Protein AF-0000000086939899 (afdb_homodimer)

Solvent-accessible surface area (backbone atoms only — not comparable to full-atom values): 25337 Å² total; per-residue (Å²): 141,70,95,74,85,73,80,77,78,73,77,72,78,73,78,75,72,77,67,81,58,72,77,75,61,54,72,81,68,32,66,91,32,55,42,49,91,37,81,80,58,43,62,67,55,46,21,51,50,50,32,73,34,30,88,29,43,76,40,79,43,73,59,62,79,57,34,74,27,41,41,54,69,36,58,28,48,84,33,37,32,36,39,37,40,29,58,29,33,37,36,40,72,88,52,51,38,70,77,36,53,36,34,27,73,77,74,29,28,31,34,44,12,34,33,31,56,39,37,38,40,38,18,76,41,26,38,40,33,38,55,41,89,63,46,66,50,53,76,40,58,27,34,37,36,38,39,41,42,38,34,36,40,23,36,33,27,72,33,56,82,56,47,43,76,91,65,37,46,51,49,58,45,75,71,50,59,71,56,51,69,48,70,38,86,46,66,69,54,88,53,51,73,67,51,46,48,28,51,48,42,36,66,76,37,34,51,53,42,48,37,33,39,29,54,47,51,37,36,55,51,50,51,46,44,38,36,34,42,29,34,31,70,78,71,82,64,66,88,139,86,86,84,84,82,73,77,74,75,76,71,79,71,76,73,71,77,68,82,58,71,77,74,61,55,72,82,69,32,67,90,30,54,42,48,92,35,78,82,57,42,64,67,54,47,23,51,49,49,32,72,35,31,86,30,42,76,41,80,43,74,57,61,78,56,35,74,27,40,40,53,69,36,57,28,49,82,34,37,33,36,38,35,40,28,58,27,34,37,35,40,72,89,52,50,38,70,76,36,53,38,36,28,72,77,74,30,28,30,34,43,13,35,34,27,56,38,37,38,40,38,18,74,41,26,39,41,34,38,55,40,90,64,45,67,48,53,75,38,58,27,35,37,37,38,40,40,42,38,34,36,39,24,37,35,28,72,34,57,83,58,46,43,76,91,65,38,47,52,50,59,45,74,72,51,59,71,55,50,68,48,71,40,85,46,68,69,54,87,54,52,73,66,50,44,48,26,52,48,43,37,65,75,37,35,50,53,41,48,38,33,40,28,54,48,51,37,34,55,52,51,51,46,42,38,37,34,42,27,33,30,68,78,72,83,63,66,87

Nearest PDB structures (foldseek):
  2rck-assembly1_A  TM=6.144E-01  e=1.054E-07  Galleria mellonella
  2rck-assembly2_B  TM=6.184E-01  e=5.786E-07  Galleria mellonella
  3a1z-assembly4_D  TM=5.774E-01  e=2.511E-06  Bombyx mori
  3aos-assembly1_A  TM=5.225E-01  e=3.571E-06  Bombyx mori
  3a1z-assembly1_A  TM=5.150E-01  e=1.765E-06  Bombyx mori

Radius of gyration: 24.77 Å; Cα contacts (8 Å, |Δi|>4): 1021; chains: 2; bounding box: 63×66×58 Å

Secondary structure (DSSP, 8-state):
--------------------------TTT-GGGEE-SSTT--HHHHHHHHHHTBSPEE---PPPSSEEEEEEEEEEGGGTEEEEEEEEEEE-GGG-EEEEEEEETTTTEEEEEEEES-EEEEEEEEEEEEEETTEEEEEEEEEEEEEE--EEEEEEES-SSSB-GGG-EEEEEE--S--EEEE-TTTTTT--HHHHHHHHHHHHTHHHHHHHHHHHHHHHHHHHHIIIIIEE-------/--------------------------TTT-GGGEE-SSTT--HHHHHHHHHHTBSPEE---PPPSSEEEEEEEEEEGGGTEEEEEEEEEEE-GGG-EEEEEEEETTTTEEEEEEEES-EEEEEEEEEEEEEETTEEEEEEEEEEEEEE--EEEEEEES-SSSB-GGG-EEEEEE--S--EEEE-TTTTTT--HHHHHHHHHHHHTHHHHHHHHHHHHHHHHHHHHIIIIIEE-------

Organism: Bombyx mandarina (NCBI:txid7092)

Sequence (478 aa):
MWFEQCLCLSVLGLIASAVAFGENLDPADDPKNIKRPCPNFDLNCIREYFSRNSQCQLVRGPVPDPLPLSYYRVDIPNSNLTVEYHDVKTRGFDTIKIIEFYINSKTEKLVLAAEVQSLKLASPKTIFKYNRKAKEPIVRSDALEVDYGTLTFTAVFPSISDLQLSNAEVFSYVHEINPKFILGPLLSFSLDSETQSQLGKLLNNIAVSLQEVFEAQGTILMTSYIQYDICDFGLELASMWFEQCLCLSVLGLIASAVAFGENLDPADDPKNIKRPCPNFDLNCIREYFSRNSQCQLVRGPVPDPLPLSYYRVDIPNSNLTVEYHDVKTRGFDTIKIIEFYINSKTEKLVLAAEVQSLKLASPKTIFKYNRKAKEPIVRSDALEVDYGTLTFTAVFPSISDLQLSNAEVFSYVHEINPKFILGPLLSFSLDSETQSQLGKLLNNIAVSLQEVFEAQGTILMTSYIQYDICDFGLELAS

Foldseek 3Di:
DDDDDDDPPPPPPPPPPPPVPVPPDDLVPPPVFKFAQPVVQPQVSLLVLCVVQEVWARAADDQDAFNWFAKDKFAQVQLQKIKIAGGKTKHQSVQKDWDDWIAGNVQQKIKTKIKTAKMKMWGQWMWMWRDDDPDGTDIWIWIKIKMAGMKMKMWMARHRNYGDLVRIQIAMDGDDQDIDMDIGPTQPPPDDPSSVVSVVSCVVPSNSRVRRRCNPVVSLVVSSRCCGHRTNNPDDRND/DDDDDPPPPPPPPPPPPPPVPVPPDDLVPPPVFKFAQPVVQPQVSLLVLCVVQEVWARAADDQDAFNWFAKDKFAQVQLQKIKIAGGKTKHFSVQKDWDDWIAGNVQQKIKTKIKTAKMKMKGQWMWMWRDDDPDGTDIWIWIKIKMAGMKMKMWMARHRNYGDLVRIQIAMDGDDQDIDMDIGPTCPPPDDPSSVVSVVSCVVPSNSRVRRRCNPVVSLVVSSRCCGHRTNNPDDRND

pLDDT: mean 85.89, std 19.56, range [19.91, 98.81]

Structure (mmCIF, N/CA/C/O backbone):
data_AF-0000000086939899-model_v1
#
loop_
_entity.id
_entity.type
_entity.pdbx_description
1 polymer Fibrohexamerin-like
#
loop_
_atom_site.group_PDB
_atom_site.id
_atom_site.type_symbol
_atom_site.label_atom_id
_atom_site.label_alt_id
_atom_site.label_comp_id
_atom_site.label_asym_id
_atom_site.label_entity_id
_atom_site.label_seq_id
_atom_site.pdbx_PDB_ins_code
_atom_site.Cartn_x
_atom_site.Cartn_y
_atom_site.Cartn_z
_atom_site.occupancy
_atom_site.B_iso_or_equiv
_atom_site.auth_seq_id
_atom_site.auth_comp_id
_atom_site.auth_asym_id
_atom_site.auth_atom_id
_atom_site.pdbx_PDB_model_num
ATOM 1 N N . MET A 1 1 ? -36.406 -7.73 -30.969 1 22.16 1 MET A N 1
ATOM 2 C CA . MET A 1 1 ? -35.094 -8.258 -30.609 1 22.16 1 MET A CA 1
ATOM 3 C C . MET A 1 1 ? -34.375 -7.344 -29.609 1 22.16 1 MET A C 1
ATOM 5 O O . MET A 1 1 ? -34.062 -7.762 -28.5 1 22.16 1 MET A O 1
ATOM 9 N N . TRP A 1 2 ? -33.375 -6.457 -29.906 1 22.8 2 TRP A N 1
ATOM 10 C CA . TRP A 1 2 ? -32.156 -6.012 -29.25 1 22.8 2 TRP A CA 1
ATOM 11 C C . TRP A 1 2 ? -32.438 -4.832 -28.328 1 22.8 2 TRP A C 1
ATOM 13 O O . TRP A 1 2 ? -31.578 -4.43 -27.531 1 22.8 2 TRP A O 1
ATOM 23 N N . PHE A 1 3 ? -33.344 -3.859 -28.266 1 27.44 3 PHE A N 1
ATOM 24 C CA . PHE A 1 3 ? -32.844 -2.604 -27.719 1 27.44 3 PHE A CA 1
ATOM 25 C C . PHE A 1 3 ? -32.469 -2.768 -26.25 1 27.44 3 PHE A C 1
ATOM 27 O O . PHE A 1 3 ? -33.281 -3.227 -25.438 1 27.44 3 PHE A O 1
ATOM 34 N N . GLU A 1 4 ? -31.078 -2.799 -25.875 1 23.52 4 GLU A N 1
ATOM 35 C CA . GLU A 1 4 ? -30.094 -2.615 -24.812 1 23.52 4 GLU A CA 1
ATOM 36 C C . GLU A 1 4 ? -30.312 -1.298 -24.078 1 23.52 4 GLU A C 1
ATOM 38 O O . GLU A 1 4 ? -30.109 -0.222 -24.641 1 23.52 4 GLU A O 1
ATOM 43 N N . GLN A 1 5 ? -31.219 -0.88 -23.375 1 19.91 5 GLN A N 1
ATOM 44 C CA . GLN A 1 5 ? -31.156 0.335 -22.562 1 19.91 5 GLN A CA 1
ATOM 45 C C . GLN A 1 5 ? -29.891 0.377 -21.719 1 19.91 5 GLN A C 1
ATOM 47 O O . GLN A 1 5 ? -29.672 -0.509 -20.891 1 19.91 5 GLN A O 1
ATOM 52 N N . CYS A 1 6 ? -28.828 1.153 -22.094 1 25.23 6 CYS A N 1
ATOM 53 C CA . CYS A 1 6 ? -27.672 1.909 -21.625 1 25.23 6 CYS A CA 1
ATOM 54 C C . CYS A 1 6 ? -27.953 2.547 -20.266 1 25.23 6 CYS A C 1
ATOM 56 O O . CYS A 1 6 ? -29.109 2.717 -19.891 1 25.23 6 CYS A O 1
ATOM 58 N N . LEU A 1 7 ? -26.984 3.127 -19.719 1 26.48 7 LEU A N 1
ATOM 59 C CA . LEU A 1 7 ? -26.766 3.77 -18.438 1 26.48 7 LEU A CA 1
ATOM 60 C C . LEU A 1 7 ? -27.484 5.113 -18.359 1 26.48 7 LEU A C 1
ATOM 62 O O . LEU A 1 7 ? -26.953 6.133 -18.797 1 26.48 7 LEU A O 1
ATOM 66 N N . CYS A 1 8 ? -28.688 5.504 -18.688 1 26.22 8 CYS A N 1
ATOM 67 C CA . CYS A 1 8 ? -29 6.926 -18.734 1 26.22 8 CYS A CA 1
ATOM 68 C C . CYS A 1 8 ? -28.75 7.578 -17.375 1 26.22 8 CYS A C 1
ATOM 70 O O . CYS A 1 8 ? -29.328 7.184 -16.37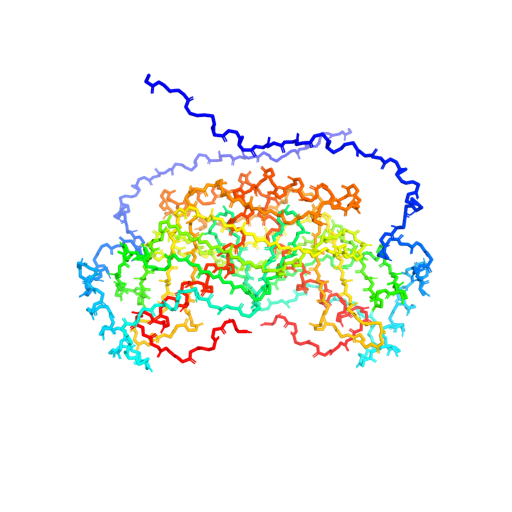5 1 26.22 8 CYS A O 1
ATOM 72 N N . LEU A 1 9 ? -27.688 8.273 -17.266 1 27.62 9 LEU A N 1
ATOM 73 C CA . LEU A 1 9 ? -27.375 9.359 -16.344 1 27.62 9 LEU A CA 1
ATOM 74 C C . LEU A 1 9 ? -28.547 10.328 -16.219 1 27.62 9 LEU A C 1
ATOM 76 O O . LEU A 1 9 ? -28.75 11.172 -17.078 1 27.62 9 LEU A O 1
ATOM 80 N N . SER A 1 10 ? -29.672 9.961 -15.852 1 26.92 10 SER A N 1
ATOM 81 C CA . SER A 1 10 ? -30.578 11.07 -15.602 1 26.92 10 SER A CA 1
ATOM 82 C C . SER A 1 10 ? -30 12.039 -14.57 1 26.92 10 SER A C 1
ATOM 84 O O . SER A 1 10 ? -29.875 11.688 -13.391 1 26.92 10 SER A O 1
ATOM 86 N N . VAL A 1 11 ? -29.234 13.023 -15.039 1 28.84 11 VAL A N 1
ATOM 87 C CA . VAL A 1 11 ? -28.969 14.289 -14.367 1 28.84 11 VAL A CA 1
ATOM 88 C C . VAL A 1 11 ? -30.281 14.914 -13.883 1 28.84 11 VAL A C 1
ATOM 90 O O . VAL A 1 11 ? -31 15.531 -14.664 1 28.84 11 VAL A O 1
ATOM 93 N N . LEU A 1 12 ? -31.156 14.312 -13.172 1 30.5 12 LEU A N 1
ATOM 94 C CA . LEU A 1 12 ? -32.156 15.164 -12.547 1 30.5 12 LEU A CA 1
ATOM 95 C C . LEU A 1 12 ? -31.531 16.438 -12 1 30.5 12 LEU A C 1
ATOM 97 O O . LEU A 1 12 ? -30.469 16.391 -11.359 1 30.5 12 LEU A O 1
ATOM 101 N N . GLY A 1 13 ? -31.891 17.656 -12.531 1 30 13 GLY A N 1
ATOM 102 C CA . GLY A 1 13 ? -31.734 19.031 -12.109 1 30 13 GLY A CA 1
ATOM 103 C C . GLY A 1 13 ? -31.953 19.234 -10.617 1 30 13 GLY A C 1
ATOM 104 O O . GLY A 1 13 ? -33.094 19.203 -10.141 1 30 13 GLY A O 1
ATOM 105 N N . LEU A 1 14 ? -31.359 18.578 -9.797 1 30.56 14 LEU A N 1
ATOM 106 C CA . LEU A 1 14 ? -31.469 19.078 -8.43 1 30.56 14 LEU A CA 1
ATOM 107 C C . LEU A 1 14 ? -31.359 20.594 -8.391 1 30.56 14 LEU A C 1
ATOM 109 O O . LEU A 1 14 ? -30.312 21.156 -8.758 1 30.56 14 LEU A O 1
ATOM 113 N N . ILE A 1 15 ? -32.438 21.359 -8.477 1 29.92 15 ILE A N 1
ATOM 114 C CA . ILE A 1 15 ? -32.562 22.719 -8.008 1 29.92 15 ILE A CA 1
ATOM 115 C C . ILE A 1 15 ? -31.859 22.875 -6.652 1 29.92 15 ILE A C 1
ATOM 117 O O . ILE A 1 15 ? -32.25 22.25 -5.672 1 29.92 15 ILE A O 1
ATOM 121 N N . ALA A 1 16 ? -30.625 23.312 -6.645 1 31.64 16 ALA A N 1
ATOM 122 C CA . ALA A 1 16 ? -29.922 23.922 -5.512 1 31.64 16 ALA A CA 1
ATOM 123 C C . ALA A 1 16 ? -30.797 24.969 -4.828 1 31.64 16 ALA A C 1
ATOM 125 O O . ALA A 1 16 ? -30.938 26.094 -5.336 1 31.64 16 ALA A O 1
ATOM 126 N N . SER A 1 17 ? -31.875 24.719 -4.312 1 33.12 17 SER A N 1
ATOM 127 C CA . SER A 1 17 ? -32.25 25.781 -3.383 1 33.12 17 SER A CA 1
ATOM 128 C C . SER A 1 17 ? -31.047 26.203 -2.531 1 33.12 17 SER A C 1
ATOM 130 O O . SER A 1 17 ? -30.375 25.359 -1.933 1 33.12 17 SER A O 1
ATOM 132 N N . ALA A 1 18 ? -30.547 27.438 -2.697 1 34.75 18 ALA A N 1
ATOM 133 C CA . ALA A 1 18 ? -29.609 28.25 -1.9 1 34.75 18 ALA A CA 1
ATOM 134 C C . ALA A 1 18 ? -29.953 28.172 -0.416 1 34.75 18 ALA A C 1
ATOM 136 O O . ALA A 1 18 ? -30.75 28.969 0.086 1 34.75 18 ALA A O 1
ATOM 137 N N . VAL A 1 19 ? -30.609 27.203 0.212 1 38.28 19 VAL A N 1
ATOM 138 C CA . VAL A 1 19 ? -30.672 27.406 1.655 1 38.28 19 VAL A CA 1
ATOM 139 C C . VAL A 1 19 ? -29.375 28.078 2.139 1 38.28 19 VAL A C 1
ATOM 141 O O . VAL A 1 19 ? -28.281 27.719 1.702 1 38.28 19 VAL A O 1
ATOM 144 N N . ALA A 1 20 ? -29.4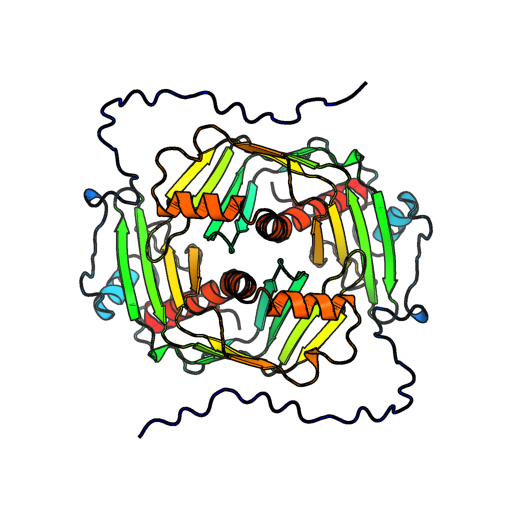06 29.297 2.523 1 37.66 20 ALA A N 1
ATOM 145 C CA . ALA A 1 20 ? -28.438 30.094 3.277 1 37.66 20 ALA A CA 1
ATOM 146 C C . ALA A 1 20 ? -27.625 29.219 4.223 1 37.66 20 ALA A C 1
ATOM 148 O O . ALA A 1 20 ? -28.047 28.938 5.348 1 37.66 20 ALA A O 1
ATOM 149 N N . PHE A 1 21 ? -27.359 27.922 3.93 1 41.53 21 PHE A N 1
ATOM 150 C CA . PHE A 1 21 ? -26.5 27.141 4.809 1 41.53 21 PHE A CA 1
ATOM 151 C C . PHE A 1 21 ? -25.375 28 5.371 1 41.53 21 PHE A C 1
ATOM 153 O O . PHE A 1 21 ? -24.562 28.547 4.617 1 41.53 21 PHE A O 1
ATOM 160 N N . GLY A 1 22 ? -25.625 28.891 6.074 1 42.75 22 GLY A N 1
ATOM 161 C CA . GLY A 1 22 ? -24.453 29.375 6.789 1 42.75 22 GLY A CA 1
ATOM 162 C C . GLY A 1 22 ? -23.281 28.422 6.707 1 42.75 22 GLY A C 1
ATOM 163 O O . GLY A 1 22 ? -23.406 27.234 6.961 1 42.75 22 GLY A O 1
ATOM 164 N N . GLU A 1 23 ? -22.5 28.375 5.598 1 54.03 23 GLU A N 1
ATOM 165 C CA . GLU A 1 23 ? -21.453 27.531 5.031 1 54.03 23 GLU A CA 1
ATOM 166 C C . GLU A 1 23 ? -20.656 26.828 6.125 1 54.03 23 GLU A C 1
ATOM 168 O O . GLU A 1 23 ? -19.781 27.422 6.738 1 54.03 23 GLU A O 1
ATOM 173 N N . ASN A 1 24 ? -21.312 26.094 7.059 1 69.56 24 ASN A N 1
ATOM 174 C CA . ASN A 1 24 ? -20.625 25.375 8.117 1 69.56 24 ASN A CA 1
ATOM 175 C C . ASN A 1 24 ? -19.359 24.688 7.59 1 69.56 24 ASN A C 1
ATOM 177 O O . ASN A 1 24 ? -19.453 23.781 6.762 1 69.56 24 ASN A O 1
ATOM 181 N N . LEU A 1 25 ? -18.312 25.359 7.621 1 81.19 25 LEU A N 1
ATOM 182 C CA . LEU A 1 25 ? -17 24.812 7.242 1 81.19 25 LEU A CA 1
ATOM 183 C C . LEU A 1 25 ? -16.75 23.469 7.91 1 81.19 25 LEU A C 1
ATOM 185 O O . LEU A 1 25 ? -17.266 23.219 9 1 81.19 25 LEU A O 1
ATOM 189 N N . ASP A 1 26 ? -16.125 22.625 7.211 1 88.19 26 ASP A N 1
ATOM 190 C CA . ASP A 1 26 ? -15.656 21.391 7.832 1 88.19 26 ASP A CA 1
ATOM 191 C C . ASP A 1 26 ? -14.812 21.688 9.07 1 88.19 26 ASP A C 1
ATOM 193 O O . ASP A 1 26 ? -13.984 22.609 9.055 1 88.19 26 ASP A O 1
ATOM 197 N N . PRO A 1 27 ? -15.062 21 10.062 1 90.81 27 PRO A N 1
ATOM 198 C CA . PRO A 1 27 ? -14.266 21.219 11.266 1 90.81 27 PRO A CA 1
ATOM 199 C C . PRO A 1 27 ? -12.766 21.203 11 1 90.81 27 PRO A C 1
ATOM 201 O O . PRO A 1 27 ? -12 21.891 11.688 1 90.81 27 PRO A O 1
ATOM 204 N N . ALA A 1 28 ? -12.328 20.5 10.055 1 92.06 28 ALA A N 1
ATOM 205 C CA . ALA A 1 28 ? -10.914 20.391 9.703 1 92.06 28 ALA A CA 1
ATOM 206 C C . ALA A 1 28 ? -10.383 21.703 9.125 1 92.06 28 ALA A C 1
ATOM 208 O O . ALA A 1 28 ? -9.18 21.953 9.156 1 92.06 28 ALA A O 1
ATOM 209 N N . ASP A 1 29 ? -11.32 22.547 8.656 1 91.5 29 ASP A N 1
ATOM 210 C CA . ASP A 1 29 ? -10.875 23.75 7.961 1 91.5 29 ASP A CA 1
ATOM 211 C C . ASP A 1 29 ? -11.32 25.016 8.695 1 91.5 29 ASP A C 1
ATOM 213 O O . ASP A 1 29 ? -10.969 26.125 8.297 1 91.5 29 ASP A O 1
ATOM 217 N N . ASP A 1 30 ? -12.125 24.859 9.695 1 92.12 30 ASP A N 1
ATOM 218 C CA . ASP A 1 30 ? -12.594 26.016 10.445 1 92.12 30 ASP A CA 1
ATOM 219 C C . ASP A 1 30 ? -11.445 26.688 11.195 1 92.12 30 ASP A C 1
ATOM 221 O O . ASP A 1 30 ? -10.859 26.094 12.102 1 92.12 30 ASP A O 1
ATOM 225 N N . PRO A 1 31 ? -11.188 27.859 10.781 1 94.38 31 PRO A N 1
ATOM 226 C CA . PRO A 1 31 ? -10.055 28.547 11.406 1 94.38 31 PRO A CA 1
ATOM 227 C C . PRO A 1 31 ? -10.211 28.688 12.914 1 94.38 31 PRO A C 1
ATOM 229 O O . PRO A 1 31 ? -9.211 28.797 13.633 1 94.38 31 PRO A O 1
ATOM 232 N N . LYS A 1 32 ? -11.438 28.703 13.414 1 95.75 32 LYS A N 1
ATOM 233 C CA . LYS A 1 32 ? -11.688 28.844 14.844 1 95.75 32 LYS A CA 1
ATOM 234 C C . LYS A 1 32 ? -11.156 27.641 15.617 1 95.75 32 LYS A C 1
ATOM 236 O O . LYS A 1 32 ? -10.883 27.734 16.812 1 95.75 32 LYS A O 1
ATOM 241 N N . ASN A 1 33 ? -10.945 26.531 14.914 1 97 33 ASN A N 1
ATOM 242 C CA . ASN A 1 33 ? -10.5 25.312 15.57 1 97 33 ASN A CA 1
ATOM 243 C C . ASN A 1 33 ? -8.984 25.141 15.5 1 97 33 ASN A C 1
ATOM 245 O O . ASN A 1 33 ? -8.414 24.297 16.172 1 97 33 ASN A O 1
ATOM 249 N N . ILE A 1 34 ? -8.32 25.938 14.727 1 97.31 34 ILE A N 1
ATOM 250 C CA . ILE A 1 34 ? -6.906 25.75 14.43 1 97.31 34 ILE A CA 1
ATOM 251 C C . ILE A 1 34 ? -6.062 26.609 15.359 1 97.31 34 ILE A C 1
ATOM 253 O O . ILE A 1 34 ? -6.254 27.828 15.422 1 97.31 34 ILE A O 1
ATOM 257 N N . LYS A 1 35 ? -5.227 25.984 16.094 1 97.56 35 LYS A N 1
ATOM 258 C CA . LYS A 1 35 ? -4.254 26.672 16.938 1 97.56 35 LYS A CA 1
ATOM 259 C C . LYS A 1 35 ? -2.826 26.297 16.547 1 97.56 35 LYS A C 1
ATOM 261 O O . LYS A 1 35 ? -2.531 25.141 16.281 1 97.56 35 LYS A O 1
ATOM 266 N N . ARG A 1 36 ? -1.979 27.266 16.547 1 97.5 36 ARG A N 1
ATOM 267 C CA . ARG A 1 36 ? -0.571 27.062 16.219 1 97.5 36 ARG A CA 1
ATOM 268 C C . ARG A 1 36 ? 0.321 27.375 17.406 1 97.5 36 ARG A C 1
ATOM 270 O O . ARG A 1 36 ? 0.772 28.5 17.578 1 97.5 36 ARG A O 1
ATOM 277 N N . PRO A 1 37 ? 0.621 26.344 18.109 1 96.38 37 PRO A N 1
ATOM 278 C CA . PRO A 1 37 ? 1.394 26.562 19.344 1 96.38 37 PRO A CA 1
ATOM 279 C C . PRO A 1 37 ? 2.781 27.141 19.062 1 96.38 37 PRO A C 1
ATOM 281 O O . PRO A 1 37 ? 3.359 27.797 19.938 1 96.38 37 PRO A O 1
ATOM 284 N N . CYS A 1 38 ? 3.311 26.812 17.938 1 97.25 38 CYS A N 1
ATOM 285 C CA . CYS A 1 38 ? 4.609 27.328 17.516 1 97.25 38 CYS A CA 1
ATOM 286 C C . CYS A 1 38 ? 4.496 28.078 16.188 1 97.25 38 CYS A C 1
ATOM 288 O O . CYS A 1 38 ? 4.934 27.578 15.148 1 97.25 38 CYS A O 1
ATOM 290 N N . PRO A 1 39 ? 3.938 29.312 16.172 1 90.12 39 PRO A N 1
ATOM 291 C CA . PRO A 1 39 ? 3.535 30 14.945 1 90.12 39 PRO A CA 1
ATOM 292 C C . PRO A 1 39 ? 4.707 30.25 14 1 90.12 39 PRO A C 1
ATOM 294 O O . PRO A 1 39 ? 4.512 30.375 12.789 1 90.12 39 PRO A O 1
ATOM 297 N N . ASN A 1 40 ? 5.992 30.328 14.344 1 92.38 40 ASN A N 1
ATOM 298 C CA . ASN A 1 40 ? 7.121 30.562 13.445 1 92.38 40 ASN A CA 1
ATOM 299 C C . ASN A 1 40 ? 7.828 29.25 13.102 1 92.38 40 ASN A C 1
ATOM 301 O O . ASN A 1 40 ? 8.922 29.266 12.523 1 92.38 40 ASN A O 1
ATOM 305 N N . PHE A 1 41 ? 7.23 28.234 13.375 1 95.38 41 PHE A N 1
ATOM 306 C CA . PHE A 1 41 ? 7.754 26.891 13.117 1 95.38 41 PHE A CA 1
ATOM 307 C C . PHE A 1 41 ? 9.141 26.734 13.727 1 95.38 41 PHE A C 1
ATOM 309 O O . PHE A 1 41 ? 10.016 26.094 13.133 1 95.38 41 PHE A O 1
ATOM 316 N N . ASP A 1 42 ? 9.273 27.438 14.883 1 95.62 42 ASP A N 1
ATOM 317 C CA . ASP A 1 42 ? 10.516 27.25 15.617 1 95.62 42 ASP A CA 1
ATOM 318 C C . ASP A 1 42 ? 10.688 25.797 16.047 1 95.62 42 ASP A C 1
ATOM 320 O O . ASP A 1 42 ? 9.836 25.25 16.75 1 95.62 42 ASP A O 1
ATOM 324 N N . LEU A 1 43 ? 11.734 25.234 15.656 1 95.81 43 LEU A N 1
ATOM 325 C CA . LEU A 1 43 ? 11.953 23.812 15.859 1 95.81 43 LEU A CA 1
ATOM 326 C C . LEU A 1 43 ? 12.055 23.484 17.344 1 95.81 43 LEU A C 1
ATOM 328 O O . LEU A 1 43 ? 11.562 22.438 17.781 1 95.81 43 LEU A O 1
ATOM 332 N N . ASN A 1 44 ? 12.711 24.328 18.109 1 96.38 44 ASN A N 1
ATOM 333 C CA . ASN A 1 44 ? 12.812 24.078 19.547 1 96.38 44 ASN A CA 1
ATOM 334 C C . ASN A 1 44 ? 11.453 24.141 20.219 1 96.38 44 ASN A C 1
ATOM 336 O O . ASN A 1 44 ? 11.164 23.344 21.125 1 96.38 44 ASN A O 1
ATOM 340 N N . CYS A 1 45 ? 10.688 25.062 19.828 1 97.88 45 CYS A N 1
ATOM 341 C CA . CYS A 1 45 ? 9.32 25.156 20.344 1 97.88 45 CYS A CA 1
ATOM 342 C C . CYS A 1 45 ? 8.539 23.875 20.031 1 97.88 45 CYS A C 1
ATOM 344 O O . CYS A 1 45 ? 7.855 23.344 20.906 1 97.88 45 CYS A O 1
ATOM 346 N N . ILE A 1 46 ? 8.68 23.359 18.875 1 98.06 46 ILE A N 1
ATOM 347 C CA . ILE A 1 46 ? 7.98 22.156 18.438 1 98.06 46 ILE A CA 1
ATOM 348 C C . ILE A 1 46 ? 8.477 20.953 19.234 1 98.06 46 ILE A C 1
ATOM 350 O O . ILE A 1 46 ? 7.676 20.141 19.719 1 98.06 46 ILE A O 1
ATOM 354 N N . ARG A 1 47 ? 9.711 20.844 19.391 1 97.62 47 ARG A N 1
ATOM 355 C CA . ARG A 1 47 ? 10.297 19.781 20.203 1 97.62 47 ARG A CA 1
ATOM 356 C C . ARG A 1 47 ? 9.703 19.766 21.609 1 97.62 47 ARG A C 1
ATOM 358 O O . ARG A 1 47 ? 9.305 18.719 22.125 1 97.62 47 ARG A O 1
ATOM 365 N N . GLU A 1 48 ? 9.68 20.906 22.203 1 97.12 48 GLU A N 1
ATOM 366 C CA . GLU A 1 48 ? 9.164 21.031 23.547 1 97.12 48 GLU A CA 1
ATOM 367 C C . GLU A 1 48 ? 7.684 20.656 23.609 1 97.12 48 GLU A C 1
ATOM 369 O O . GLU A 1 48 ? 7.234 20.031 24.578 1 97.12 48 GLU A O 1
ATOM 374 N N . TYR A 1 49 ? 7.027 21.078 22.578 1 97.38 49 TYR A N 1
ATOM 375 C CA . TYR A 1 49 ? 5.613 20.734 22.531 1 97.38 49 TYR A CA 1
ATOM 376 C C . TYR A 1 49 ? 5.418 19.219 22.547 1 97.38 49 TYR A C 1
ATOM 378 O O . TYR A 1 49 ? 4.625 18.688 23.328 1 97.38 49 TYR A O 1
ATOM 386 N N . PHE A 1 50 ? 6.125 18.516 21.641 1 97.62 50 PHE A N 1
ATOM 387 C CA . PHE A 1 50 ? 6.023 17.062 21.578 1 97.62 50 PHE A CA 1
ATOM 388 C C . PHE A 1 50 ? 6.418 16.422 22.906 1 97.62 50 PHE A C 1
ATOM 390 O O . PHE A 1 50 ? 5.73 15.531 23.406 1 97.62 50 PHE A O 1
ATOM 397 N N . SER A 1 51 ? 7.438 16.891 23.453 1 96.12 51 SER A N 1
ATOM 398 C CA . SER A 1 51 ? 7.93 16.344 24.703 1 96.12 51 SER A CA 1
ATOM 399 C C . SER A 1 51 ? 6.91 16.516 25.828 1 96.12 51 SER A C 1
ATOM 401 O O . SER A 1 51 ? 6.75 15.625 26.672 1 96.12 51 SER A O 1
ATOM 403 N N . ARG A 1 52 ? 6.203 17.547 25.859 1 96 52 ARG A N 1
ATOM 404 C CA . ARG A 1 52 ? 5.25 17.859 26.922 1 96 52 ARG A CA 1
ATOM 405 C C . ARG A 1 52 ? 3.955 17.078 26.75 1 96 52 ARG A C 1
ATOM 407 O O . ARG A 1 52 ? 3.264 16.766 27.719 1 96 52 ARG A O 1
ATOM 414 N N . ASN A 1 53 ? 3.648 16.75 25.531 1 96.31 53 ASN A N 1
ATOM 415 C CA . ASN A 1 53 ? 2.336 16.172 25.266 1 96.31 53 ASN A CA 1
ATOM 416 C C . ASN A 1 53 ? 2.441 14.703 24.844 1 96.31 53 ASN A C 1
ATOM 418 O O . ASN A 1 53 ? 1.514 14.156 24.25 1 96.31 53 ASN A O 1
ATOM 422 N N . SER A 1 54 ? 3.57 14.133 25.016 1 95.38 54 SER A N 1
ATOM 423 C CA . SER A 1 54 ? 3.805 12.727 24.75 1 95.38 54 SER A CA 1
ATOM 424 C C . SER A 1 54 ? 4.773 12.117 25.75 1 95.38 54 SER A C 1
ATOM 426 O O . SER A 1 54 ? 5.09 12.742 26.766 1 95.38 54 SER A O 1
ATOM 428 N N . GLN A 1 55 ? 5.102 10.844 25.5 1 92.25 55 GLN A N 1
ATOM 429 C CA . GLN A 1 55 ? 6.086 10.172 26.344 1 92.25 55 GLN A CA 1
ATOM 430 C C . GLN A 1 55 ? 7.426 10.047 25.625 1 92.25 55 GLN A C 1
ATOM 432 O O . GLN A 1 55 ? 8.211 9.148 25.922 1 92.25 55 GLN A O 1
ATOM 437 N N . CYS A 1 56 ? 7.637 10.969 24.75 1 95.94 56 CYS A N 1
ATOM 438 C CA . CYS A 1 56 ? 8.875 10.883 23.969 1 95.94 56 CYS A CA 1
ATOM 439 C C . CYS A 1 56 ? 10 11.641 24.672 1 95.94 56 CYS A C 1
ATOM 441 O O . CYS A 1 56 ? 9.75 12.422 25.594 1 95.94 56 CYS A O 1
ATOM 443 N N . GLN A 1 57 ? 11.258 11.375 24.344 1 96.12 57 GLN A N 1
ATOM 444 C CA . GLN A 1 57 ? 12.438 12.07 24.844 1 96.12 57 GLN A CA 1
ATOM 445 C C . GLN A 1 57 ? 12.891 13.156 23.891 1 96.12 57 GLN A C 1
ATOM 447 O O . GLN A 1 57 ? 13.023 12.922 22.688 1 96.12 57 GLN A O 1
ATOM 452 N N . LEU A 1 58 ? 13.156 14.242 24.453 1 94.81 58 LEU A N 1
ATOM 453 C CA . LEU A 1 58 ? 13.617 15.375 23.656 1 94.81 58 LEU A CA 1
ATOM 454 C C . LEU A 1 58 ? 14.945 15.047 22.984 1 94.81 58 LEU A C 1
ATOM 456 O O . LEU A 1 58 ? 15.875 14.547 23.625 1 94.81 58 LEU A O 1
ATOM 460 N N . VAL A 1 59 ? 14.969 15.305 21.672 1 93.31 59 VAL A N 1
ATOM 461 C CA . VAL A 1 59 ? 16.203 15.164 20.906 1 93.31 59 VAL A CA 1
ATOM 462 C C . VAL A 1 59 ? 16.422 16.422 20.062 1 93.31 59 VAL A C 1
ATOM 464 O O . VAL A 1 59 ? 15.484 17.172 19.797 1 93.31 59 VAL A O 1
ATOM 467 N N . ARG A 1 60 ? 17.719 16.641 19.703 1 89.06 60 ARG A N 1
ATOM 468 C CA . ARG A 1 60 ? 18.016 17.859 18.922 1 89.06 60 ARG A CA 1
ATOM 469 C C . ARG A 1 60 ? 18.703 17.516 17.609 1 89.06 60 ARG A C 1
ATOM 471 O O . ARG A 1 60 ? 19.172 18.406 16.906 1 89.06 60 ARG A O 1
ATOM 478 N N . GLY A 1 61 ? 18.547 16.266 17.219 1 84.75 61 GLY A N 1
ATOM 479 C CA . GLY A 1 61 ? 19.094 15.875 15.938 1 84.75 61 GLY A CA 1
ATOM 480 C C . GLY A 1 61 ? 20.609 15.883 15.914 1 84.75 61 GLY A C 1
ATOM 481 O O . GLY A 1 61 ? 21.25 15.758 16.969 1 84.75 61 GLY A O 1
ATOM 482 N N . PRO A 1 62 ? 21.094 16.094 14.781 1 91.62 62 PRO A N 1
ATOM 483 C CA . PRO A 1 62 ? 20.391 15.984 13.508 1 91.62 62 PRO A CA 1
ATOM 484 C C . PRO A 1 62 ? 20.062 14.539 13.141 1 91.62 62 PRO A C 1
ATOM 486 O O . PRO A 1 62 ? 20.531 13.609 13.805 1 91.62 62 PRO A O 1
ATOM 489 N N . VAL A 1 63 ? 19.203 14.266 12.156 1 94.62 63 VAL A N 1
ATOM 490 C CA . VAL A 1 63 ? 19.062 12.953 11.531 1 94.62 63 VAL A CA 1
ATOM 491 C C . VAL A 1 63 ? 20.422 12.484 10.992 1 94.62 63 VAL A C 1
ATOM 493 O O . VAL A 1 63 ? 21.156 13.273 10.391 1 94.62 63 VAL A O 1
ATOM 496 N N . PRO A 1 64 ? 20.719 11.266 11.289 1 93.56 64 PRO A N 1
ATOM 497 C CA . PRO A 1 64 ? 21.953 10.766 10.68 1 93.56 64 PRO A CA 1
ATOM 498 C C . PRO A 1 64 ? 21.984 10.992 9.164 1 93.56 64 PRO A C 1
ATOM 500 O O . PRO A 1 64 ? 20.969 10.844 8.492 1 93.56 64 PRO A O 1
ATOM 503 N N . ASP A 1 65 ? 23.172 11.328 8.695 1 92.5 65 ASP A N 1
ATOM 504 C CA . ASP A 1 65 ? 23.359 11.547 7.266 1 92.5 65 ASP A CA 1
ATOM 505 C C . ASP A 1 65 ? 24.578 10.805 6.75 1 92.5 65 ASP A C 1
ATOM 507 O O . ASP A 1 65 ? 25.719 11.25 6.953 1 92.5 65 ASP A O 1
ATOM 511 N N . PRO A 1 66 ? 24.531 9.75 6.008 1 95.5 66 PRO A N 1
ATOM 512 C CA . PRO A 1 66 ? 23.25 9.203 5.551 1 95.5 66 PRO A CA 1
ATOM 513 C C . PRO A 1 66 ? 22.469 8.5 6.664 1 95.5 66 PRO A C 1
ATOM 515 O O . PRO A 1 66 ? 23.078 8.023 7.629 1 95.5 66 PRO A O 1
ATOM 518 N N . LEU A 1 67 ? 21.141 8.477 6.539 1 95.75 67 LEU A N 1
ATOM 519 C CA . LEU A 1 67 ? 20.281 7.617 7.348 1 95.75 67 LEU A CA 1
ATOM 520 C C . LEU A 1 67 ? 20.344 6.172 6.867 1 95.75 67 LEU A C 1
ATOM 522 O O . LEU A 1 67 ? 19.938 5.863 5.746 1 95.75 67 LEU A O 1
ATOM 526 N N . PRO A 1 68 ? 20.859 5.344 7.645 1 94.81 68 PRO A N 1
ATOM 527 C CA . PRO A 1 68 ? 20.906 3.936 7.25 1 94.81 68 PRO A CA 1
ATOM 528 C C . PRO A 1 68 ? 19.609 3.189 7.555 1 94.81 68 PRO A C 1
ATOM 530 O O . PRO A 1 68 ? 19.094 3.268 8.672 1 94.81 68 PRO A O 1
ATOM 533 N N . LEU A 1 69 ? 19.094 2.564 6.609 1 94.12 69 LEU A N 1
ATOM 534 C CA . LEU A 1 69 ? 17.984 1.642 6.758 1 94.12 69 LEU A CA 1
ATOM 535 C C . LEU A 1 69 ? 18.344 0.258 6.23 1 94.12 69 LEU A C 1
ATOM 537 O O . LEU A 1 69 ? 18.781 0.122 5.086 1 94.12 69 LEU A O 1
ATOM 541 N N . SER A 1 70 ? 18.078 -0.721 6.992 1 94.75 70 SER A N 1
ATOM 542 C CA . SER A 1 70 ? 18.516 -2.064 6.617 1 94.75 70 SER A CA 1
ATOM 543 C C . SER A 1 70 ? 17.625 -2.639 5.516 1 94.75 70 SER A C 1
ATOM 545 O O . SER A 1 70 ? 18.125 -3.262 4.574 1 94.75 70 SER A O 1
ATOM 547 N N . TYR A 1 71 ? 16.344 -2.479 5.703 1 95.19 71 TYR A N 1
ATOM 548 C CA . TYR A 1 71 ? 15.43 -3.113 4.766 1 95.19 71 TYR A CA 1
ATOM 549 C C . TYR A 1 71 ? 14.07 -2.42 4.781 1 95.19 71 TYR A C 1
ATOM 551 O O . TYR A 1 71 ? 13.578 -2.037 5.844 1 95.19 71 TYR A O 1
ATOM 559 N N . TYR A 1 72 ? 13.547 -2.205 3.623 1 94.75 72 TYR A N 1
ATOM 560 C CA . TYR A 1 72 ? 12.102 -1.992 3.545 1 94.75 72 TYR A CA 1
ATOM 561 C C . TYR A 1 72 ? 11.57 -2.377 2.172 1 94.75 72 TYR A C 1
ATOM 563 O O . TYR A 1 72 ? 12.336 -2.514 1.216 1 94.75 72 TYR A O 1
ATOM 571 N N . ARG A 1 73 ? 10.266 -2.557 2.141 1 95.5 73 ARG A N 1
ATOM 572 C CA . ARG A 1 73 ? 9.547 -3.039 0.963 1 95.5 73 ARG A CA 1
ATOM 573 C C . ARG A 1 73 ? 8.523 -2.016 0.483 1 95.5 73 ARG A C 1
ATOM 575 O O . ARG A 1 73 ? 7.887 -1.344 1.294 1 95.5 73 ARG A O 1
ATOM 582 N N . VAL A 1 74 ? 8.422 -1.956 -0.841 1 96 74 VAL A N 1
ATOM 583 C CA . VAL A 1 74 ? 7.418 -1.099 -1.461 1 96 74 VAL A CA 1
ATOM 584 C C . VAL A 1 74 ? 6.68 -1.872 -2.551 1 96 74 VAL A C 1
ATOM 586 O O . VAL A 1 74 ? 7.297 -2.598 -3.334 1 96 74 VAL A O 1
ATOM 589 N N . ASP A 1 75 ? 5.422 -1.702 -2.549 1 95 75 ASP A N 1
ATOM 590 C CA . ASP A 1 75 ? 4.605 -2.252 -3.625 1 95 75 ASP A CA 1
ATOM 591 C C . ASP A 1 75 ? 4.164 -1.157 -4.594 1 95 75 ASP A C 1
ATOM 593 O O . ASP A 1 75 ? 3.766 -0.07 -4.168 1 95 75 ASP A O 1
ATOM 597 N N . ILE A 1 76 ? 4.332 -1.457 -5.859 1 95.25 76 ILE A N 1
ATOM 598 C CA . ILE A 1 76 ? 3.949 -0.541 -6.93 1 95.25 76 ILE A CA 1
ATOM 599 C C . ILE A 1 76 ? 2.865 -1.18 -7.793 1 95.25 76 ILE A C 1
ATOM 601 O O . ILE A 1 76 ? 3.152 -1.708 -8.867 1 95.25 76 ILE A O 1
ATOM 605 N N . PRO A 1 77 ? 1.674 -1.01 -7.355 1 93.75 77 PRO A N 1
ATOM 606 C CA . PRO A 1 77 ? 0.577 -1.759 -7.973 1 93.75 77 PRO A CA 1
ATOM 607 C C . PRO A 1 77 ? 0.361 -1.387 -9.438 1 93.75 77 PRO A C 1
ATOM 609 O O . PRO A 1 77 ? 0.019 -2.248 -10.258 1 93.75 77 PRO A O 1
ATOM 612 N N . ASN A 1 78 ? 0.555 -0.209 -9.828 1 90.62 78 ASN A N 1
ATOM 613 C CA . ASN A 1 78 ? 0.247 0.199 -11.195 1 90.62 78 ASN A CA 1
ATOM 614 C C . ASN A 1 78 ? 1.095 -0.562 -12.211 1 90.62 78 ASN A C 1
ATOM 616 O O . ASN A 1 78 ? 0.698 -0.713 -13.367 1 90.62 78 ASN A O 1
ATOM 620 N N . SER A 1 79 ? 2.221 -1.038 -11.828 1 91.25 79 SER A N 1
ATOM 621 C CA . SER A 1 79 ? 3.109 -1.776 -12.719 1 91.25 79 SER A CA 1
ATOM 622 C C . SER A 1 79 ? 3.264 -3.225 -12.266 1 91.25 79 SER A C 1
ATOM 624 O O . SER A 1 79 ? 4.086 -3.965 -12.812 1 91.25 79 SER A O 1
ATOM 626 N N . ASN A 1 80 ? 2.562 -3.633 -11.273 1 92.06 80 ASN A N 1
ATOM 627 C CA . ASN A 1 80 ? 2.658 -4.961 -10.672 1 92.06 80 ASN A CA 1
ATOM 628 C C . ASN A 1 80 ? 4.094 -5.301 -10.289 1 92.06 80 ASN A C 1
ATOM 630 O O . ASN A 1 80 ? 4.59 -6.383 -10.609 1 92.06 80 ASN A O 1
ATOM 634 N N . LEU A 1 81 ? 4.664 -4.332 -9.602 1 94.12 81 LEU A N 1
ATOM 635 C CA . LEU A 1 81 ? 6.047 -4.465 -9.156 1 94.12 81 LEU A CA 1
ATOM 636 C C . LEU A 1 81 ? 6.141 -4.367 -7.637 1 94.12 81 LEU A C 1
ATOM 638 O O . LEU A 1 81 ? 5.445 -3.555 -7.02 1 94.12 81 LEU A O 1
ATOM 642 N N . THR A 1 82 ? 6.906 -5.246 -7.094 1 95.88 82 THR A N 1
ATOM 643 C CA . THR A 1 82 ? 7.348 -5.102 -5.711 1 95.88 82 THR A CA 1
ATOM 644 C C . THR A 1 82 ? 8.844 -4.828 -5.645 1 95.88 82 THR A C 1
ATOM 646 O O . THR A 1 82 ? 9.633 -5.496 -6.32 1 95.88 82 THR A O 1
ATOM 649 N N . VAL A 1 83 ? 9.203 -3.854 -4.859 1 95.12 83 VAL A N 1
ATOM 650 C CA . VAL A 1 83 ? 10.609 -3.496 -4.734 1 95.12 83 VAL A CA 1
ATOM 651 C C . VAL A 1 83 ? 11.047 -3.629 -3.275 1 95.12 83 VAL A C 1
ATOM 653 O O . VAL A 1 83 ? 10.359 -3.154 -2.369 1 95.12 83 VAL A O 1
ATOM 656 N N . GLU A 1 84 ? 12.117 -4.289 -3.09 1 96.88 84 GLU A N 1
ATOM 657 C CA . GLU A 1 84 ? 12.742 -4.414 -1.777 1 96.88 84 GLU A CA 1
ATOM 658 C C . GLU A 1 84 ? 14.109 -3.736 -1.751 1 96.88 84 GLU A C 1
ATOM 660 O O . GLU A 1 84 ? 14.984 -4.062 -2.557 1 96.88 84 GLU A O 1
ATOM 665 N N . TYR A 1 85 ? 14.242 -2.883 -0.863 1 95.94 85 TYR A N 1
ATOM 666 C CA . TYR A 1 85 ? 15.492 -2.156 -0.697 1 95.94 85 TYR A CA 1
ATOM 667 C C . TYR A 1 85 ? 16.312 -2.729 0.458 1 95.94 85 TYR A C 1
ATOM 669 O O . TYR A 1 85 ? 15.773 -2.967 1.544 1 95.94 85 TYR A O 1
ATOM 677 N N . HIS A 1 86 ? 17.562 -2.957 0.144 1 96.38 86 HIS A N 1
ATOM 678 C CA . HIS A 1 86 ? 18.453 -3.441 1.188 1 96.38 86 HIS A CA 1
ATOM 679 C C . HIS A 1 86 ? 19.625 -2.475 1.411 1 96.38 86 HIS A C 1
ATOM 681 O O . HIS A 1 86 ? 20.156 -1.91 0.455 1 96.38 86 HIS A O 1
ATOM 687 N N . ASP A 1 87 ? 19.953 -2.283 2.666 1 96.19 87 ASP A N 1
ATOM 688 C CA . ASP A 1 87 ? 21.094 -1.462 3.061 1 96.19 87 ASP A CA 1
ATOM 689 C C . ASP A 1 87 ? 21 -0.067 2.445 1 96.19 87 ASP A C 1
ATOM 691 O O . ASP A 1 87 ? 21.953 0.391 1.795 1 96.19 87 ASP A O 1
ATOM 695 N N . VAL A 1 88 ? 19.922 0.526 2.717 1 96.25 88 VAL A N 1
ATOM 696 C CA . VAL A 1 88 ? 19.609 1.807 2.094 1 96.25 88 VAL A CA 1
ATOM 697 C C . VAL A 1 88 ? 20.297 2.936 2.85 1 96.25 88 VAL A C 1
ATOM 699 O O . VAL A 1 88 ? 20.359 2.92 4.082 1 96.25 88 VAL A O 1
ATOM 702 N N . LYS A 1 89 ? 20.797 3.85 2.121 1 97.12 89 LYS A N 1
ATOM 703 C CA . LYS A 1 89 ? 21.328 5.109 2.639 1 97.12 89 LYS A CA 1
ATOM 704 C C . LYS A 1 89 ? 20.594 6.301 2.031 1 97.12 89 LYS A C 1
ATOM 706 O O . LYS A 1 89 ? 20.578 6.477 0.811 1 97.12 89 LYS A O 1
ATOM 711 N N . THR A 1 90 ? 20 7.039 2.869 1 96.19 90 THR A N 1
ATOM 712 C CA . THR A 1 90 ? 19.266 8.211 2.396 1 96.19 90 THR A CA 1
ATOM 713 C C . THR A 1 90 ? 19.906 9.492 2.918 1 96.19 90 THR A C 1
ATOM 715 O O . THR A 1 90 ? 20.219 9.594 4.105 1 96.19 90 THR A O 1
ATOM 718 N N . ARG A 1 91 ? 20.094 10.43 2.049 1 96.81 91 ARG A N 1
ATOM 719 C CA . ARG A 1 91 ? 20.672 11.734 2.373 1 96.81 91 ARG A CA 1
ATOM 720 C C . ARG A 1 91 ? 19.688 12.859 2.053 1 96.81 91 ARG A C 1
ATOM 722 O O . ARG A 1 91 ? 18.781 12.688 1.227 1 96.81 91 ARG A O 1
ATOM 729 N N . GLY A 1 92 ? 19.875 13.992 2.736 1 95.69 92 GLY A N 1
ATOM 730 C CA . GLY A 1 92 ? 19.109 15.172 2.359 1 95.69 92 GLY A CA 1
ATOM 731 C C . GLY A 1 92 ? 18.219 15.695 3.477 1 95.69 92 GLY A C 1
ATOM 732 O O . GLY A 1 92 ? 17.531 16.703 3.309 1 95.69 92 GLY A O 1
ATOM 733 N N . PHE A 1 93 ? 18.312 15.102 4.637 1 95.06 93 PHE A N 1
ATOM 734 C CA . PHE A 1 93 ? 17.453 15.484 5.746 1 95.06 93 PHE A CA 1
ATOM 735 C C . PHE A 1 93 ? 17.812 16.875 6.258 1 95.06 93 PHE A C 1
ATOM 737 O O . PHE A 1 93 ? 17.016 17.5 6.961 1 95.06 93 PHE A O 1
ATOM 744 N N . ASP A 1 94 ? 19 17.312 5.953 1 93.56 94 ASP A N 1
ATOM 745 C CA . ASP A 1 94 ? 19.438 18.641 6.383 1 93.56 94 ASP A CA 1
ATOM 746 C C . ASP A 1 94 ? 18.688 19.734 5.645 1 93.56 94 ASP A C 1
ATOM 748 O O . ASP A 1 94 ? 18.719 20.906 6.047 1 93.56 94 ASP A O 1
ATOM 752 N N . THR A 1 95 ? 18 19.359 4.633 1 94.25 95 THR A N 1
ATOM 753 C CA . THR A 1 95 ? 17.266 20.359 3.838 1 94.25 95 THR A CA 1
ATOM 754 C C . THR A 1 95 ? 15.812 20.422 4.27 1 94.25 95 THR A C 1
ATOM 756 O O . THR A 1 95 ? 15.031 21.203 3.715 1 94.25 95 THR A O 1
ATOM 759 N N . ILE A 1 96 ? 15.398 19.672 5.207 1 95.06 96 ILE A N 1
ATOM 760 C CA . ILE A 1 96 ? 14 19.594 5.613 1 95.06 96 ILE A CA 1
ATOM 761 C C . ILE A 1 96 ? 13.586 20.875 6.324 1 95.06 96 ILE A C 1
ATOM 763 O O . ILE A 1 96 ? 14.336 21.406 7.148 1 95.06 96 ILE A O 1
ATOM 767 N N . LYS A 1 97 ? 12.445 21.344 5.965 1 96.06 97 LYS A N 1
ATOM 768 C CA . LYS A 1 97 ? 11.836 22.516 6.598 1 96.06 97 LYS A CA 1
ATOM 769 C C . LYS A 1 97 ? 10.398 22.219 7.02 1 96.06 97 LYS A C 1
ATOM 771 O O . LYS A 1 97 ? 9.625 21.656 6.246 1 96.06 97 LYS A O 1
ATOM 776 N N . ILE A 1 98 ? 10.156 22.594 8.234 1 97.88 98 ILE A N 1
ATOM 777 C CA . ILE A 1 98 ? 8.773 22.484 8.672 1 97.88 98 ILE A CA 1
ATOM 778 C C . ILE A 1 98 ? 7.934 23.578 8 1 97.88 98 ILE A C 1
ATOM 780 O O . ILE A 1 98 ? 8.297 24.75 8.023 1 97.88 98 ILE A O 1
ATOM 784 N N . ILE A 1 99 ? 6.816 23.141 7.422 1 97.94 99 ILE A N 1
ATOM 785 C CA . ILE A 1 99 ? 6.039 24.125 6.664 1 97.94 99 ILE A CA 1
ATOM 786 C C . ILE A 1 99 ? 4.668 24.312 7.316 1 97.94 99 ILE A C 1
ATOM 788 O O . ILE A 1 99 ? 3.926 25.234 6.965 1 97.94 99 ILE A O 1
ATOM 792 N N . GLU A 1 100 ? 4.312 23.375 8.258 1 98.38 100 GLU A N 1
ATOM 793 C CA . GLU A 1 100 ? 3.07 23.531 9.008 1 98.38 100 GLU A CA 1
ATOM 794 C C . GLU A 1 100 ? 3.145 22.812 10.352 1 98.38 100 GLU A C 1
ATOM 796 O O . GLU A 1 100 ? 3.768 21.75 10.461 1 98.38 100 GLU A O 1
ATOM 801 N N . PHE A 1 101 ? 2.602 23.422 11.336 1 98.75 101 PHE A N 1
ATOM 802 C CA . PHE A 1 101 ? 2.453 22.828 12.664 1 98.75 101 PHE A CA 1
ATOM 803 C C . PHE A 1 101 ? 1.25 23.422 13.383 1 98.75 101 PHE A C 1
ATOM 805 O O . PHE A 1 101 ? 1.271 24.594 13.781 1 98.75 101 PHE A O 1
ATOM 812 N N . TYR A 1 102 ? 0.181 22.594 13.531 1 98.5 102 TYR A N 1
ATOM 813 C CA . TYR A 1 102 ? -0.989 23.125 14.219 1 98.5 102 TYR A CA 1
ATOM 814 C C . TYR A 1 102 ? -1.754 22.016 14.93 1 98.5 102 TYR A C 1
ATOM 816 O O . TYR A 1 102 ? -1.514 20.828 14.688 1 98.5 102 TYR A O 1
ATOM 824 N N . ILE A 1 103 ? -2.551 22.391 15.812 1 98.25 103 ILE A N 1
ATOM 825 C CA . ILE A 1 103 ? -3.52 21.5 16.453 1 98.25 103 ILE A CA 1
ATOM 826 C C . ILE A 1 103 ? -4.938 21.969 16.125 1 98.25 103 ILE A C 1
ATOM 828 O O . ILE A 1 103 ? -5.176 23.156 15.922 1 98.25 103 ILE A O 1
ATOM 832 N N . ASN A 1 104 ? -5.777 21.062 15.984 1 98.38 104 ASN A N 1
ATOM 833 C CA . ASN A 1 104 ? -7.203 21.328 15.805 1 98.38 104 ASN A CA 1
ATOM 834 C C . ASN A 1 104 ? -8 20.938 17.047 1 98.38 104 ASN A C 1
ATOM 836 O O . ASN A 1 104 ? -8.102 19.75 17.375 1 98.38 104 ASN A O 1
ATOM 840 N N . SER A 1 105 ? -8.625 21.922 17.719 1 97.19 105 SER A N 1
ATOM 841 C CA . SER A 1 105 ? -9.266 21.688 19 1 97.19 105 SER A CA 1
ATOM 842 C C . SER A 1 105 ? -10.562 20.906 18.844 1 97.19 105 SER A C 1
ATOM 844 O O . SER A 1 105 ? -11.031 20.281 19.797 1 97.19 105 SER A O 1
ATOM 846 N N . LYS A 1 106 ? -11.102 20.953 17.734 1 96.81 106 LYS A N 1
ATOM 847 C CA . LYS A 1 106 ? -12.359 20.25 17.5 1 96.81 106 LYS A CA 1
ATOM 848 C C . LYS A 1 106 ? -12.109 18.797 17.141 1 96.81 106 LYS A C 1
ATOM 850 O O . LYS A 1 106 ? -12.734 17.891 17.688 1 96.81 106 LYS A O 1
ATOM 855 N N . THR A 1 107 ? -11.18 18.594 16.203 1 96.75 107 THR A N 1
ATOM 856 C CA . THR A 1 107 ? -10.906 17.219 15.773 1 96.75 107 THR A CA 1
ATOM 857 C C . THR A 1 107 ? -9.875 16.578 16.688 1 96.75 107 THR A C 1
ATOM 859 O O . THR A 1 107 ? -9.688 15.352 16.656 1 96.75 107 THR A O 1
ATOM 862 N N . GLU A 1 108 ? -9.18 17.344 17.438 1 97.62 108 GLU A N 1
ATOM 863 C CA . GLU A 1 108 ? -8.172 16.922 18.406 1 97.62 108 GLU A CA 1
ATOM 864 C C . GLU A 1 108 ? -6.973 16.281 17.703 1 97.62 108 GLU A C 1
ATOM 866 O O . GLU A 1 108 ? -6.375 15.336 18.219 1 97.62 108 GLU A O 1
ATOM 871 N N . LYS A 1 109 ? -6.715 16.781 16.547 1 98.25 109 LYS A N 1
ATOM 872 C CA . LYS A 1 109 ? -5.582 16.266 15.781 1 98.25 109 LYS A CA 1
ATOM 873 C C . LYS A 1 109 ? -4.426 17.266 15.773 1 98.25 109 LYS A C 1
ATOM 875 O O . LYS A 1 109 ? -4.645 18.484 15.891 1 98.25 109 LYS A O 1
ATOM 880 N N . LEU A 1 110 ? -3.277 16.766 15.688 1 98.62 110 LEU A N 1
ATOM 881 C CA . LEU A 1 110 ? -2.08 17.562 15.43 1 98.62 110 LEU A CA 1
ATOM 882 C C . LEU A 1 110 ? -1.535 17.297 14.031 1 98.62 110 LEU A C 1
ATOM 884 O O . LEU A 1 110 ? -1.456 16.141 13.609 1 98.62 110 LEU A O 1
ATOM 888 N N . VAL A 1 111 ? -1.218 18.328 13.336 1 98.75 111 VAL A N 1
ATOM 889 C CA . VAL A 1 111 ? -0.635 18.219 12.008 1 98.75 111 VAL A CA 1
ATOM 890 C C . VAL A 1 111 ? 0.795 18.75 12.023 1 98.75 111 VAL A C 1
ATOM 892 O O . VAL A 1 111 ? 1.049 19.844 12.523 1 98.75 111 VAL A O 1
ATOM 895 N N . LEU A 1 112 ? 1.678 18 11.57 1 98.81 112 LEU A N 1
ATOM 896 C CA . LEU A 1 112 ? 3.057 18.391 11.305 1 98.81 112 LEU A CA 1
ATOM 897 C C . LEU A 1 112 ? 3.42 18.125 9.844 1 98.81 112 LEU A C 1
ATOM 899 O O . LEU A 1 112 ? 3.338 16.984 9.375 1 98.81 112 LEU A O 1
ATOM 903 N N . ALA A 1 113 ? 3.775 19.141 9.117 1 98.69 113 ALA A N 1
ATOM 904 C CA . ALA A 1 113 ? 4.176 18.984 7.719 1 98.69 113 ALA A CA 1
ATOM 905 C C . ALA A 1 113 ? 5.598 19.484 7.492 1 98.69 113 ALA A C 1
ATOM 907 O O . ALA A 1 113 ? 5.992 20.516 8.031 1 98.69 113 ALA A O 1
ATOM 908 N N . ALA A 1 114 ? 6.305 18.766 6.742 1 98.25 114 ALA A N 1
ATOM 909 C CA . ALA A 1 114 ? 7.688 19.094 6.414 1 98.25 114 ALA A CA 1
ATOM 910 C C . ALA A 1 114 ? 7.953 18.938 4.918 1 98.25 114 ALA A C 1
ATOM 912 O O . ALA A 1 114 ? 7.352 18.094 4.262 1 98.25 114 ALA A O 1
ATOM 913 N N . GLU A 1 115 ? 8.828 19.781 4.445 1 97.12 115 GLU A N 1
ATOM 914 C CA . GLU A 1 115 ? 9.242 19.75 3.045 1 97.12 115 GLU A CA 1
ATOM 915 C C . GLU A 1 115 ? 10.75 19.5 2.922 1 97.12 115 GLU A C 1
ATOM 917 O O . GLU A 1 115 ? 11.539 20.062 3.676 1 97.12 115 GLU A O 1
ATOM 922 N N . VAL A 1 116 ? 11.062 18.656 2.088 1 95 116 VAL A N 1
ATOM 923 C CA . VAL A 1 116 ? 12.461 18.375 1.785 1 95 116 VAL A CA 1
ATOM 924 C C . VAL A 1 116 ? 12.773 18.797 0.348 1 95 116 VAL A C 1
ATOM 926 O O . VAL A 1 116 ? 11.961 18.562 -0.557 1 95 116 VAL A O 1
ATOM 929 N N . GLN A 1 117 ? 13.836 19.391 0.169 1 93 117 GLN A N 1
ATOM 930 C CA . GLN A 1 117 ? 14.164 19.938 -1.146 1 93 117 GLN A CA 1
ATOM 931 C C . GLN A 1 117 ? 14.75 18.859 -2.053 1 93 117 GLN A C 1
ATOM 933 O O . GLN A 1 117 ? 14.531 18.859 -3.266 1 93 117 GLN A O 1
ATOM 938 N N . SER A 1 118 ? 15.578 18.078 -1.425 1 91.25 118 SER A N 1
ATOM 939 C CA . SER A 1 118 ? 16.172 16.984 -2.188 1 91.25 118 SER A CA 1
ATOM 940 C C . SER A 1 118 ? 16.5 15.797 -1.287 1 91.25 118 SER A C 1
ATOM 942 O O . SER A 1 118 ? 16.969 15.977 -0.159 1 91.25 118 SER A O 1
ATOM 944 N N . LEU A 1 119 ? 16.156 14.633 -1.807 1 93.31 119 LEU A N 1
ATOM 945 C CA . LEU A 1 119 ? 16.484 13.391 -1.12 1 93.31 119 LEU A CA 1
ATOM 946 C C . LEU A 1 119 ? 17.203 12.43 -2.057 1 93.31 119 LEU A C 1
ATOM 948 O O . LEU A 1 119 ? 16.766 12.195 -3.182 1 93.31 119 LEU A O 1
ATOM 952 N N . LYS A 1 120 ? 18.328 11.984 -1.589 1 95.19 120 LYS A N 1
ATOM 953 C CA . LYS A 1 120 ? 19.094 11.016 -2.365 1 95.19 120 LYS A CA 1
ATOM 954 C C . LYS A 1 120 ? 19.094 9.648 -1.692 1 95.19 120 LYS A C 1
ATOM 956 O O . LYS A 1 120 ? 19.516 9.508 -0.543 1 95.19 120 LYS A O 1
ATOM 961 N N . LEU A 1 121 ? 18.594 8.719 -2.408 1 95.75 121 LEU A N 1
ATOM 962 C CA . LEU A 1 121 ? 18.547 7.344 -1.917 1 95.75 121 LEU A CA 1
ATOM 963 C C . LEU A 1 121 ? 19.5 6.449 -2.691 1 95.75 121 LEU A C 1
ATOM 965 O O . LEU A 1 121 ? 19.578 6.527 -3.92 1 95.75 121 LEU A O 1
ATOM 969 N N . ALA A 1 122 ? 20.281 5.676 -1.947 1 96.56 122 ALA A N 1
ATOM 970 C CA . ALA A 1 122 ? 21.141 4.676 -2.555 1 96.56 122 ALA A CA 1
ATOM 971 C C . ALA A 1 122 ? 20.969 3.312 -1.896 1 96.56 122 ALA A C 1
ATOM 973 O O . ALA A 1 122 ? 21 3.201 -0.667 1 96.56 122 ALA A O 1
ATOM 974 N N . SER A 1 123 ? 20.688 2.367 -2.678 1 96.12 123 SER A N 1
ATOM 975 C CA . SER A 1 123 ? 20.625 0.973 -2.25 1 96.12 123 SER A CA 1
ATOM 976 C C . SER A 1 123 ? 21.562 0.095 -3.07 1 96.12 123 SER A C 1
ATOM 978 O O . SER A 1 123 ? 21.359 -0.087 -4.273 1 96.12 123 SER A O 1
ATOM 980 N N . PRO A 1 124 ? 22.578 -0.417 -2.459 1 94.75 124 PRO A N 1
ATOM 981 C CA . PRO A 1 124 ? 23.5 -1.268 -3.217 1 94.75 124 PRO A CA 1
ATOM 982 C C . PRO A 1 124 ? 22.844 -2.553 -3.715 1 94.75 124 PRO A C 1
ATOM 984 O O . PRO A 1 124 ? 23.344 -3.186 -4.648 1 94.75 124 PRO A O 1
ATOM 987 N N . LYS A 1 125 ? 21.75 -2.883 -3.035 1 94.94 125 LYS A N 1
ATOM 988 C CA . LYS A 1 125 ? 21 -4.07 -3.436 1 94.94 125 LYS A CA 1
ATOM 989 C C . LYS A 1 125 ? 19.5 -3.811 -3.402 1 94.94 125 LYS A C 1
ATOM 991 O O . LYS A 1 125 ? 18.891 -3.73 -2.326 1 94.94 125 LYS A O 1
ATOM 996 N N . THR A 1 126 ? 18.969 -3.736 -4.566 1 94.25 126 THR A N 1
ATOM 997 C CA . THR A 1 126 ? 17.531 -3.592 -4.75 1 94.25 126 THR A CA 1
ATOM 998 C C . THR A 1 126 ? 16.953 -4.789 -5.504 1 94.25 126 THR A C 1
ATOM 1000 O O . THR A 1 126 ? 17.453 -5.152 -6.574 1 94.25 126 THR A O 1
ATOM 1003 N N . ILE A 1 127 ? 15.977 -5.371 -4.91 1 94.88 127 ILE A N 1
ATOM 1004 C CA . ILE A 1 127 ? 15.336 -6.527 -5.531 1 94.88 127 ILE A CA 1
ATOM 1005 C C . ILE A 1 127 ? 14.023 -6.098 -6.18 1 94.88 127 ILE A C 1
ATOM 1007 O O . ILE A 1 127 ? 13.141 -5.551 -5.512 1 94.88 127 ILE A O 1
ATOM 1011 N N . PHE A 1 128 ? 13.969 -6.344 -7.426 1 93 128 PHE A N 1
ATOM 1012 C CA . PHE A 1 128 ? 12.742 -6.113 -8.18 1 93 128 PHE A CA 1
ATOM 1013 C C . PHE A 1 128 ? 12 -7.422 -8.422 1 93 128 PHE A C 1
ATOM 1015 O O . PHE A 1 128 ? 12.555 -8.359 -9 1 93 128 PHE A O 1
ATOM 1022 N N . LYS A 1 129 ? 10.812 -7.434 -7.953 1 94.75 129 LYS A N 1
ATOM 1023 C CA . LYS A 1 129 ? 9.93 -8.57 -8.227 1 94.75 129 LYS A CA 1
ATOM 1024 C C . LYS A 1 129 ? 8.836 -8.195 -9.219 1 94.75 129 LYS A C 1
ATOM 1026 O O . LYS A 1 129 ? 7.922 -7.441 -8.883 1 94.75 129 LYS A O 1
ATOM 1031 N N . TYR A 1 130 ? 8.969 -8.727 -10.398 1 94.06 130 TYR A N 1
ATOM 1032 C CA . TYR A 1 130 ? 7.965 -8.531 -11.438 1 94.06 130 TYR A CA 1
ATOM 1033 C C . TYR A 1 130 ? 6.844 -9.555 -11.312 1 94.06 130 TYR A C 1
ATOM 1035 O O . TYR A 1 130 ? 6.992 -10.703 -11.742 1 94.06 130 TYR A O 1
ATOM 1043 N N . ASN A 1 131 ? 5.773 -9.086 -10.758 1 95.06 131 ASN A N 1
ATOM 1044 C CA . ASN A 1 131 ? 4.648 -9.984 -10.516 1 95.06 131 ASN A CA 1
ATOM 1045 C C . ASN A 1 131 ? 3.857 -10.25 -11.789 1 95.06 131 ASN A C 1
ATOM 1047 O O . ASN A 1 131 ? 3.594 -9.328 -12.57 1 95.06 131 ASN A O 1
ATOM 1051 N N . ARG A 1 132 ? 3.506 -11.445 -11.922 1 94 132 ARG A N 1
ATOM 1052 C CA . ARG A 1 132 ? 2.889 -11.859 -13.18 1 94 132 ARG A CA 1
ATOM 1053 C C . ARG A 1 132 ? 1.599 -12.633 -12.922 1 94 132 ARG A C 1
ATOM 1055 O O . ARG A 1 132 ? 1.491 -13.367 -11.938 1 94 132 ARG A O 1
ATOM 1062 N N . LYS A 1 133 ? 0.724 -12.453 -13.852 1 94.38 133 LYS A N 1
ATOM 1063 C CA . LYS A 1 133 ? -0.55 -13.164 -13.75 1 94.38 133 LYS A CA 1
ATOM 1064 C C . LYS A 1 133 ? -0.352 -14.672 -13.875 1 94.38 133 LYS A C 1
ATOM 1066 O O . LYS A 1 133 ? 0.225 -15.148 -14.852 1 94.38 133 LYS A O 1
ATOM 1071 N N . ALA A 1 134 ? -0.76 -15.406 -12.883 1 96.56 134 ALA A N 1
ATOM 1072 C CA . ALA A 1 134 ? -0.793 -16.859 -12.852 1 96.56 134 ALA A CA 1
ATOM 1073 C C . ALA A 1 134 ? 0.612 -17.453 -12.977 1 96.56 134 ALA A C 1
ATOM 1075 O O . ALA A 1 134 ? 0.785 -18.578 -13.438 1 96.56 134 ALA A O 1
ATOM 1076 N N . LYS A 1 135 ? 1.581 -16.672 -12.602 1 96.25 135 LYS A N 1
ATOM 1077 C CA . LYS A 1 135 ? 2.98 -17.094 -12.594 1 96.25 135 LYS A CA 1
ATOM 1078 C C . LYS A 1 135 ? 3.707 -16.547 -11.367 1 96.25 135 LYS A C 1
ATOM 1080 O O . LYS A 1 135 ? 3.262 -15.57 -10.758 1 96.25 135 LYS A O 1
ATOM 1085 N N . GLU A 1 136 ? 4.727 -17.25 -11.008 1 97 136 GLU A N 1
ATOM 1086 C CA . GLU A 1 136 ? 5.605 -16.641 -10.016 1 97 136 GLU A CA 1
ATOM 1087 C C . GLU A 1 136 ? 6.34 -15.43 -10.586 1 97 136 GLU A C 1
ATOM 1089 O O . GLU A 1 136 ? 6.5 -15.32 -11.805 1 97 136 GLU A O 1
ATOM 1094 N N . PRO A 1 137 ? 6.723 -14.547 -9.734 1 95.56 137 PRO A N 1
ATOM 1095 C CA . PRO A 1 137 ? 7.414 -13.359 -10.234 1 95.56 137 PRO A CA 1
ATOM 1096 C C . PRO A 1 137 ? 8.805 -13.672 -10.781 1 95.56 137 PRO A C 1
ATOM 1098 O O . PRO A 1 137 ? 9.43 -14.656 -10.367 1 95.56 137 PRO A O 1
ATOM 1101 N N . ILE A 1 138 ? 9.242 -12.852 -11.711 1 93 138 ILE A N 1
ATOM 1102 C CA . ILE A 1 138 ? 10.656 -12.797 -12.078 1 93 138 ILE A CA 1
ATOM 1103 C C . ILE A 1 138 ? 11.391 -11.844 -11.141 1 93 138 ILE A C 1
ATOM 1105 O O . ILE A 1 138 ? 10.93 -10.734 -10.883 1 93 138 ILE A O 1
ATOM 1109 N N . VAL A 1 139 ? 12.461 -12.344 -10.633 1 92.62 139 VAL A N 1
ATOM 1110 C CA . VAL A 1 139 ? 13.188 -11.562 -9.641 1 92.62 139 VAL A CA 1
ATOM 1111 C C . VAL A 1 139 ? 14.539 -11.133 -10.211 1 92.62 139 VAL A C 1
ATOM 1113 O O . VAL A 1 139 ? 15.266 -11.945 -10.781 1 92.62 139 VAL A O 1
ATOM 1116 N N . ARG A 1 140 ? 14.789 -9.859 -10.086 1 90.25 140 ARG A N 1
ATOM 1117 C CA . ARG A 1 140 ? 16.078 -9.281 -10.461 1 90.25 140 ARG A CA 1
ATOM 1118 C C . ARG A 1 140 ? 16.625 -8.383 -9.359 1 90.25 140 ARG A C 1
ATOM 1120 O O . ARG A 1 140 ? 15.852 -7.789 -8.594 1 90.25 140 ARG A O 1
ATOM 1127 N N . SER A 1 141 ? 17.891 -8.359 -9.289 1 90.38 141 SER A N 1
ATOM 1128 C CA . SER A 1 141 ? 18.531 -7.504 -8.297 1 90.38 141 SER A CA 1
ATOM 1129 C C . SER A 1 141 ? 19.547 -6.574 -8.945 1 90.38 141 SER A C 1
ATOM 1131 O O . SER A 1 141 ? 20.234 -6.965 -9.891 1 90.38 141 SER A O 1
ATOM 1133 N N . ASP A 1 142 ? 19.531 -5.387 -8.43 1 89.75 142 ASP A N 1
ATOM 1134 C CA . ASP A 1 142 ? 20.5 -4.406 -8.914 1 89.75 142 ASP A CA 1
ATOM 1135 C C . ASP A 1 142 ? 20.688 -3.283 -7.898 1 89.75 142 ASP A C 1
ATOM 1137 O O . ASP A 1 142 ? 19.969 -3.203 -6.906 1 89.75 142 ASP A O 1
ATOM 1141 N N . ALA A 1 143 ? 21.812 -2.553 -8.164 1 91.69 143 ALA A N 1
ATOM 1142 C CA . ALA A 1 143 ? 21.953 -1.321 -7.395 1 91.69 143 ALA A CA 1
ATOM 1143 C C . ALA A 1 143 ? 21.016 -0.233 -7.918 1 91.69 143 ALA A C 1
ATOM 1145 O O . ALA A 1 143 ? 20.656 -0.231 -9.094 1 91.69 143 ALA A O 1
ATOM 1146 N N . LEU A 1 144 ? 20.578 0.592 -6.988 1 92.25 144 LEU A N 1
ATOM 1147 C CA . LEU A 1 144 ? 19.688 1.687 -7.359 1 92.25 144 LEU A CA 1
ATOM 1148 C C . LEU A 1 144 ? 20.062 2.969 -6.629 1 92.25 144 LEU A C 1
ATOM 1150 O O . LEU A 1 144 ? 20.328 2.945 -5.422 1 92.25 144 LEU A O 1
ATOM 1154 N N . GLU A 1 145 ? 20.203 4.004 -7.414 1 93.25 145 GLU A N 1
ATOM 1155 C CA . GLU A 1 145 ? 20.312 5.355 -6.871 1 93.25 145 GLU A CA 1
ATOM 1156 C C . GLU A 1 145 ? 19.219 6.258 -7.422 1 93.25 145 GLU A C 1
ATOM 1158 O O . GLU A 1 145 ? 18.922 6.227 -8.617 1 93.25 145 GLU A O 1
ATOM 1163 N N . VAL A 1 146 ? 18.578 6.918 -6.484 1 92.5 146 VAL A N 1
ATOM 1164 C CA . VAL A 1 146 ? 17.516 7.82 -6.902 1 92.5 146 VAL A CA 1
ATOM 1165 C C . VAL A 1 146 ? 17.719 9.188 -6.254 1 92.5 146 VAL A C 1
ATOM 1167 O O . VAL A 1 146 ? 18 9.281 -5.059 1 92.5 146 VAL A O 1
ATOM 1170 N N . ASP A 1 147 ? 17.562 10.219 -7.027 1 92.69 147 ASP A N 1
ATOM 1171 C CA . ASP A 1 147 ? 17.531 11.602 -6.566 1 92.69 147 ASP A CA 1
ATOM 1172 C C . ASP A 1 147 ? 16.125 12.195 -6.711 1 92.69 147 ASP A C 1
ATOM 1174 O O . ASP A 1 147 ? 15.695 12.523 -7.816 1 92.69 147 ASP A O 1
ATOM 1178 N N . TYR A 1 148 ? 15.555 12.273 -5.555 1 91.62 148 TYR A N 1
ATOM 1179 C CA . TYR A 1 148 ? 14.203 12.836 -5.562 1 91.62 148 TYR A CA 1
ATOM 1180 C C . TYR A 1 148 ? 14.25 14.359 -5.484 1 91.62 148 TYR A C 1
ATOM 1182 O O . TYR A 1 148 ? 15.156 14.93 -4.871 1 91.62 148 TYR A O 1
ATOM 1190 N N . GLY A 1 149 ? 13.328 14.961 -6.176 1 89.25 149 GLY A N 1
ATOM 1191 C CA . GLY A 1 149 ? 13.148 16.391 -5.988 1 89.25 149 GLY A CA 1
ATOM 1192 C C . GLY A 1 149 ? 12.406 16.734 -4.711 1 89.25 149 GLY A C 1
ATOM 1193 O O . GLY A 1 149 ? 12.547 16.047 -3.697 1 89.25 149 GLY A O 1
ATOM 1194 N N . THR A 1 150 ? 11.703 17.797 -4.754 1 92.62 150 THR A N 1
ATOM 1195 C CA . THR A 1 150 ? 11 18.312 -3.586 1 92.62 150 THR A CA 1
ATOM 1196 C C . THR A 1 150 ? 9.836 17.406 -3.203 1 92.62 150 THR A C 1
ATOM 1198 O O . THR A 1 150 ? 9.07 16.969 -4.066 1 92.62 150 THR A O 1
ATOM 1201 N N . LEU A 1 151 ? 9.789 17.094 -1.921 1 93.81 151 LEU A N 1
ATOM 1202 C CA . LEU A 1 151 ? 8.727 16.281 -1.332 1 93.81 151 LEU A CA 1
ATOM 1203 C C . LEU A 1 151 ? 8.141 16.969 -0.106 1 93.81 151 LEU A C 1
ATOM 1205 O O . LEU A 1 151 ? 8.852 17.688 0.614 1 93.81 151 LEU A O 1
ATOM 1209 N N . THR A 1 152 ? 6.891 16.766 0.039 1 96.69 152 THR A N 1
ATOM 1210 C CA . THR A 1 152 ? 6.246 17.203 1.272 1 96.69 152 THR A CA 1
ATOM 1211 C C . THR A 1 152 ? 5.656 16.016 2.025 1 96.69 152 THR A C 1
ATOM 1213 O O . THR A 1 152 ? 4.98 15.172 1.434 1 96.69 152 THR A O 1
ATOM 1216 N N . PHE A 1 153 ? 5.98 15.945 3.277 1 97.44 153 PHE A N 1
ATOM 1217 C CA . PHE A 1 153 ? 5.395 14.961 4.176 1 97.44 153 PHE A CA 1
ATOM 1218 C C . PHE A 1 153 ? 4.438 15.625 5.16 1 97.44 153 PHE A C 1
ATOM 1220 O O . PHE A 1 153 ? 4.75 16.672 5.723 1 97.44 153 PHE A O 1
ATOM 1227 N N . THR A 1 154 ? 3.285 15.055 5.32 1 98.31 154 THR A N 1
ATOM 1228 C CA . THR A 1 154 ? 2.328 15.492 6.332 1 98.31 154 THR A CA 1
ATOM 1229 C C . THR A 1 154 ? 2.035 14.367 7.32 1 98.31 154 THR A C 1
ATOM 1231 O O . THR A 1 154 ? 1.562 13.297 6.93 1 98.31 154 THR A O 1
ATOM 1234 N N . ALA A 1 155 ? 2.342 14.57 8.523 1 98.69 155 ALA A N 1
ATOM 1235 C CA . ALA A 1 155 ? 1.994 13.648 9.602 1 98.69 155 ALA A CA 1
ATOM 1236 C C . ALA A 1 155 ? 0.788 14.148 10.391 1 98.69 155 ALA A C 1
ATOM 1238 O O . ALA A 1 155 ? 0.743 15.32 10.789 1 98.69 155 ALA A O 1
ATOM 1239 N N . VAL A 1 156 ? -0.164 13.289 10.594 1 98.62 156 VAL A N 1
ATOM 1240 C CA . VAL A 1 156 ? -1.356 13.602 11.375 1 98.62 156 VAL A CA 1
ATOM 1241 C C . VAL A 1 156 ? -1.436 12.688 12.594 1 98.62 156 VAL A C 1
ATOM 1243 O O . VAL A 1 156 ? -1.531 11.469 12.453 1 98.62 156 VAL A O 1
ATOM 1246 N N . PHE A 1 157 ? -1.327 13.305 13.734 1 98.38 157 PHE A N 1
ATOM 1247 C CA . PHE A 1 157 ? -1.53 12.586 14.992 1 98.38 157 PHE A CA 1
ATOM 1248 C C . PHE A 1 157 ? -2.998 12.609 15.398 1 98.38 157 PHE A C 1
ATOM 1250 O O . PHE A 1 157 ? -3.613 13.68 15.461 1 98.38 157 PHE A O 1
ATOM 1257 N N . PRO A 1 158 ? -3.545 11.484 15.711 1 97.31 158 PRO A N 1
ATOM 1258 C CA . PRO A 1 158 ? -4.996 11.414 15.898 1 97.31 158 PRO A CA 1
ATOM 1259 C C . PRO A 1 158 ? -5.438 11.969 17.25 1 97.31 158 PRO A C 1
ATOM 1261 O O . PRO A 1 158 ? -6.637 12.156 17.484 1 97.31 158 PRO A O 1
ATOM 1264 N N . SER A 1 159 ? -4.527 12.219 18.125 1 96.31 159 SER A N 1
ATOM 1265 C CA . SER A 1 159 ? -4.875 12.734 19.453 1 96.31 159 SER A CA 1
ATOM 1266 C C . SER A 1 159 ? -3.832 13.727 19.953 1 96.31 159 SER A C 1
ATOM 1268 O O . SER A 1 159 ? -2.646 13.406 20.031 1 96.31 159 SER A O 1
ATOM 1270 N N . ILE A 1 160 ? -4.316 14.836 20.391 1 94.88 160 ILE A N 1
ATOM 1271 C CA . ILE A 1 160 ? -3.412 15.883 20.859 1 94.88 160 ILE A CA 1
ATOM 1272 C C . ILE A 1 160 ? -3.012 15.602 22.297 1 94.88 160 ILE A C 1
ATOM 1274 O O . ILE A 1 160 ? -2.018 16.141 22.797 1 94.88 160 ILE A O 1
ATOM 1278 N N . SER A 1 161 ? -3.811 14.828 23 1 91.44 161 SER A N 1
ATOM 1279 C CA . SER A 1 161 ? -3.572 14.586 24.422 1 91.44 161 SER A CA 1
ATOM 1280 C C . SER A 1 161 ? -2.6 13.438 24.625 1 91.44 161 SER A C 1
ATOM 1282 O O . SER A 1 161 ? -2.076 13.25 25.734 1 91.44 161 SER A O 1
ATOM 1284 N N . ASP A 1 162 ? -2.404 12.711 23.641 1 93.25 162 ASP A N 1
ATOM 1285 C CA . ASP A 1 162 ? -1.483 11.578 23.703 1 93.25 162 ASP A CA 1
ATOM 1286 C C . ASP A 1 162 ? -0.837 11.32 22.344 1 93.25 162 ASP A C 1
ATOM 1288 O O . ASP A 1 162 ? -1.216 10.375 21.641 1 93.25 162 ASP A O 1
ATOM 1292 N N . LEU A 1 163 ? 0.187 12.094 22.172 1 96.44 163 LEU A N 1
ATOM 1293 C CA . LEU A 1 163 ? 0.872 11.977 20.891 1 96.44 163 LEU A CA 1
ATOM 1294 C C . LEU A 1 163 ? 1.684 10.68 20.828 1 96.44 163 LEU A C 1
ATOM 1296 O O . LEU A 1 163 ? 2.57 10.461 21.656 1 96.44 163 LEU A O 1
ATOM 1300 N N . GLN A 1 164 ? 1.292 9.867 19.906 1 95.88 164 GLN A N 1
ATOM 1301 C CA . GLN A 1 164 ? 2.016 8.633 19.641 1 95.88 164 GLN A CA 1
ATOM 1302 C C . GLN A 1 164 ? 2.426 8.547 18.172 1 95.88 164 GLN A C 1
ATOM 1304 O O . GLN A 1 164 ? 1.572 8.508 17.281 1 95.88 164 GLN A O 1
ATOM 1309 N N . LEU A 1 165 ? 3.711 8.516 18.031 1 96.38 165 LEU A N 1
ATOM 1310 C CA . LEU A 1 165 ? 4.223 8.492 16.672 1 96.38 165 LEU A CA 1
ATOM 1311 C C . LEU A 1 165 ? 3.754 7.242 15.938 1 96.38 165 LEU A C 1
ATOM 1313 O O . LEU A 1 165 ? 3.502 7.281 14.727 1 96.38 165 LEU A O 1
ATOM 1317 N N . SER A 1 166 ? 3.586 6.113 16.609 1 94 166 SER A N 1
ATOM 1318 C CA . SER A 1 166 ? 3.154 4.855 16.016 1 94 166 SER A CA 1
ATOM 1319 C C . SER A 1 166 ? 1.736 4.961 15.469 1 94 166 SER A C 1
ATOM 1321 O O . SER A 1 166 ? 1.333 4.16 14.617 1 94 166 SER A O 1
ATOM 1323 N N . ASN A 1 167 ? 0.998 5.934 15.945 1 94.44 167 ASN A N 1
ATOM 1324 C CA . ASN A 1 167 ? -0.386 6.098 15.516 1 94.44 167 ASN A CA 1
ATOM 1325 C C . ASN A 1 167 ? -0.518 7.195 14.461 1 94.44 167 ASN A C 1
ATOM 1327 O O . ASN A 1 167 ? -1.603 7.414 13.922 1 94.44 167 ASN A O 1
ATOM 1331 N N . ALA A 1 168 ? 0.553 7.852 14.195 1 96.62 168 ALA A N 1
ATOM 1332 C CA . ALA A 1 168 ? 0.5 8.945 13.234 1 96.62 168 ALA A CA 1
ATOM 1333 C C . ALA A 1 168 ? 0.309 8.422 11.812 1 96.62 168 ALA A C 1
ATOM 1335 O O . ALA A 1 168 ? 0.893 7.398 11.438 1 96.62 168 ALA A O 1
ATOM 1336 N N . GLU A 1 169 ? -0.51 9.055 11.094 1 96.44 169 GLU A N 1
ATOM 1337 C CA . GLU A 1 169 ? -0.653 8.781 9.664 1 96.44 169 GLU A CA 1
ATOM 1338 C C . GLU A 1 169 ? 0.154 9.766 8.828 1 96.44 169 GLU A C 1
ATOM 1340 O O . GLU A 1 169 ? 0.076 10.977 9.039 1 96.44 169 GLU A O 1
ATOM 1345 N N . VAL A 1 170 ? 0.882 9.195 7.914 1 97.19 170 VAL A N 1
ATOM 1346 C CA . VAL A 1 170 ? 1.749 10.047 7.105 1 97.19 170 VAL A CA 1
ATOM 1347 C C . VAL A 1 170 ? 1.354 9.938 5.633 1 97.19 170 VAL A C 1
ATOM 1349 O O . VAL A 1 170 ? 1.114 8.836 5.129 1 97.19 170 VAL A O 1
ATOM 1352 N N . PHE A 1 171 ? 1.284 11.055 5.008 1 95.12 171 PHE A N 1
ATOM 1353 C CA . PHE A 1 171 ? 1.063 11.086 3.564 1 95.12 171 PHE A CA 1
ATOM 1354 C C . PHE A 1 171 ? 2.062 12.023 2.887 1 95.12 171 PHE A C 1
ATOM 1356 O O . PHE A 1 171 ? 2.549 12.969 3.502 1 95.12 171 PHE A O 1
ATOM 1363 N N . SER A 1 172 ? 2.32 11.664 1.66 1 94.88 172 SER A N 1
ATOM 1364 C CA . SER A 1 172 ? 3.393 12.359 0.953 1 94.88 172 SER A CA 1
ATOM 1365 C C . SER A 1 172 ? 2.887 12.984 -0.342 1 94.88 172 SER A C 1
ATOM 1367 O O . SER A 1 172 ? 1.945 12.477 -0.957 1 94.88 172 SER A O 1
ATOM 1369 N N . TYR A 1 173 ? 3.465 14.047 -0.684 1 92.56 173 TYR A N 1
ATOM 1370 C CA . TYR A 1 173 ? 3.246 14.711 -1.962 1 92.56 173 TYR A CA 1
ATOM 1371 C C . TYR A 1 173 ? 4.562 14.891 -2.713 1 92.56 173 TYR A C 1
ATOM 1373 O O . TYR A 1 173 ? 5.488 15.531 -2.211 1 92.56 173 TYR A O 1
ATOM 1381 N N . VAL A 1 174 ? 4.508 14.32 -3.865 1 87.62 174 VAL A N 1
ATOM 1382 C CA . VAL A 1 174 ? 5.672 14.414 -4.738 1 87.62 174 VAL A CA 1
ATOM 1383 C C . VAL A 1 174 ? 5.488 15.562 -5.727 1 87.62 174 VAL A C 1
ATOM 1385 O O . VAL A 1 174 ? 4.559 15.555 -6.539 1 87.62 174 VAL A O 1
ATOM 1388 N N . HIS A 1 175 ? 6.332 16.516 -5.684 1 85.62 175 HIS A N 1
ATOM 1389 C CA . HIS A 1 175 ? 6.191 17.703 -6.516 1 85.62 175 HIS A CA 1
ATOM 1390 C C . HIS A 1 175 ? 6.789 17.484 -7.898 1 85.62 175 HIS A C 1
ATOM 1392 O O . HIS A 1 175 ? 6.191 17.875 -8.906 1 85.62 175 HIS A O 1
ATOM 1398 N N . GLU A 1 176 ? 8.047 17.031 -7.867 1 75.94 176 GLU A N 1
ATOM 1399 C CA . GLU A 1 176 ? 8.719 16.734 -9.125 1 75.94 176 GLU A CA 1
ATOM 1400 C C . GLU A 1 176 ? 8.516 15.281 -9.539 1 75.94 176 GLU A C 1
ATOM 1402 O O . GLU A 1 176 ? 8.891 14.367 -8.805 1 75.94 176 GLU A O 1
ATOM 1407 N N . ILE A 1 177 ? 7.992 15.156 -10.695 1 71.81 177 ILE A N 1
ATOM 1408 C CA . ILE A 1 177 ? 7.543 13.82 -11.086 1 71.81 177 ILE A CA 1
ATOM 1409 C C . ILE A 1 177 ? 8.586 13.172 -11.992 1 71.81 177 ILE A C 1
ATOM 1411 O O . ILE A 1 177 ? 8.352 12.086 -12.531 1 71.81 177 ILE A O 1
ATOM 1415 N N . ASN A 1 178 ? 9.703 13.797 -12.031 1 79.5 178 ASN A N 1
ATOM 1416 C CA . ASN A 1 178 ? 10.758 13.18 -12.836 1 79.5 178 ASN A CA 1
ATOM 1417 C C . ASN A 1 178 ? 12.07 13.094 -12.07 1 79.5 178 ASN A C 1
ATOM 1419 O O . ASN A 1 178 ? 13.008 13.844 -12.344 1 79.5 178 ASN A O 1
ATOM 1423 N N . PRO A 1 179 ? 12.07 12.148 -11.227 1 79.19 179 PRO A N 1
ATOM 1424 C CA . PRO A 1 179 ? 13.328 11.992 -10.492 1 79.19 179 PRO A CA 1
ATOM 1425 C C . PRO A 1 179 ? 14.461 11.469 -11.367 1 79.19 179 PRO A C 1
ATOM 1427 O O . PRO A 1 179 ? 14.211 10.836 -12.391 1 79.19 179 PRO A O 1
ATOM 1430 N N . LYS A 1 180 ? 15.664 11.859 -10.961 1 80.69 180 LYS A N 1
ATOM 1431 C CA . LYS A 1 180 ? 16.828 11.242 -11.594 1 80.69 180 LYS A CA 1
ATOM 1432 C C . LYS A 1 180 ? 17.156 9.906 -10.93 1 80.69 180 LYS A C 1
ATOM 1434 O O . LYS A 1 180 ? 17.125 9.789 -9.703 1 80.69 180 LYS A O 1
ATOM 1439 N N . PHE A 1 181 ? 17.234 8.938 -11.758 1 79.06 181 PHE A N 1
ATOM 1440 C CA . PHE A 1 181 ? 17.609 7.66 -11.156 1 79.06 181 PHE A CA 1
ATOM 1441 C C . PHE A 1 181 ? 18.609 6.918 -12.031 1 79.06 181 PHE A C 1
ATOM 1443 O O . PHE A 1 181 ? 18.703 7.172 -13.234 1 79.06 181 PHE A O 1
ATOM 1450 N N . ILE A 1 182 ? 19.453 6.199 -11.352 1 77.62 182 ILE A N 1
ATOM 1451 C CA . ILE A 1 182 ? 20.438 5.324 -11.977 1 77.62 182 ILE A CA 1
ATOM 1452 C C . ILE A 1 182 ? 20.172 3.877 -11.562 1 77.62 182 ILE A C 1
ATOM 1454 O O . ILE A 1 182 ? 20.016 3.582 -10.375 1 77.62 182 ILE A O 1
ATOM 1458 N N . LEU A 1 183 ? 19.906 3.082 -12.586 1 76 183 LEU A N 1
ATOM 1459 C CA . LEU A 1 183 ? 19.766 1.647 -12.367 1 76 183 LEU A CA 1
ATOM 1460 C C . LEU A 1 183 ? 21.031 0.907 -12.75 1 76 183 LEU A C 1
ATOM 1462 O O . LEU A 1 183 ? 21.703 1.281 -13.719 1 76 183 LEU A O 1
ATOM 1466 N N . GLY A 1 184 ? 21.281 -0.061 -11.93 1 70.81 184 GLY A N 1
ATOM 1467 C CA . GLY A 1 184 ? 22.391 -0.906 -12.328 1 70.81 184 GLY A CA 1
ATOM 1468 C C . GLY A 1 184 ? 22.156 -1.643 -13.625 1 70.81 184 GLY A C 1
ATOM 1469 O O . GLY A 1 184 ? 21.078 -1.544 -14.211 1 70.81 184 GLY A O 1
ATOM 1470 N N . PRO A 1 185 ? 23.125 -2.252 -14.234 1 67.94 185 PRO A N 1
ATOM 1471 C CA . PRO A 1 185 ? 23.062 -2.852 -15.57 1 67.94 185 PRO A CA 1
ATOM 1472 C C . PRO A 1 185 ? 22.234 -4.129 -15.609 1 67.94 185 PRO A C 1
ATOM 1474 O O . PRO A 1 185 ? 21.859 -4.602 -16.688 1 67.94 185 PRO A O 1
ATOM 1477 N N . LEU A 1 186 ? 21.766 -4.656 -14.453 1 68.38 186 LEU A N 1
ATOM 1478 C CA . LEU A 1 186 ? 21.219 -6.008 -14.43 1 68.38 186 LEU A CA 1
ATOM 1479 C C . LEU A 1 186 ? 19.688 -5.977 -14.469 1 68.38 186 LEU A C 1
ATOM 1481 O O . LEU A 1 186 ? 19.047 -7.012 -14.664 1 68.38 186 LEU A O 1
ATOM 1485 N N . LEU A 1 187 ? 19.062 -4.816 -14.344 1 67.62 187 LEU A N 1
ATOM 1486 C CA . LEU A 1 187 ? 17.609 -4.754 -14.18 1 67.62 187 LEU A CA 1
ATOM 1487 C C . LEU A 1 187 ? 16.891 -5.16 -15.469 1 67.62 187 LEU A C 1
ATOM 1489 O O . LEU A 1 187 ? 15.828 -5.773 -15.422 1 67.62 187 LEU A O 1
ATOM 1493 N N . SER A 1 188 ? 17.531 -4.824 -16.484 1 66.5 188 SER A N 1
ATOM 1494 C CA . SER A 1 188 ? 16.844 -5.051 -17.75 1 66.5 188 SER A CA 1
ATOM 1495 C C . SER A 1 188 ? 17.406 -6.277 -18.469 1 66.5 188 SER A C 1
ATOM 1497 O O . SER A 1 188 ? 16.922 -6.656 -19.531 1 66.5 188 SER A O 1
ATOM 1499 N N . PHE A 1 189 ? 18.203 -6.879 -17.781 1 63.81 189 PHE A N 1
ATOM 1500 C CA . PHE A 1 189 ? 18.828 -8 -18.469 1 63.81 189 PHE A CA 1
ATOM 1501 C C . PHE A 1 189 ? 17.891 -9.203 -18.5 1 63.81 189 PHE A C 1
ATOM 1503 O O . PHE A 1 189 ? 17.344 -9.602 -17.469 1 63.81 189 PHE A O 1
ATOM 1510 N N . SER A 1 190 ? 17.703 -9.734 -19.703 1 63.72 190 SER A N 1
ATOM 1511 C CA . SER A 1 190 ? 17.016 -10.992 -19.969 1 63.72 190 SER A CA 1
ATOM 1512 C C . SER A 1 190 ? 15.594 -10.977 -19.422 1 63.72 190 SER A C 1
ATOM 1514 O O . SER A 1 190 ? 15.133 -11.977 -18.859 1 63.72 190 SER A O 1
ATOM 1516 N N . LEU A 1 191 ? 15.07 -9.773 -19.5 1 69.81 191 LEU A N 1
ATOM 1517 C CA . LEU A 1 191 ? 13.664 -9.734 -19.109 1 69.81 191 LEU A CA 1
ATOM 1518 C C . LEU A 1 191 ? 12.773 -10.242 -20.25 1 69.81 191 LEU A C 1
ATOM 1520 O O . LEU A 1 191 ? 13.047 -9.969 -21.422 1 69.81 191 LEU A O 1
ATOM 1524 N N . ASP A 1 192 ? 11.906 -11.078 -19.812 1 76.75 192 ASP A N 1
ATOM 1525 C CA . ASP A 1 192 ? 10.883 -11.445 -20.797 1 76.75 192 ASP A CA 1
ATOM 1526 C C . ASP A 1 192 ? 9.992 -10.258 -21.125 1 76.75 192 ASP A C 1
ATOM 1528 O O . ASP A 1 192 ? 10.141 -9.18 -20.547 1 76.75 192 ASP A O 1
ATOM 1532 N N . SER A 1 193 ? 9.18 -10.477 -22.125 1 79.56 193 SER A N 1
ATOM 1533 C CA . SER A 1 193 ? 8.352 -9.398 -22.656 1 79.56 193 SER A CA 1
ATOM 1534 C C . SER A 1 193 ? 7.441 -8.82 -21.578 1 79.56 193 SER A C 1
ATOM 1536 O O . SER A 1 193 ? 7.238 -7.609 -21.516 1 79.56 193 SER A O 1
ATOM 1538 N N . GLU A 1 194 ? 6.891 -9.609 -20.719 1 78.75 194 GLU A N 1
ATOM 1539 C CA . GLU A 1 194 ? 5.988 -9.133 -19.688 1 78.75 194 GLU A CA 1
ATOM 1540 C C . GLU A 1 194 ? 6.727 -8.258 -18.672 1 78.75 194 GLU A C 1
ATOM 1542 O O . GLU A 1 194 ? 6.25 -7.184 -18.297 1 78.75 194 GLU A O 1
ATOM 1547 N N . THR A 1 195 ? 7.84 -8.758 -18.328 1 82.38 195 THR A N 1
ATOM 1548 C CA . THR A 1 195 ? 8.633 -8.016 -17.359 1 82.38 195 THR A CA 1
ATOM 1549 C C . THR A 1 195 ? 9.141 -6.707 -17.953 1 82.38 195 THR A C 1
ATOM 1551 O O . THR A 1 195 ? 9.18 -5.68 -17.281 1 82.38 195 THR A O 1
ATOM 1554 N N . GLN A 1 196 ? 9.461 -6.766 -19.156 1 83.56 196 GLN A N 1
ATOM 1555 C CA . GLN A 1 196 ? 9.844 -5.539 -19.844 1 83.56 196 GLN A CA 1
ATOM 1556 C C . GLN A 1 196 ? 8.688 -4.539 -19.875 1 83.56 196 GLN A C 1
ATOM 1558 O O . GLN A 1 196 ? 8.898 -3.34 -19.672 1 83.56 196 GLN A O 1
ATOM 1563 N N . SER A 1 197 ? 7.566 -5.105 -20.094 1 86.19 197 SER A N 1
ATOM 1564 C CA . SER A 1 197 ? 6.379 -4.254 -20.125 1 86.19 197 SER A CA 1
ATOM 1565 C C . SER A 1 197 ? 6.121 -3.617 -18.766 1 86.19 197 SER A C 1
ATOM 1567 O O . SER A 1 197 ? 5.727 -2.451 -18.688 1 86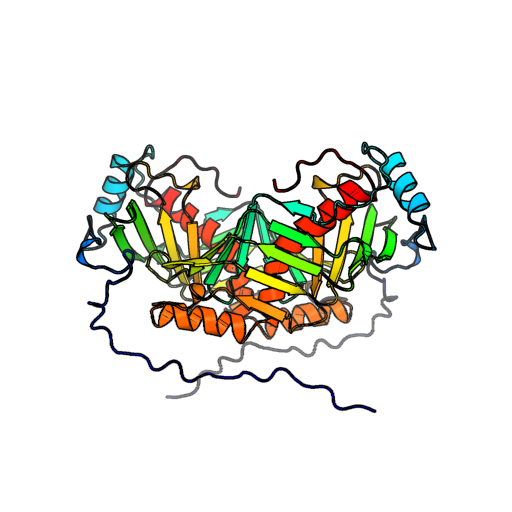.19 197 SER A O 1
ATOM 1569 N N . GLN A 1 198 ? 6.359 -4.32 -17.797 1 86.5 198 GLN A N 1
ATOM 1570 C CA . GLN A 1 198 ? 6.184 -3.801 -16.438 1 86.5 198 GLN A CA 1
ATOM 1571 C C . GLN A 1 198 ? 7.172 -2.676 -16.156 1 86.5 198 GLN A C 1
ATOM 1573 O O . GLN A 1 198 ? 6.797 -1.636 -15.609 1 86.5 198 GLN A O 1
ATOM 1578 N N . LEU A 1 199 ? 8.336 -2.938 -16.531 1 84.5 199 LEU A N 1
ATOM 1579 C CA . LEU A 1 199 ? 9.336 -1.89 -16.375 1 84.5 199 LEU A CA 1
ATOM 1580 C C . LEU A 1 199 ? 8.969 -0.659 -17.203 1 84.5 199 LEU A C 1
ATOM 1582 O O . LEU A 1 199 ? 9.086 0.471 -16.719 1 84.5 199 LEU A O 1
ATOM 1586 N N . GLY A 1 200 ? 8.562 -0.905 -18.391 1 85.25 200 GLY A N 1
ATOM 1587 C CA . GLY A 1 200 ? 8.07 0.184 -19.219 1 85.25 200 GLY A CA 1
ATOM 1588 C C . GLY A 1 200 ? 6.938 0.959 -18.578 1 85.25 200 GLY A C 1
ATOM 1589 O O . GLY A 1 200 ? 6.93 2.191 -18.609 1 85.25 200 GLY A O 1
ATOM 1590 N N . LYS A 1 201 ? 6 0.231 -17.984 1 86.19 201 LYS A N 1
ATOM 1591 C CA . LYS A 1 201 ? 4.879 0.872 -17.312 1 86.19 201 LYS A CA 1
ATOM 1592 C C . LYS A 1 201 ? 5.363 1.729 -16.141 1 86.19 201 LYS A C 1
ATOM 1594 O O . LYS A 1 201 ? 4.891 2.85 -15.945 1 86.19 201 LYS A O 1
ATOM 1599 N N . LEU A 1 202 ? 6.266 1.188 -15.438 1 86.44 202 LEU A N 1
ATOM 1600 C CA . LEU A 1 202 ? 6.867 1.926 -14.336 1 86.44 202 LEU A CA 1
ATOM 1601 C C . LEU A 1 202 ? 7.438 3.256 -14.812 1 86.44 202 LEU A C 1
ATOM 1603 O O . LEU A 1 202 ? 7.133 4.309 -14.25 1 86.44 202 LEU A O 1
ATOM 1607 N N . LEU A 1 203 ? 8.141 3.193 -15.867 1 84.5 203 LEU A N 1
ATOM 1608 C CA . LEU A 1 203 ? 8.859 4.363 -16.359 1 84.5 203 LEU A CA 1
ATOM 1609 C C . LEU A 1 203 ? 7.918 5.336 -17.062 1 84.5 203 LEU A C 1
ATOM 1611 O O . LEU A 1 203 ? 8.086 6.555 -16.953 1 84.5 203 LEU A O 1
ATOM 1615 N N . ASN A 1 204 ? 6.879 4.82 -17.703 1 87.44 204 ASN A N 1
ATOM 1616 C CA . ASN A 1 204 ? 5.934 5.66 -18.422 1 87.44 204 ASN A CA 1
ATOM 1617 C C . ASN A 1 204 ? 4.941 6.336 -17.484 1 87.44 204 ASN A C 1
ATOM 1619 O O . ASN A 1 204 ? 4.336 7.352 -17.828 1 87.44 204 ASN A O 1
ATOM 1623 N N . ASN A 1 205 ? 4.777 5.715 -16.344 1 87.88 205 ASN A N 1
ATOM 1624 C CA . ASN A 1 205 ? 3.896 6.266 -15.312 1 87.88 205 ASN A CA 1
ATOM 1625 C C . ASN A 1 205 ? 4.66 6.605 -14.039 1 87.88 205 ASN A C 1
ATOM 1627 O O . ASN A 1 205 ? 4.223 6.266 -12.938 1 87.88 205 ASN A O 1
ATOM 1631 N N . ILE A 1 206 ? 5.762 7.227 -14.25 1 88.19 206 ILE A N 1
ATOM 1632 C CA . ILE A 1 206 ? 6.695 7.422 -13.148 1 88.19 206 ILE A CA 1
ATOM 1633 C C . ILE A 1 206 ? 6.035 8.273 -12.062 1 88.19 206 ILE A C 1
ATOM 1635 O O . ILE A 1 206 ? 6.262 8.055 -10.867 1 88.19 206 ILE A O 1
ATOM 1639 N N . ALA A 1 207 ? 5.188 9.203 -12.461 1 87.31 207 ALA A N 1
ATOM 1640 C CA . ALA A 1 207 ? 4.523 10.062 -11.484 1 87.31 207 ALA A CA 1
ATOM 1641 C C . ALA A 1 207 ? 3.629 9.25 -10.555 1 87.31 207 ALA A C 1
ATOM 1643 O O . ALA A 1 207 ? 3.684 9.414 -9.328 1 87.31 207 ALA A O 1
ATOM 1644 N N . VAL A 1 208 ? 2.877 8.352 -11.125 1 90.12 208 VAL A N 1
ATOM 1645 C CA . VAL A 1 208 ? 1.999 7.48 -10.352 1 90.12 208 VAL A CA 1
ATOM 1646 C C . VAL A 1 208 ? 2.836 6.516 -9.516 1 90.12 208 VAL A C 1
ATOM 1648 O O . VAL A 1 208 ? 2.566 6.316 -8.328 1 90.12 208 VAL A O 1
ATOM 1651 N N . SER A 1 209 ? 3.838 5.996 -10.109 1 92.06 209 SER A N 1
ATOM 1652 C CA . SER A 1 209 ? 4.695 5.039 -9.422 1 92.06 209 SER A CA 1
ATOM 1653 C C . SER A 1 209 ? 5.367 5.668 -8.211 1 92.06 209 SER A C 1
ATOM 1655 O O . SER A 1 209 ? 5.492 5.031 -7.16 1 92.06 209 SER A O 1
ATOM 1657 N N . LEU A 1 210 ? 5.707 6.902 -8.359 1 92.31 210 LEU A N 1
ATOM 1658 C CA . LEU A 1 210 ? 6.363 7.59 -7.254 1 92.31 210 LEU A CA 1
ATOM 1659 C C . LEU A 1 210 ? 5.395 7.809 -6.098 1 92.31 210 LEU A C 1
ATOM 1661 O O . LEU A 1 210 ? 5.77 7.676 -4.934 1 92.31 210 LEU A O 1
ATOM 1665 N N . GLN A 1 211 ? 4.223 8.148 -6.441 1 91.88 211 GLN A N 1
ATOM 1666 C CA . GLN A 1 211 ? 3.219 8.297 -5.395 1 91.88 211 GLN A CA 1
ATOM 1667 C C . GLN A 1 211 ? 3.012 6.992 -4.633 1 91.88 211 GLN A C 1
ATOM 1669 O O . GLN A 1 211 ? 2.881 6.996 -3.408 1 91.88 211 GLN A O 1
ATOM 1674 N N . GLU A 1 212 ? 3.035 5.934 -5.336 1 94.25 212 GLU A N 1
ATOM 1675 C CA . GLU A 1 212 ? 2.885 4.617 -4.719 1 94.25 212 GLU A CA 1
ATOM 1676 C C . GLU A 1 212 ? 4.098 4.266 -3.865 1 94.25 212 GLU A C 1
ATOM 1678 O O . GLU A 1 212 ? 3.955 3.74 -2.76 1 94.25 212 GLU A O 1
ATOM 1683 N N . VAL A 1 213 ? 5.254 4.609 -4.332 1 94.38 213 VAL A N 1
ATOM 1684 C CA . VAL A 1 213 ? 6.492 4.352 -3.604 1 94.38 213 VAL A CA 1
ATOM 1685 C C . VAL A 1 213 ? 6.48 5.113 -2.279 1 94.38 213 VAL A C 1
ATOM 1687 O O . VAL A 1 213 ? 6.84 4.562 -1.236 1 94.38 213 VAL A O 1
ATOM 1690 N N . PHE A 1 214 ? 5.98 6.277 -2.277 1 94.38 214 PHE A N 1
ATOM 1691 C CA . PHE A 1 214 ? 6.109 7.137 -1.108 1 94.38 214 PHE A CA 1
ATOM 1692 C C . PHE A 1 214 ? 4.969 6.895 -0.127 1 94.38 214 PHE A C 1
ATOM 1694 O O . PHE A 1 214 ? 4.941 7.48 0.958 1 94.38 214 PHE A O 1
ATOM 1701 N N . GLU A 1 215 ? 4.07 6.012 -0.522 1 92.5 215 GLU A N 1
ATOM 1702 C CA . GLU A 1 215 ? 3.129 5.555 0.495 1 92.5 215 GLU A CA 1
ATOM 1703 C C . GLU A 1 215 ? 3.857 4.902 1.668 1 92.5 215 GLU A C 1
ATOM 1705 O O . GLU A 1 215 ? 3.58 5.215 2.828 1 92.5 215 GLU A O 1
ATOM 1710 N N . ALA A 1 216 ? 4.746 4.078 1.326 1 92.19 216 ALA A N 1
ATOM 1711 C CA . ALA A 1 216 ? 5.516 3.418 2.379 1 92.19 216 ALA A CA 1
ATOM 1712 C C . ALA A 1 216 ? 6.77 4.215 2.725 1 92.19 216 ALA A C 1
ATOM 1714 O O . ALA A 1 216 ? 7.035 4.484 3.898 1 92.19 216 ALA A O 1
ATOM 1715 N N . GLN A 1 217 ? 7.5 4.66 1.783 1 94.5 217 GLN A N 1
ATOM 1716 C CA . GLN A 1 217 ? 8.781 5.32 1.983 1 94.5 217 GLN A CA 1
ATOM 1717 C C . GLN A 1 217 ? 8.609 6.648 2.713 1 94.5 217 GLN A C 1
ATOM 1719 O O . GLN A 1 217 ? 9.438 7.012 3.557 1 94.5 217 GLN A O 1
ATOM 1724 N N . GLY A 1 218 ? 7.551 7.336 2.361 1 95.31 218 GLY A N 1
ATOM 1725 C CA . GLY A 1 218 ? 7.281 8.594 3.039 1 95.31 218 GLY A CA 1
ATOM 1726 C C . GLY A 1 218 ? 7.082 8.438 4.535 1 95.31 218 GLY A C 1
ATOM 1727 O O . GLY A 1 218 ? 7.59 9.242 5.32 1 95.31 218 GLY A O 1
ATOM 1728 N N . THR A 1 219 ? 6.344 7.41 4.844 1 95.81 219 THR A N 1
ATOM 1729 C CA . THR A 1 219 ? 6.109 7.133 6.258 1 95.81 219 THR A CA 1
ATOM 1730 C C . THR A 1 219 ? 7.422 6.836 6.977 1 95.81 219 THR A C 1
ATOM 1732 O O . THR A 1 219 ? 7.684 7.383 8.047 1 95.81 219 THR A O 1
ATOM 1735 N N . ILE A 1 220 ? 8.242 6.047 6.352 1 95.5 220 ILE A N 1
ATOM 1736 C CA . ILE A 1 220 ? 9.516 5.668 6.941 1 95.5 220 ILE A CA 1
ATOM 1737 C C . ILE A 1 220 ? 10.391 6.906 7.137 1 95.5 220 ILE A C 1
ATOM 1739 O O . ILE A 1 220 ? 10.953 7.117 8.211 1 95.5 220 ILE A O 1
ATOM 1743 N N . LEU A 1 221 ? 10.43 7.762 6.188 1 95.38 221 LEU A N 1
ATOM 1744 C CA . LEU A 1 221 ? 11.305 8.93 6.215 1 95.38 221 LEU A CA 1
ATOM 1745 C C . LEU A 1 221 ? 10.789 9.969 7.199 1 95.38 221 LEU A C 1
ATOM 1747 O O . LEU A 1 221 ? 11.555 10.508 8.008 1 95.38 221 LEU A O 1
ATOM 1751 N N . MET A 1 222 ? 9.523 10.234 7.191 1 97.06 222 MET A N 1
ATOM 1752 C CA . MET A 1 222 ? 8.953 11.227 8.102 1 97.06 222 MET A CA 1
ATOM 1753 C C . MET A 1 222 ? 9.047 10.758 9.547 1 97.06 222 MET A C 1
ATOM 1755 O O . MET A 1 222 ? 9.367 11.547 10.445 1 97.06 222 MET A O 1
ATOM 1759 N N . THR A 1 223 ? 8.758 9.516 9.742 1 96.69 223 THR A N 1
ATOM 1760 C CA . THR A 1 223 ? 8.875 8.969 11.086 1 96.69 223 THR A CA 1
ATOM 1761 C C . THR A 1 223 ? 10.32 9.047 11.578 1 96.69 223 THR A C 1
ATOM 1763 O O . THR A 1 223 ? 10.562 9.367 12.742 1 96.69 223 THR A O 1
ATOM 1766 N N . SER A 1 224 ? 11.234 8.789 10.703 1 95.69 224 SER A N 1
ATOM 1767 C CA . SER A 1 224 ? 12.641 8.914 11.062 1 95.69 224 SER A CA 1
ATOM 1768 C C . SER A 1 224 ? 12.992 10.352 11.422 1 95.69 224 SER A C 1
ATOM 1770 O O . SER A 1 224 ? 13.688 10.602 12.406 1 95.69 224 SER A O 1
ATOM 1772 N N . TYR A 1 225 ? 12.555 11.25 10.664 1 96.88 225 TYR A N 1
ATOM 1773 C CA . TYR A 1 225 ? 12.812 12.664 10.93 1 96.88 225 TYR A CA 1
ATOM 1774 C C . TYR A 1 225 ? 12.289 13.062 12.305 1 96.88 225 TYR A C 1
ATOM 1776 O O . TYR A 1 225 ? 13.016 13.672 13.094 1 96.88 225 TYR A O 1
ATOM 1784 N N . ILE A 1 226 ? 11.039 12.648 12.555 1 97.5 226 ILE A N 1
ATOM 1785 C CA . ILE A 1 226 ? 10.43 13 13.836 1 97.5 226 ILE A CA 1
ATOM 1786 C C . ILE A 1 226 ? 11.203 12.344 14.977 1 97.5 226 ILE A C 1
ATOM 1788 O O . ILE A 1 226 ? 11.547 13 15.961 1 97.5 226 ILE A O 1
ATOM 1792 N N . GLN A 1 227 ? 11.555 11.125 14.758 1 96.38 227 GLN A N 1
ATOM 1793 C CA . GLN A 1 227 ? 12.234 10.336 15.781 1 96.38 227 GLN A CA 1
ATOM 1794 C C . GLN A 1 227 ? 13.609 10.93 16.109 1 96.38 227 GLN A C 1
ATOM 1796 O O . GLN A 1 227 ? 14 10.992 17.281 1 96.38 227 GLN A O 1
ATOM 1801 N N . TYR A 1 228 ? 14.312 11.406 15.133 1 95.56 228 TYR A N 1
ATOM 1802 C CA . TYR A 1 228 ? 15.703 11.805 15.328 1 95.56 228 TYR A CA 1
ATOM 1803 C C . TYR A 1 228 ? 15.82 13.305 15.555 1 95.56 228 TYR A C 1
ATOM 1805 O O . TYR A 1 228 ? 16.734 13.773 16.234 1 95.56 228 TYR A O 1
ATOM 1813 N N . ASP A 1 229 ? 14.875 14.07 15.016 1 96.56 229 ASP A N 1
ATOM 1814 C CA . ASP A 1 229 ? 15.102 15.508 14.977 1 96.56 229 ASP A CA 1
ATOM 1815 C C . ASP A 1 229 ? 14.078 16.25 15.828 1 96.56 229 ASP A C 1
ATOM 1817 O O . ASP A 1 229 ? 14.25 17.438 16.109 1 96.56 229 ASP A O 1
ATOM 1821 N N . ILE A 1 230 ? 13.047 15.57 16.219 1 96.88 230 ILE A N 1
ATOM 1822 C CA . ILE A 1 230 ? 12.008 16.266 16.969 1 96.88 230 ILE A CA 1
ATOM 1823 C C . ILE A 1 230 ? 11.875 15.664 18.359 1 96.88 230 ILE A C 1
ATOM 1825 O O . ILE A 1 230 ? 12.117 16.344 19.359 1 96.88 230 ILE A O 1
ATOM 1829 N N . CYS A 1 231 ? 11.508 14.406 18.406 1 97.38 231 CYS A N 1
ATOM 1830 C CA . CYS A 1 231 ? 11.266 13.727 19.672 1 97.38 231 CYS A CA 1
ATOM 1831 C C . CYS A 1 231 ? 11.422 12.219 19.516 1 97.38 231 CYS A C 1
ATOM 1833 O O . CYS A 1 231 ? 10.82 11.617 18.625 1 97.38 231 CYS A O 1
ATOM 1835 N N . ASP A 1 232 ? 12.195 11.641 20.391 1 97.12 232 ASP A N 1
ATOM 1836 C CA . ASP A 1 232 ? 12.453 10.211 20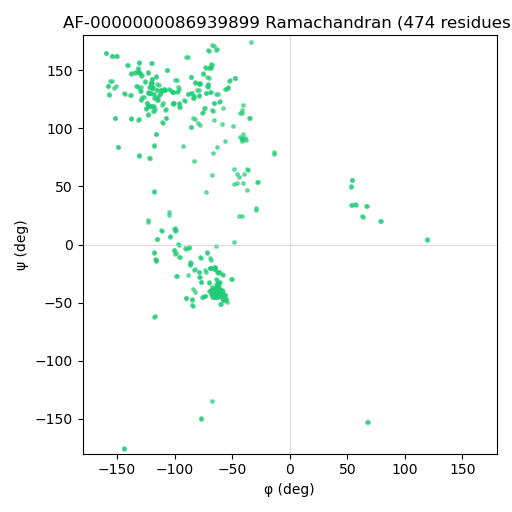.328 1 97.12 232 ASP A CA 1
ATOM 1837 C C . ASP A 1 232 ? 11.336 9.422 21.016 1 97.12 232 ASP A C 1
ATOM 1839 O O . ASP A 1 232 ? 11.234 9.43 22.25 1 97.12 232 ASP A O 1
ATOM 1843 N N . PHE A 1 233 ? 10.547 8.758 20.25 1 96.44 233 PHE A N 1
ATOM 1844 C CA . PHE A 1 233 ? 9.43 7.969 20.734 1 96.44 233 PHE A CA 1
ATOM 1845 C C . PHE A 1 233 ? 9.859 6.535 21.031 1 96.44 233 PHE A C 1
ATOM 1847 O O . PHE A 1 233 ? 9.055 5.727 21.5 1 96.44 233 PHE A O 1
ATOM 1854 N N . GLY A 1 234 ? 11.102 6.227 20.734 1 92.38 234 GLY A N 1
ATOM 1855 C CA . GLY A 1 234 ? 11.617 4.891 21 1 92.38 234 GLY A CA 1
ATOM 1856 C C . GLY A 1 234 ? 11.203 3.873 19.953 1 92.38 234 GLY A C 1
ATOM 1857 O O . GLY A 1 234 ? 11.172 2.672 20.234 1 92.38 234 GLY A O 1
ATOM 1858 N N . LEU A 1 235 ? 10.836 4.344 18.828 1 88.06 235 LEU A N 1
ATOM 1859 C CA . LEU A 1 235 ? 10.414 3.445 17.766 1 88.06 235 LEU A CA 1
ATOM 1860 C C . LEU A 1 235 ? 11.625 2.824 17.078 1 88.06 235 LEU A C 1
ATOM 1862 O O . LEU A 1 235 ? 12.648 3.484 16.891 1 88.06 235 LEU A O 1
ATOM 1866 N N . GLU A 1 236 ? 11.383 1.501 16.828 1 80.38 236 GLU A N 1
ATOM 1867 C CA . GLU A 1 236 ? 12.383 0.842 16 1 80.38 236 GLU A CA 1
ATOM 1868 C C . GLU A 1 236 ? 12.172 1.161 14.523 1 80.38 236 GLU A C 1
ATOM 1870 O O . GLU A 1 236 ? 11.133 0.812 13.953 1 80.38 236 GLU A O 1
ATOM 1875 N N . LEU A 1 237 ? 12.953 1.959 14.07 1 72.5 237 LEU A N 1
ATOM 1876 C CA . LEU A 1 237 ? 12.844 2.338 12.664 1 72.5 237 LEU A CA 1
ATOM 1877 C C . LEU A 1 237 ? 13.289 1.195 11.758 1 72.5 237 LEU A C 1
ATOM 1879 O O . LEU A 1 237 ? 14.008 0.295 12.195 1 72.5 237 LEU A O 1
ATOM 1883 N N . ALA A 1 238 ? 12.602 1.019 10.555 1 60.72 238 ALA A N 1
ATOM 1884 C CA . ALA A 1 238 ? 12.945 -0.04 9.602 1 60.72 238 ALA A CA 1
ATOM 1885 C C . ALA A 1 238 ? 14.453 -0.234 9.523 1 60.72 238 ALA A C 1
ATOM 1887 O O . ALA A 1 238 ? 15.203 0.723 9.289 1 60.72 238 ALA A O 1
ATOM 1888 N N . SER A 1 239 ? 15.164 -1.161 10.375 1 51.69 239 SER A N 1
ATOM 1889 C CA . SER A 1 239 ? 16.547 -1.61 10.375 1 51.69 239 SER A CA 1
ATOM 1890 C C . SER A 1 239 ? 16.703 -2.953 9.672 1 51.69 239 SER A C 1
ATOM 1892 O O . SER A 1 239 ? 15.781 -3.773 9.68 1 51.69 239 SER A O 1
ATOM 1894 N N . MET B 1 1 ? 26.219 32.75 -24.938 1 22.08 1 MET B N 1
ATOM 1895 C CA . MET B 1 1 ? 25.406 32.781 -23.734 1 22.08 1 MET B CA 1
ATOM 1896 C C . MET B 1 1 ? 24.688 31.438 -23.531 1 22.08 1 MET B C 1
ATOM 1898 O O . MET B 1 1 ? 24.484 31.016 -22.391 1 22.08 1 MET B O 1
ATOM 1902 N N . TRP B 1 2 ? 23.891 30.812 -24.562 1 23.06 2 TRP B N 1
ATOM 1903 C CA . TRP B 1 2 ? 22.844 29.797 -24.438 1 23.06 2 TRP B CA 1
ATOM 1904 C C . TRP B 1 2 ? 23.438 28.469 -23.984 1 23.06 2 TRP B C 1
ATOM 1906 O O . TRP B 1 2 ? 24.656 28.297 -23.938 1 23.06 2 TRP B O 1
ATOM 1916 N N . PHE B 1 3 ? 22.953 27.156 -24.75 1 27.53 3 PHE B N 1
ATOM 1917 C CA . PHE B 1 3 ? 22.125 26 -24.469 1 27.53 3 PHE B CA 1
ATOM 1918 C C . PHE B 1 3 ? 22.969 24.844 -23.953 1 27.53 3 PHE B C 1
ATOM 1920 O O . PHE B 1 3 ? 23.812 24.297 -24.688 1 27.53 3 PHE B O 1
ATOM 1927 N N . GLU B 1 4 ? 23.281 24.734 -22.734 1 26.8 4 GLU B N 1
ATOM 1928 C CA . GLU B 1 4 ? 23.875 23.578 -22.062 1 26.8 4 GLU B CA 1
ATOM 1929 C C . GLU B 1 4 ? 22.984 22.344 -22.219 1 26.8 4 GLU B C 1
ATOM 1931 O O . GLU B 1 4 ? 21.781 22.391 -21.953 1 26.8 4 GLU B O 1
ATOM 1936 N N . GLN B 1 5 ? 23.375 21.141 -22.906 1 23.22 5 GLN B N 1
ATOM 1937 C CA . GLN B 1 5 ? 22.938 19.828 -23.344 1 23.22 5 GLN B CA 1
ATOM 1938 C C . GLN B 1 5 ? 22.672 18.906 -22.141 1 23.22 5 GLN B C 1
ATOM 1940 O O . GLN B 1 5 ? 23.594 18.531 -21.422 1 23.22 5 GLN B O 1
ATOM 1945 N N . CYS B 1 6 ? 21.578 18.938 -21.375 1 28.08 6 CYS B N 1
ATOM 1946 C CA . CYS B 1 6 ? 20.938 18.078 -20.391 1 28.08 6 CYS B CA 1
ATOM 1947 C C . CYS B 1 6 ? 20.828 16.656 -20.891 1 28.08 6 CYS B C 1
ATOM 1949 O O . CYS B 1 6 ? 20.266 15.789 -20.203 1 28.08 6 CYS B O 1
ATOM 1951 N N . LEU B 1 7 ? 21.344 16.141 -22.188 1 26.38 7 LEU B N 1
ATOM 1952 C CA . LEU B 1 7 ? 20.922 14.781 -22.531 1 26.38 7 LEU B CA 1
ATOM 1953 C C . LEU B 1 7 ? 21.828 13.75 -21.859 1 26.38 7 LEU B C 1
ATOM 1955 O O . LEU B 1 7 ? 22.953 13.508 -22.297 1 26.38 7 LEU B O 1
ATOM 1959 N N . CYS B 1 8 ? 21.922 13.422 -20.766 1 29.58 8 CYS B N 1
ATOM 1960 C CA . CYS B 1 8 ? 22.875 12.406 -20.344 1 29.58 8 CYS B CA 1
ATOM 1961 C C . CYS B 1 8 ? 22.547 11.055 -20.969 1 29.58 8 CYS B C 1
ATOM 1963 O O . CYS B 1 8 ? 22.656 10.016 -20.297 1 29.58 8 CYS B O 1
ATOM 1965 N N . LEU B 1 9 ? 21.562 10.719 -21.766 1 30.84 9 LEU B N 1
ATOM 1966 C CA . LEU B 1 9 ? 21.328 9.352 -22.203 1 30.84 9 LEU B CA 1
ATOM 1967 C C . LEU B 1 9 ? 22.453 8.875 -23.125 1 30.84 9 LEU B C 1
ATOM 1969 O O . LEU B 1 9 ? 22.469 9.195 -24.312 1 30.84 9 LEU B O 1
ATOM 1973 N N . SER B 1 10 ? 23.641 8.805 -22.828 1 28.36 10 SER B N 1
ATOM 1974 C CA . SER B 1 10 ? 24.422 8.141 -23.875 1 28.36 10 SER B CA 1
ATOM 1975 C C . SER B 1 10 ? 23.969 6.699 -24.062 1 28.36 10 SER B C 1
ATOM 1977 O O . SER B 1 10 ? 24.188 5.848 -23.203 1 28.36 10 SER B O 1
ATOM 1979 N N . VAL B 1 11 ? 22.984 6.434 -24.797 1 29.27 11 VAL B N 1
ATOM 1980 C CA . VAL B 1 11 ? 22.75 5.145 -25.438 1 29.27 11 VAL B CA 1
ATOM 1981 C C . VAL B 1 11 ? 24.047 4.641 -26.078 1 29.27 11 VAL B C 1
ATOM 1983 O O . VAL B 1 11 ? 24.406 5.051 -27.172 1 29.27 11 VAL B O 1
ATOM 1986 N N . LEU B 1 12 ? 25.188 4.531 -25.438 1 30.83 12 LEU B N 1
ATOM 1987 C CA . LEU B 1 12 ? 26.188 3.74 -26.141 1 30.83 12 LEU B CA 1
ATOM 1988 C C . LEU B 1 12 ? 25.562 2.518 -26.797 1 30.83 12 LEU B C 1
ATOM 1990 O O . LEU B 1 12 ? 24.703 1.862 -26.203 1 30.83 12 LEU B O 1
ATOM 1994 N N . GLY B 1 13 ? 25.641 2.348 -28.141 1 29.56 13 GLY B N 1
ATOM 1995 C CA . GLY B 1 13 ? 25.469 1.221 -29.047 1 29.56 13 GLY B CA 1
ATOM 1996 C C . GLY B 1 13 ? 26 -0.084 -28.484 1 29.56 13 GLY B C 1
ATOM 1997 O O . GLY B 1 13 ? 27.219 -0.316 -28.484 1 29.56 13 GLY B O 1
ATOM 1998 N N . LEU B 1 14 ? 25.75 -0.467 -27.344 1 30.89 14 LEU B N 1
ATOM 1999 C CA . LEU B 1 14 ? 26.141 -1.846 -27.062 1 30.89 14 LEU B CA 1
ATOM 2000 C C . LEU B 1 14 ? 25.812 -2.756 -28.25 1 30.89 14 LEU B C 1
ATOM 2002 O O . LEU B 1 14 ? 24.641 -2.914 -28.594 1 30.89 14 LEU B O 1
ATOM 2006 N N . ILE B 1 15 ? 26.719 -2.951 -29.172 1 29.88 15 ILE B N 1
ATOM 2007 C CA . ILE B 1 15 ? 26.797 -4.109 -30.062 1 29.88 15 ILE B CA 1
ATOM 2008 C C . ILE B 1 15 ? 26.5 -5.383 -29.281 1 29.88 15 ILE B C 1
ATOM 2010 O O . ILE B 1 15 ? 27.25 -5.738 -28.359 1 29.88 15 ILE B O 1
ATOM 2014 N N . ALA B 1 16 ? 25.25 -5.816 -29.219 1 30.41 16 ALA B N 1
ATOM 2015 C CA . ALA B 1 16 ? 24.859 -7.191 -28.922 1 30.41 16 ALA B CA 1
ATOM 2016 C C . ALA B 1 16 ? 25.797 -8.188 -29.609 1 30.41 16 ALA B C 1
ATOM 2018 O O . ALA B 1 16 ? 25.719 -8.375 -30.828 1 30.41 16 ALA B O 1
ATOM 2019 N N . SER B 1 17 ? 27 -8.234 -29.391 1 32.78 17 SER B N 1
ATOM 2020 C CA . SER B 1 17 ? 27.484 -9.547 -29.812 1 32.78 17 SER B CA 1
ATOM 2021 C C . SER B 1 17 ? 26.5 -10.648 -29.391 1 32.78 17 SER B C 1
ATOM 2023 O O . SER B 1 17 ? 26.094 -10.719 -28.234 1 32.78 17 SER B O 1
ATOM 2025 N N . ALA B 1 18 ? 25.828 -11.32 -30.359 1 34.12 18 ALA B N 1
ATOM 2026 C CA . ALA B 1 18 ? 25.062 -12.562 -30.328 1 34.12 18 ALA B CA 1
ATOM 2027 C C . ALA B 1 18 ? 25.75 -13.625 -29.484 1 34.12 18 ALA B C 1
ATOM 2029 O O . ALA B 1 18 ? 26.562 -14.406 -29.984 1 34.12 18 ALA B O 1
ATOM 2030 N N . VAL B 1 19 ? 26.625 -13.414 -28.484 1 38.06 19 VAL B N 1
ATOM 2031 C CA . VAL B 1 19 ? 27 -14.664 -27.844 1 38.06 19 VAL B CA 1
ATOM 2032 C C . VAL B 1 19 ? 25.812 -15.617 -27.812 1 38.06 19 VAL B C 1
ATOM 2034 O O . VAL B 1 19 ? 24.672 -15.195 -27.547 1 38.06 19 VAL B O 1
ATOM 2037 N N . ALA B 1 20 ? 25.797 -16.641 -28.562 1 37.56 20 ALA B N 1
ATOM 2038 C CA . ALA B 1 20 ? 24.953 -17.844 -28.531 1 37.56 20 ALA B CA 1
ATOM 2039 C C . ALA B 1 20 ? 24.5 -18.156 -27.125 1 37.56 20 ALA B C 1
ATOM 2041 O O . ALA B 1 20 ? 25.219 -18.797 -26.344 1 37.56 20 ALA B O 1
ATOM 2042 N N . PHE B 1 21 ? 24.297 -17.141 -26.203 1 41.84 21 PHE B N 1
ATOM 2043 C CA . PHE B 1 21 ? 23.766 -17.484 -24.891 1 41.84 21 PHE B CA 1
ATOM 2044 C C . PHE B 1 21 ? 22.734 -18.609 -25 1 41.84 21 PHE B C 1
ATOM 2046 O O . PHE B 1 21 ? 21.703 -18.438 -25.672 1 41.84 21 PHE B O 1
ATOM 2053 N N . GLY B 1 22 ? 23.047 -19.641 -25.344 1 42.97 22 GLY B N 1
ATOM 2054 C CA . GLY B 1 22 ? 22.031 -20.641 -25.047 1 42.97 22 GLY B CA 1
ATOM 2055 C C . GLY B 1 22 ? 20.969 -20.156 -24.078 1 42.97 22 GLY B C 1
ATOM 2056 O O . GLY B 1 22 ? 21.281 -19.594 -23.031 1 42.97 22 GLY B O 1
ATOM 2057 N N . GLU B 1 23 ? 19.969 -19.344 -24.516 1 54.31 23 GLU B N 1
ATOM 2058 C CA . GLU B 1 23 ? 18.906 -18.516 -23.922 1 54.31 23 GLU B CA 1
ATOM 2059 C C . GLU B 1 23 ? 18.484 -19.078 -22.562 1 54.31 23 GLU B C 1
ATOM 2061 O O . GLU B 1 23 ? 17.688 -20.016 -22.5 1 54.31 23 GLU B O 1
ATOM 2066 N N . ASN B 1 24 ? 19.406 -19.297 -21.625 1 70.25 24 ASN B N 1
ATOM 2067 C CA . ASN B 1 24 ? 19.062 -19.812 -20.297 1 70.25 24 ASN B CA 1
ATOM 2068 C C . ASN B 1 24 ? 17.812 -19.125 -19.75 1 70.25 24 ASN B C 1
ATOM 2070 O O . ASN B 1 24 ? 17.812 -17.922 -19.531 1 70.25 24 ASN B O 1
ATOM 2074 N N . LEU B 1 25 ? 16.719 -19.688 -19.984 1 81.5 25 LEU B N 1
ATOM 2075 C CA . LEU B 1 25 ? 15.438 -19.234 -19.453 1 81.5 25 LEU B CA 1
ATOM 2076 C C . LEU B 1 25 ? 15.539 -18.953 -17.953 1 81.5 25 LEU B C 1
ATOM 2078 O O . LEU B 1 25 ? 16.328 -19.578 -17.25 1 81.5 25 LEU B O 1
ATOM 2082 N N . ASP B 1 26 ? 14.875 -17.969 -17.547 1 88.25 26 ASP B N 1
ATOM 2083 C CA . ASP B 1 26 ? 14.727 -17.75 -16.109 1 88.25 26 ASP B CA 1
ATOM 2084 C C . ASP B 1 26 ? 14.188 -19.016 -15.414 1 88.25 26 ASP B C 1
ATOM 2086 O O . ASP B 1 26 ? 13.273 -19.656 -15.93 1 88.25 26 ASP B O 1
ATOM 2090 N N . PRO B 1 27 ? 14.773 -19.312 -14.352 1 91 27 PRO B N 1
ATOM 2091 C CA . PRO B 1 27 ? 14.281 -20.484 -13.641 1 91 27 PRO B CA 1
ATOM 2092 C C . PRO B 1 27 ? 12.766 -20.453 -13.414 1 91 27 PRO B C 1
ATOM 2094 O O . PRO B 1 27 ? 12.125 -21.5 -13.359 1 91 27 PRO B O 1
ATOM 2097 N N . ALA B 1 28 ? 12.188 -19.344 -13.297 1 92.25 28 ALA B N 1
ATOM 2098 C CA . ALA B 1 28 ? 10.758 -19.188 -13.062 1 92.25 28 ALA B CA 1
ATOM 2099 C C . ALA B 1 28 ? 9.945 -19.625 -14.281 1 92.25 28 ALA B C 1
ATOM 2101 O O . ALA B 1 28 ? 8.766 -19.953 -14.164 1 92.25 28 ALA B O 1
ATOM 2102 N N . ASP B 1 29 ? 10.625 -19.656 -15.445 1 91.5 29 ASP B N 1
ATOM 2103 C CA . ASP B 1 29 ? 9.875 -19.922 -16.672 1 91.5 29 ASP B CA 1
ATOM 2104 C C . ASP B 1 29 ? 10.344 -21.219 -17.344 1 91.5 29 ASP B C 1
ATOM 2106 O O . ASP B 1 29 ? 9.789 -21.625 -18.359 1 91.5 29 ASP B O 1
ATOM 2110 N N . ASP B 1 30 ? 11.375 -21.781 -16.812 1 92.25 30 ASP B N 1
ATOM 2111 C CA . ASP B 1 30 ? 11.867 -23.031 -17.406 1 92.25 30 ASP B CA 1
ATOM 2112 C C . ASP B 1 30 ? 10.867 -24.156 -17.203 1 92.25 30 ASP B C 1
ATOM 2114 O O . ASP B 1 30 ? 10.586 -24.562 -16.078 1 92.25 30 ASP B O 1
ATOM 2118 N N . PRO B 1 31 ? 10.375 -24.594 -18.281 1 94.38 31 PRO B N 1
ATOM 2119 C CA . PRO B 1 31 ? 9.352 -25.641 -18.188 1 94.38 31 PRO B CA 1
ATOM 2120 C C . PRO B 1 31 ? 9.859 -26.875 -17.469 1 94.38 31 PRO B C 1
ATOM 2122 O O . PRO B 1 31 ? 9.062 -27.625 -16.891 1 94.38 31 PRO B O 1
ATOM 2125 N N . LYS B 1 32 ? 11.164 -27.125 -17.469 1 95.75 32 LYS B N 1
ATOM 2126 C CA . LYS B 1 32 ? 11.742 -28.297 -16.797 1 95.75 32 LYS B CA 1
ATOM 2127 C C . LYS B 1 32 ? 11.555 -28.219 -15.289 1 95.75 32 LYS B C 1
ATOM 2129 O O . LYS B 1 32 ? 11.586 -29.234 -14.594 1 95.75 32 LYS B O 1
ATOM 2134 N N . ASN B 1 33 ? 11.328 -27 -14.805 1 97 33 ASN B N 1
ATOM 2135 C CA . ASN B 1 33 ? 11.219 -26.812 -13.359 1 97 33 ASN B CA 1
ATOM 2136 C C . ASN B 1 33 ? 9.766 -26.844 -12.898 1 97 33 ASN B C 1
ATOM 2138 O O . ASN B 1 33 ? 9.492 -26.922 -11.703 1 97 33 ASN B O 1
ATOM 2142 N N . ILE B 1 34 ? 8.828 -26.812 -13.797 1 97.31 34 ILE B N 1
ATOM 2143 C CA . ILE B 1 34 ? 7.418 -26.641 -13.469 1 97.31 34 ILE B CA 1
ATOM 2144 C C . ILE B 1 34 ? 6.734 -28 -13.391 1 97.31 34 ILE B C 1
ATOM 2146 O O . ILE B 1 34 ? 6.777 -28.781 -14.352 1 97.31 34 ILE B O 1
ATOM 2150 N N . LYS B 1 35 ? 6.184 -28.266 -12.281 1 97.56 35 LYS B N 1
ATOM 2151 C CA . LYS B 1 35 ? 5.375 -29.469 -12.078 1 97.56 35 LYS B CA 1
ATOM 2152 C C . LYS B 1 35 ? 3.951 -29.109 -11.664 1 97.56 35 LYS B C 1
ATOM 2154 O O . LYS B 1 35 ? 3.744 -28.219 -10.836 1 97.56 35 LYS B O 1
ATOM 2159 N N . ARG B 1 36 ? 3.016 -29.812 -12.203 1 97.38 36 ARG B N 1
ATOM 2160 C CA . ARG B 1 36 ? 1.606 -29.609 -11.883 1 97.38 36 ARG B CA 1
ATOM 2161 C C . ARG B 1 36 ? 1.012 -30.844 -11.211 1 97.38 36 ARG B C 1
ATOM 2163 O O . ARG B 1 36 ? 0.486 -31.719 -11.891 1 97.38 36 ARG B O 1
ATOM 2170 N N . PRO B 1 37 ? 1.02 -30.781 -9.93 1 96.31 37 PRO B N 1
ATOM 2171 C CA . PRO B 1 37 ? 0.555 -31.969 -9.195 1 96.31 37 PRO B CA 1
ATOM 2172 C C . PRO B 1 37 ? -0.916 -32.281 -9.461 1 96.31 37 PRO B C 1
ATOM 2174 O O . PRO B 1 37 ? -1.336 -33.438 -9.328 1 96.31 37 PRO B O 1
ATOM 2177 N N . CYS B 1 38 ? -1.668 -31.266 -9.742 1 97.25 38 CYS B N 1
ATOM 2178 C CA . CYS B 1 38 ? -3.084 -31.406 -10.062 1 97.25 38 CYS B CA 1
ATOM 2179 C C . CYS B 1 38 ? -3.395 -30.828 -11.438 1 97.25 38 CYS B C 1
ATOM 2181 O O . CYS B 1 38 ? -4.016 -29.781 -11.539 1 97.25 38 CYS B O 1
ATOM 2183 N N . PRO B 1 39 ? -3.014 -31.531 -12.531 1 89.69 39 PRO B N 1
ATOM 2184 C CA . PRO B 1 39 ? -3.021 -30.953 -13.875 1 89.69 39 PRO B CA 1
ATOM 2185 C C . PRO B 1 39 ? -4.414 -30.516 -14.328 1 89.69 39 PRO B C 1
ATOM 2187 O O . PRO B 1 39 ? -4.543 -29.641 -15.18 1 89.69 39 PRO B O 1
ATOM 2190 N N . ASN B 1 40 ? -5.559 -30.984 -13.875 1 92.25 40 ASN B N 1
ATOM 2191 C CA . ASN B 1 40 ? -6.895 -30.562 -14.289 1 92.25 40 ASN B CA 1
ATOM 2192 C C . ASN B 1 40 ? -7.5 -29.562 -13.305 1 92.25 40 ASN B C 1
ATOM 2194 O O . ASN B 1 40 ? -8.688 -29.25 -13.391 1 92.25 40 ASN B O 1
ATOM 2198 N N . PHE B 1 41 ? -6.719 -29.094 -12.492 1 95.19 41 PHE B N 1
ATOM 2199 C CA . PHE B 1 41 ? -7.121 -28.125 -11.477 1 95.19 41 PHE B CA 1
ATOM 2200 C C . PHE B 1 41 ? -8.289 -28.656 -10.656 1 95.19 41 PHE B C 1
ATOM 2202 O O . PHE B 1 41 ? -9.203 -27.906 -10.312 1 95.19 41 PHE B O 1
ATOM 2209 N N . ASP B 1 42 ? -8.211 -30 -10.5 1 95.5 42 ASP B N 1
ATOM 2210 C CA . ASP B 1 42 ? -9.211 -30.609 -9.617 1 95.5 42 ASP B CA 1
ATOM 2211 C C . ASP B 1 42 ? -9.094 -30.047 -8.203 1 95.5 42 ASP B C 1
ATOM 2213 O O . ASP B 1 42 ? -8.039 -30.156 -7.57 1 95.5 42 ASP B O 1
ATOM 2217 N N . LEU B 1 43 ? -10.148 -29.531 -7.738 1 95.62 43 LEU B N 1
ATOM 2218 C CA . LEU B 1 43 ? -10.141 -28.828 -6.461 1 95.62 43 LEU B CA 1
ATOM 2219 C C . LEU B 1 43 ? -9.82 -29.797 -5.316 1 95.62 43 LEU B C 1
ATOM 2221 O O . LEU B 1 43 ? -9.102 -29.438 -4.379 1 95.62 43 LEU B O 1
ATOM 2225 N N . ASN B 1 44 ? -10.359 -30.984 -5.363 1 96.25 44 ASN B N 1
ATOM 2226 C CA . ASN B 1 44 ? -10.07 -31.969 -4.316 1 96.25 44 ASN B CA 1
ATOM 2227 C C . ASN B 1 44 ? -8.594 -32.344 -4.301 1 96.25 44 ASN B C 1
ATOM 2229 O O . ASN B 1 44 ? -8.008 -32.531 -3.23 1 96.25 44 ASN B O 1
ATOM 2233 N N . CYS B 1 45 ? -8.078 -32.531 -5.434 1 97.81 45 CYS B N 1
ATOM 2234 C CA . CYS B 1 45 ? -6.652 -32.812 -5.539 1 97.81 45 CYS B CA 1
ATOM 2235 C C . CYS B 1 45 ? -5.824 -31.688 -4.926 1 97.81 45 CYS B C 1
ATOM 2237 O O . CYS B 1 45 ? -4.883 -31.953 -4.172 1 97.81 45 CYS B O 1
ATOM 2239 N N . ILE B 1 46 ? -6.176 -30.484 -5.164 1 98 46 ILE B N 1
ATOM 2240 C CA . ILE B 1 46 ? -5.461 -29.312 -4.664 1 98 46 ILE B CA 1
ATOM 2241 C C . ILE B 1 46 ? -5.594 -29.234 -3.145 1 98 46 ILE B C 1
ATOM 2243 O O . ILE B 1 46 ? -4.605 -29.016 -2.439 1 98 46 ILE B O 1
ATOM 2247 N N . ARG B 1 47 ? -6.719 -29.453 -2.66 1 97.56 47 ARG B N 1
ATOM 2248 C CA . ARG B 1 47 ? -6.949 -29.484 -1.221 1 97.56 47 ARG B CA 1
ATOM 2249 C C . ARG B 1 47 ? -6.035 -30.516 -0.546 1 97.56 47 ARG B C 1
ATOM 2251 O O . ARG B 1 47 ? -5.395 -30.203 0.463 1 97.56 47 ARG B O 1
ATOM 2258 N N . GLU B 1 48 ? -5.996 -31.672 -1.088 1 97 48 GLU B N 1
ATOM 2259 C CA . GLU B 1 48 ? -5.176 -32.75 -0.524 1 97 48 GLU B CA 1
ATOM 2260 C C . GLU B 1 48 ? -3.691 -32.375 -0.57 1 97 48 GLU B C 1
ATOM 2262 O O . GLU B 1 48 ? -2.947 -32.656 0.368 1 97 48 GLU B O 1
ATOM 2267 N N . TYR B 1 49 ? -3.391 -31.75 -1.672 1 97.25 49 TYR B N 1
ATOM 2268 C CA . TYR B 1 49 ? -1.997 -31.328 -1.779 1 97.25 49 TYR B CA 1
ATOM 2269 C C . TYR B 1 49 ? -1.625 -30.375 -0.654 1 97.25 49 TYR B C 1
ATOM 2271 O O . TYR B 1 49 ? -0.604 -30.562 0.013 1 97.25 49 TYR B O 1
ATOM 2279 N N . PHE B 1 50 ? -2.43 -29.328 -0.45 1 97.62 50 PHE B N 1
ATOM 2280 C CA . PHE B 1 50 ? -2.174 -28.359 0.609 1 97.62 50 PHE B CA 1
ATOM 2281 C C . PHE B 1 50 ? -2.148 -29.047 1.973 1 97.62 50 PHE B C 1
ATOM 2283 O O . PHE B 1 50 ? -1.256 -28.781 2.783 1 97.62 50 PHE B O 1
ATOM 2290 N N . SER B 1 51 ? -3.039 -29.891 2.178 1 96.06 51 SER B N 1
ATOM 2291 C CA . SER B 1 51 ? -3.137 -30.578 3.461 1 96.06 51 SER B CA 1
ATOM 2292 C C . SER B 1 51 ? -1.898 -31.422 3.727 1 96.06 51 SER B C 1
ATOM 2294 O O . SER B 1 51 ? -1.424 -31.5 4.863 1 96.06 51 SER B O 1
ATOM 2296 N N . ARG B 1 52 ? -1.35 -32 2.775 1 95.88 52 ARG B N 1
ATOM 2297 C CA . ARG B 1 52 ? -0.205 -32.906 2.916 1 95.88 52 ARG B CA 1
ATOM 2298 C C . ARG B 1 52 ? 1.087 -32.125 3.102 1 95.88 52 ARG B C 1
ATOM 2300 O O . ARG B 1 52 ? 2.027 -32.594 3.738 1 95.88 52 ARG B O 1
ATOM 2307 N N . ASN B 1 53 ? 1.113 -30.953 2.568 1 96.25 53 ASN B N 1
ATOM 2308 C CA . ASN B 1 53 ? 2.373 -30.219 2.527 1 96.25 53 ASN B CA 1
ATOM 2309 C C . ASN B 1 53 ? 2.344 -29 3.451 1 96.25 53 ASN B C 1
ATOM 2311 O O . ASN B 1 53 ? 3.15 -28.094 3.299 1 96.25 53 ASN B O 1
ATOM 2315 N N . SER B 1 54 ? 1.385 -28.922 4.262 1 95.31 54 SER B N 1
ATOM 2316 C CA . SER B 1 54 ? 1.258 -27.859 5.262 1 95.31 54 SER B CA 1
ATOM 2317 C C . SER B 1 54 ? 0.646 -28.391 6.551 1 95.31 54 SER B C 1
ATOM 2319 O O . SER B 1 54 ? 0.526 -29.609 6.734 1 95.31 54 SER B O 1
ATOM 2321 N N . GLN B 1 55 ? 0.407 -27.453 7.473 1 92.19 55 GLN B N 1
ATOM 2322 C CA . GLN B 1 55 ? -0.25 -27.812 8.719 1 92.19 55 GLN B CA 1
ATOM 2323 C C . GLN B 1 55 ? -1.707 -27.359 8.734 1 92.19 55 GLN B C 1
ATOM 2325 O O . GLN B 1 55 ? -2.301 -27.188 9.797 1 92.19 55 GLN B O 1
ATOM 2330 N N . CYS B 1 56 ? -2.213 -27.25 7.547 1 95.81 56 CYS B N 1
ATOM 2331 C CA . CYS B 1 56 ? -3.582 -26.75 7.477 1 95.81 56 CYS B CA 1
ATOM 2332 C C . CYS B 1 56 ? -4.582 -27.891 7.57 1 95.81 56 CYS B C 1
ATOM 2334 O O . CYS B 1 56 ? -4.211 -29.062 7.43 1 95.81 56 CYS B O 1
ATOM 2336 N N . GLN B 1 57 ? -5.836 -27.625 7.895 1 96.06 57 GLN B N 1
ATOM 2337 C CA . GLN B 1 57 ? -6.93 -28.594 7.953 1 96.06 57 GLN B CA 1
ATOM 2338 C C . GLN B 1 57 ? -7.742 -28.578 6.664 1 96.06 57 GLN B C 1
ATOM 2340 O O . GLN B 1 57 ? -8.117 -27.516 6.168 1 96.06 57 GLN B O 1
ATOM 2345 N N . LEU B 1 58 ? -8.016 -29.734 6.238 1 94.56 58 LEU B N 1
ATOM 2346 C CA . LEU B 1 58 ? -8.797 -29.875 5.02 1 94.56 58 LEU B CA 1
ATOM 2347 C C . LEU B 1 58 ? -10.203 -29.297 5.207 1 94.56 58 LEU B C 1
ATOM 2349 O O . LEU B 1 58 ? -10.867 -29.594 6.203 1 94.56 58 LEU B O 1
ATOM 2353 N N . VAL B 1 59 ? -10.562 -28.469 4.266 1 92.75 59 VAL B N 1
ATOM 2354 C CA . VAL B 1 59 ? -11.914 -27.922 4.234 1 92.75 59 VAL B CA 1
ATOM 2355 C C . VAL B 1 59 ? -12.5 -28.078 2.832 1 92.75 59 VAL B C 1
ATOM 2357 O O . VAL B 1 59 ? -11.766 -28.25 1.86 1 92.75 59 VAL B O 1
ATOM 2360 N N . ARG B 1 60 ? -13.875 -28.094 2.77 1 88.31 60 ARG B N 1
ATOM 2361 C CA . ARG B 1 60 ? -14.492 -28.281 1.461 1 88.31 60 ARG B CA 1
ATOM 2362 C C . ARG B 1 60 ? -15.438 -27.125 1.135 1 88.31 60 ARG B C 1
ATOM 2364 O O . ARG B 1 60 ? -16.188 -27.203 0.158 1 88.31 60 ARG B O 1
ATOM 2371 N N . GLY B 1 61 ? -15.203 -26.031 1.806 1 83.94 61 GLY B N 1
ATOM 2372 C CA . GLY B 1 61 ? -16 -24.859 1.499 1 83.94 61 GLY B CA 1
ATOM 2373 C C . GLY B 1 61 ? -17.469 -25.016 1.874 1 83.94 61 GLY B C 1
ATOM 2374 O O . GLY B 1 61 ? -17.797 -25.828 2.746 1 83.94 61 GLY B O 1
ATOM 2375 N N . PRO B 1 62 ? -18.25 -24.312 1.173 1 91.25 62 PRO B N 1
ATOM 2376 C CA . PRO B 1 62 ? -17.875 -23.172 0.339 1 91.25 62 PRO B CA 1
ATOM 2377 C C . PRO B 1 62 ? -17.469 -21.953 1.161 1 91.25 62 PRO B C 1
ATOM 2379 O O . PRO B 1 62 ? -17.625 -21.938 2.385 1 91.25 62 PRO B O 1
ATOM 2382 N N . VAL B 1 63 ? -16.859 -20.922 0.581 1 94.44 63 VAL B N 1
ATOM 2383 C CA . VAL B 1 63 ? -16.719 -19.609 1.194 1 94.44 63 VAL B CA 1
ATOM 2384 C C . VAL B 1 63 ? -18.094 -19.062 1.575 1 94.44 63 VAL B C 1
ATOM 2386 O O . VAL B 1 63 ? -19.047 -19.172 0.8 1 94.44 63 VAL B O 1
ATOM 2389 N N . PRO B 1 64 ? -18.156 -18.562 2.756 1 93.44 64 PRO B N 1
ATOM 2390 C CA . PRO B 1 64 ? -19.438 -17.938 3.096 1 93.44 64 PRO B CA 1
ATOM 2391 C C . PRO B 1 64 ? -19.875 -16.906 2.057 1 93.44 64 PRO B C 1
ATOM 2393 O O . PRO B 1 64 ? -19.047 -16.156 1.526 1 93.44 64 PRO B O 1
ATOM 2396 N N . ASP B 1 65 ? -21.156 -16.906 1.799 1 92.44 65 ASP B N 1
ATOM 2397 C CA . ASP B 1 65 ? -21.719 -15.945 0.843 1 92.44 65 ASP B CA 1
ATOM 2398 C C . ASP B 1 65 ? -22.938 -15.242 1.424 1 92.44 65 ASP B C 1
ATOM 2400 O O . ASP B 1 65 ? -24.031 -15.812 1.48 1 92.44 65 ASP B O 1
ATOM 2404 N N . PRO B 1 66 ? -22.938 -14.016 1.791 1 95.38 66 PRO B N 1
ATOM 2405 C CA . PRO B 1 66 ? -21.766 -13.164 1.635 1 95.38 66 PRO B CA 1
ATOM 2406 C C . PRO B 1 66 ? -20.656 -13.5 2.635 1 95.38 66 PRO B C 1
ATOM 2408 O O . PRO B 1 66 ? -20.938 -14.023 3.715 1 95.38 66 PRO B O 1
ATOM 2411 N N . LEU B 1 67 ? -19.406 -13.227 2.246 1 95.56 67 LEU B N 1
ATOM 2412 C CA . LEU B 1 67 ? -18.266 -13.219 3.172 1 95.56 67 LEU B CA 1
ATOM 2413 C C . LEU B 1 67 ? -18.281 -11.961 4.031 1 95.56 67 LEU B C 1
ATOM 2415 O O . LEU B 1 67 ? -18.125 -10.852 3.516 1 95.56 67 LEU B O 1
ATOM 2419 N N . PRO B 1 68 ? -18.469 -12.109 5.238 1 94.62 68 PRO B N 1
ATOM 2420 C CA . PRO B 1 68 ? -18.453 -10.938 6.113 1 94.62 68 PRO B CA 1
ATOM 2421 C C . PRO B 1 68 ? -17.031 -10.547 6.547 1 94.62 68 PRO B C 1
ATOM 2423 O O . PRO B 1 68 ? -16.266 -11.406 7 1 94.62 68 PRO B O 1
ATOM 2426 N N . LEU B 1 69 ? -16.703 -9.359 6.355 1 94 69 LEU B N 1
ATOM 2427 C CA . LEU B 1 69 ? -15.477 -8.766 6.879 1 94 69 LEU B CA 1
ATOM 2428 C C . LEU B 1 69 ? -15.789 -7.543 7.734 1 94 69 LEU B C 1
ATOM 2430 O O . LEU B 1 69 ? -16.484 -6.629 7.289 1 94 69 LEU B O 1
ATOM 2434 N N . SER B 1 70 ? -15.242 -7.492 8.875 1 94.56 70 SER B N 1
ATOM 2435 C CA . SER B 1 70 ? -15.586 -6.414 9.797 1 94.56 70 SER B CA 1
ATOM 2436 C C . SER B 1 70 ? -14.938 -5.102 9.383 1 94.56 70 SER B C 1
ATOM 2438 O O . SER B 1 70 ? -15.57 -4.047 9.43 1 94.56 70 SER B O 1
ATOM 2440 N N . TYR B 1 71 ? -13.68 -5.203 9.055 1 95.19 71 TYR B N 1
ATOM 2441 C CA . TYR B 1 71 ? -12.945 -3.973 8.781 1 95.19 71 TYR B CA 1
ATOM 2442 C C . TYR B 1 71 ? -11.727 -4.25 7.914 1 95.19 71 TYR B C 1
ATOM 2444 O O . TYR B 1 71 ? -11.031 -5.254 8.109 1 95.19 71 TYR B O 1
ATOM 2452 N N . TYR B 1 72 ? -11.531 -3.412 6.941 1 94.75 72 TYR B N 1
ATOM 2453 C CA . TYR B 1 72 ? -10.188 -3.318 6.371 1 94.75 72 TYR B CA 1
ATOM 2454 C C . TYR B 1 72 ? -9.961 -1.947 5.746 1 94.75 72 TYR B C 1
ATOM 2456 O O . TYR B 1 72 ? -10.906 -1.206 5.488 1 94.75 72 TYR B O 1
ATOM 2464 N N . ARG B 1 73 ? -8.695 -1.659 5.543 1 95.5 73 ARG B N 1
ATOM 2465 C CA . ARG B 1 73 ? -8.234 -0.36 5.062 1 95.5 73 ARG B CA 1
ATOM 2466 C C . ARG B 1 73 ? -7.492 -0.499 3.738 1 95.5 73 ARG B C 1
ATOM 2468 O O . ARG B 1 73 ? -6.758 -1.466 3.531 1 95.5 73 ARG B O 1
ATOM 2475 N N . VAL B 1 74 ? -7.73 0.505 2.898 1 96.06 74 VAL B N 1
ATOM 2476 C CA . VAL B 1 74 ? -7.027 0.575 1.622 1 96.06 74 VAL B CA 1
ATOM 2477 C C . VAL B 1 74 ? -6.496 1.989 1.399 1 96.06 74 VAL B C 1
ATOM 2479 O O . VAL B 1 74 ? -7.199 2.971 1.656 1 96.06 74 VAL B O 1
ATOM 2482 N N . ASP B 1 75 ? -5.309 2.035 0.959 1 95.12 75 ASP B N 1
ATOM 2483 C CA . ASP B 1 75 ? -4.73 3.312 0.554 1 95.12 75 ASP B CA 1
ATOM 2484 C C . ASP B 1 75 ? -4.676 3.432 -0.967 1 95.12 75 ASP B C 1
ATOM 2486 O O . ASP B 1 75 ? -4.336 2.471 -1.659 1 95.12 75 ASP B O 1
ATOM 2490 N N . ILE B 1 76 ? -5.105 4.566 -1.428 1 95.25 76 ILE B N 1
ATOM 2491 C CA . ILE B 1 76 ? -5.113 4.871 -2.854 1 95.25 76 ILE B CA 1
ATOM 2492 C C . ILE B 1 76 ? -4.207 6.07 -3.129 1 95.25 76 ILE B C 1
ATOM 2494 O O . ILE B 1 76 ? -4.684 7.195 -3.287 1 95.25 76 ILE B O 1
ATOM 2498 N N . PRO B 1 77 ? -2.971 5.785 -3.285 1 94 77 PRO B N 1
ATOM 2499 C CA . PRO B 1 77 ? -1.979 6.859 -3.334 1 94 77 PRO B CA 1
ATOM 2500 C C . PRO B 1 77 ? -2.178 7.793 -4.527 1 94 77 PRO B C 1
ATOM 2502 O O . PRO B 1 77 ? -1.949 9 -4.418 1 94 77 PRO B O 1
ATOM 2505 N N . ASN B 1 78 ? -2.602 7.332 -5.621 1 90.75 78 ASN B N 1
ATOM 2506 C CA . ASN B 1 78 ? -2.689 8.18 -6.809 1 90.75 78 ASN B CA 1
ATOM 2507 C C . ASN B 1 78 ? -3.666 9.328 -6.605 1 90.75 78 ASN B C 1
ATOM 2509 O O . ASN B 1 78 ? -3.553 10.367 -7.262 1 90.75 78 ASN B O 1
ATOM 2513 N N . SER B 1 79 ? -4.586 9.188 -5.734 1 91.5 79 SER B N 1
ATOM 2514 C CA . SER B 1 79 ? -5.574 10.227 -5.465 1 91.5 79 SER B CA 1
ATOM 2515 C C . SER B 1 79 ? -5.441 10.766 -4.043 1 91.5 79 SER B C 1
ATOM 2517 O O . SER B 1 79 ? -6.285 11.539 -3.584 1 91.5 79 SER B O 1
ATOM 2519 N N . ASN B 1 80 ? -4.48 10.344 -3.338 1 92.38 80 ASN B N 1
ATOM 2520 C CA . ASN B 1 80 ? -4.27 10.695 -1.938 1 92.38 80 ASN B CA 1
ATOM 2521 C C . ASN B 1 80 ? -5.516 10.43 -1.097 1 92.38 80 ASN B C 1
ATOM 2523 O O . ASN B 1 80 ? -5.949 11.297 -0.333 1 92.38 80 ASN B O 1
ATOM 2527 N N . LEU B 1 81 ? -5.988 9.219 -1.289 1 94.31 81 LEU B N 1
ATOM 2528 C CA . LEU B 1 81 ? -7.191 8.789 -0.585 1 94.31 81 LEU B CA 1
ATOM 2529 C C . LEU B 1 81 ? -6.922 7.535 0.243 1 94.31 81 LEU B C 1
ATOM 2531 O O . LEU B 1 81 ? -6.203 6.637 -0.201 1 94.31 81 LEU B O 1
ATOM 2535 N N . THR B 1 82 ? -7.414 7.562 1.429 1 95.94 82 THR B N 1
ATO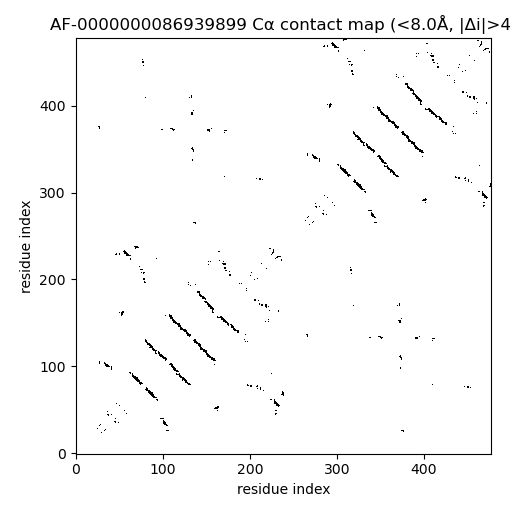M 2536 C CA . THR B 1 82 ? -7.516 6.348 2.23 1 95.94 82 THR B CA 1
ATOM 2537 C C . THR B 1 82 ? -8.977 5.949 2.424 1 95.94 82 THR B C 1
ATOM 2539 O O . THR B 1 82 ? -9.82 6.793 2.742 1 95.94 82 THR B O 1
ATOM 2542 N N . VAL B 1 83 ? -9.234 4.695 2.217 1 95.06 83 VAL B N 1
ATOM 2543 C CA . VAL B 1 83 ? -10.602 4.207 2.361 1 95.06 83 VAL B CA 1
ATOM 2544 C C . VAL B 1 83 ? -10.648 3.105 3.42 1 95.06 83 VAL B C 1
ATOM 2546 O O . VAL B 1 83 ? -9.82 2.191 3.408 1 95.06 83 VAL B O 1
ATOM 2549 N N . GLU B 1 84 ? -11.547 3.252 4.305 1 96.81 84 GLU B N 1
ATOM 2550 C CA . GLU B 1 84 ? -11.812 2.234 5.32 1 96.81 84 GLU B CA 1
ATOM 2551 C C . GLU B 1 84 ? -13.203 1.626 5.148 1 96.81 84 GLU B C 1
ATOM 2553 O O . GLU B 1 84 ? -14.203 2.344 5.152 1 96.81 84 GLU B O 1
ATOM 2558 N N . TYR B 1 85 ? -13.211 0.387 5.031 1 95.88 85 TYR B N 1
ATOM 2559 C CA . TYR B 1 85 ? -14.461 -0.344 4.871 1 95.88 85 TYR B CA 1
ATOM 2560 C C . TYR B 1 85 ? -14.891 -0.986 6.184 1 95.88 85 TYR B C 1
ATOM 2562 O O . TYR B 1 85 ? -14.078 -1.62 6.867 1 95.88 85 TYR B O 1
ATOM 2570 N N . HIS B 1 86 ? -16.156 -0.765 6.492 1 96.31 86 HIS B N 1
ATOM 2571 C CA . HIS B 1 86 ? -16.703 -1.385 7.695 1 96.31 86 HIS B CA 1
ATOM 2572 C C . HIS B 1 86 ? -17.875 -2.299 7.359 1 96.31 86 HIS B C 1
ATOM 2574 O O . HIS B 1 86 ? -18.688 -1.975 6.496 1 96.31 86 HIS B O 1
ATOM 2580 N N . ASP B 1 87 ? -17.906 -3.416 8.039 1 96 87 ASP B N 1
ATOM 2581 C CA . ASP B 1 87 ? -19.016 -4.367 7.918 1 96 87 ASP B CA 1
ATOM 2582 C C . ASP B 1 87 ? -19.25 -4.75 6.461 1 96 87 ASP B C 1
ATOM 2584 O O . ASP B 1 87 ? -20.375 -4.641 5.961 1 96 87 ASP B O 1
ATOM 2588 N N . VAL B 1 88 ? -18.234 -5.203 5.887 1 96.25 88 VAL B N 1
ATOM 2589 C CA . VAL B 1 88 ? -18.234 -5.477 4.453 1 96.25 88 VAL B CA 1
ATOM 2590 C C . VAL B 1 88 ? -18.859 -6.844 4.191 1 96.25 88 VAL B C 1
ATOM 2592 O O . VAL B 1 88 ? -18.609 -7.797 4.934 1 96.25 88 VAL B O 1
ATOM 2595 N N . LYS B 1 89 ? -19.625 -6.895 3.184 1 97.06 89 LYS B N 1
ATOM 2596 C CA . LYS B 1 89 ? -20.156 -8.141 2.637 1 97.06 89 LYS B CA 1
ATOM 2597 C C . LYS B 1 89 ? -19.734 -8.32 1.18 1 97.06 89 LYS B C 1
ATOM 2599 O O . LYS B 1 89 ? -20.047 -7.488 0.331 1 97.06 89 LYS B O 1
ATOM 2604 N N . THR B 1 90 ? -19.047 -9.352 0.945 1 96.06 90 THR B N 1
ATOM 2605 C CA . THR B 1 90 ? -18.594 -9.625 -0.416 1 96.06 90 THR B CA 1
ATOM 2606 C C . THR B 1 90 ? -19.234 -10.898 -0.952 1 96.06 90 THR B C 1
ATOM 2608 O O . THR B 1 90 ? -19.281 -11.922 -0.26 1 96.06 90 THR B O 1
ATOM 2611 N N . ARG B 1 91 ? -19.734 -10.836 -2.141 1 96.75 91 ARG B N 1
ATOM 2612 C CA . ARG B 1 91 ? -20.375 -11.961 -2.822 1 96.75 91 ARG B CA 1
ATOM 2613 C C . ARG B 1 91 ? -19.641 -12.289 -4.121 1 96.75 91 ARG B C 1
ATOM 2615 O O . ARG B 1 91 ? -18.953 -11.438 -4.688 1 96.75 91 ARG B O 1
ATOM 2622 N N . GLY B 1 92 ? -19.797 -13.547 -4.559 1 95.56 92 GLY B N 1
ATOM 2623 C CA . GLY B 1 92 ? -19.297 -13.891 -5.879 1 95.56 92 GLY B CA 1
ATOM 2624 C C . GLY B 1 92 ? -18.234 -14.977 -5.855 1 95.56 92 GLY B C 1
ATOM 2625 O O . GLY B 1 92 ? -17.734 -15.383 -6.902 1 95.56 92 GLY B O 1
ATOM 2626 N N . PHE B 1 93 ? -17.953 -15.523 -4.711 1 94.88 93 PHE B N 1
ATOM 2627 C CA . PHE B 1 93 ? -16.891 -16.516 -4.578 1 94.88 93 PHE B CA 1
ATOM 2628 C C . PHE B 1 93 ? -17.281 -17.812 -5.27 1 94.88 93 PHE B C 1
ATOM 2630 O O . PHE B 1 93 ? -16.422 -18.656 -5.539 1 94.88 93 PHE B O 1
ATOM 2637 N N . ASP B 1 94 ? -18.562 -18 -5.48 1 93.38 94 ASP B N 1
ATOM 2638 C CA . ASP B 1 94 ? -19.047 -19.203 -6.145 1 93.38 94 ASP B CA 1
ATOM 2639 C C . ASP B 1 94 ? -18.625 -19.219 -7.617 1 93.38 94 ASP B C 1
ATOM 2641 O O . ASP B 1 94 ? -18.703 -20.266 -8.273 1 93.38 94 ASP B O 1
ATOM 2645 N N . THR B 1 95 ? -18.172 -18.125 -8.094 1 94.19 95 THR B N 1
ATOM 2646 C CA . THR B 1 95 ? -17.797 -18.031 -9.492 1 94.19 95 THR B CA 1
ATOM 2647 C C . THR B 1 95 ? -16.297 -18.25 -9.664 1 94.19 95 THR B C 1
ATOM 2649 O O . THR B 1 95 ? -15.781 -18.203 -10.781 1 94.19 95 THR B O 1
ATOM 2652 N N . ILE B 1 96 ? -15.578 -18.469 -8.641 1 95 96 ILE B N 1
ATOM 2653 C CA . ILE B 1 96 ? -14.117 -18.562 -8.688 1 95 96 ILE B CA 1
ATOM 2654 C C . ILE B 1 96 ? -13.711 -19.859 -9.375 1 95 96 ILE B C 1
ATOM 2656 O O . ILE B 1 96 ? -14.289 -20.906 -9.133 1 95 96 ILE B O 1
ATOM 2660 N N . LYS B 1 97 ? -12.75 -19.703 -10.211 1 96 97 LYS B N 1
ATOM 2661 C CA . LYS B 1 97 ? -12.141 -20.844 -10.898 1 96 97 LYS B CA 1
ATOM 2662 C C . LYS B 1 97 ? -10.625 -20.812 -10.781 1 96 97 LYS B C 1
ATOM 2664 O O . LYS B 1 97 ? -10 -19.781 -10.992 1 96 97 LYS B O 1
ATOM 2669 N N . ILE B 1 98 ? -10.141 -21.969 -10.422 1 97.88 98 ILE B N 1
ATOM 2670 C CA . ILE B 1 98 ? -8.688 -22.078 -10.43 1 97.88 98 ILE B CA 1
ATOM 2671 C C . ILE B 1 98 ? -8.172 -22.125 -11.867 1 97.88 98 ILE B C 1
ATOM 2673 O O . ILE B 1 98 ? -8.664 -22.922 -12.672 1 97.88 98 ILE B O 1
ATOM 2677 N N . ILE B 1 99 ? -7.184 -21.281 -12.141 1 97.88 99 ILE B N 1
ATOM 2678 C CA . ILE B 1 99 ? -6.742 -21.203 -13.531 1 97.88 99 ILE B CA 1
ATOM 2679 C C . ILE B 1 99 ? -5.289 -21.656 -13.633 1 97.88 99 ILE B C 1
ATOM 2681 O O . ILE B 1 99 ? -4.773 -21.875 -14.734 1 97.88 99 ILE B O 1
ATOM 2685 N N . GLU B 1 100 ? -4.609 -21.781 -12.461 1 98.31 100 GLU B N 1
ATOM 2686 C CA . GLU B 1 100 ? -3.248 -22.297 -12.445 1 98.31 100 GLU B CA 1
ATOM 2687 C C . GLU B 1 100 ? -2.9 -22.891 -11.086 1 98.31 100 GLU B C 1
ATOM 2689 O O . GLU B 1 100 ? -3.344 -22.406 -10.047 1 98.31 100 GLU B O 1
ATOM 2694 N N . PHE B 1 101 ? -2.205 -23.969 -11.109 1 98.75 101 PHE B N 1
ATOM 2695 C CA . PHE B 1 101 ? -1.658 -24.609 -9.922 1 98.75 101 PHE B CA 1
ATOM 2696 C C . PHE B 1 101 ? -0.395 -25.391 -10.258 1 98.75 101 PHE B C 1
ATOM 2698 O O . PHE B 1 101 ? -0.458 -26.422 -10.93 1 98.75 101 PHE B O 1
ATOM 2705 N N . TYR B 1 102 ? 0.772 -24.844 -9.789 1 98.5 102 TYR B N 1
ATOM 2706 C CA . TYR B 1 102 ? 2.002 -25.562 -10.094 1 98.5 102 TYR B CA 1
ATOM 2707 C C . TYR B 1 102 ? 3.051 -25.344 -9.008 1 98.5 102 TYR B C 1
ATOM 2709 O O . TYR B 1 102 ? 2.904 -24.438 -8.18 1 98.5 102 TYR B O 1
ATOM 2717 N N . ILE B 1 103 ? 3.994 -26.156 -8.984 1 98.25 103 ILE B N 1
ATOM 2718 C CA . ILE B 1 103 ? 5.191 -25.984 -8.164 1 98.25 103 ILE B CA 1
ATOM 2719 C C . ILE B 1 103 ? 6.418 -25.844 -9.07 1 98.25 103 ILE B C 1
ATOM 2721 O O . ILE B 1 103 ? 6.449 -26.391 -10.172 1 98.25 103 ILE B O 1
ATOM 2725 N N . ASN B 1 104 ? 7.305 -25.062 -8.672 1 98.38 104 ASN B N 1
ATOM 2726 C CA . ASN B 1 104 ? 8.602 -24.938 -9.328 1 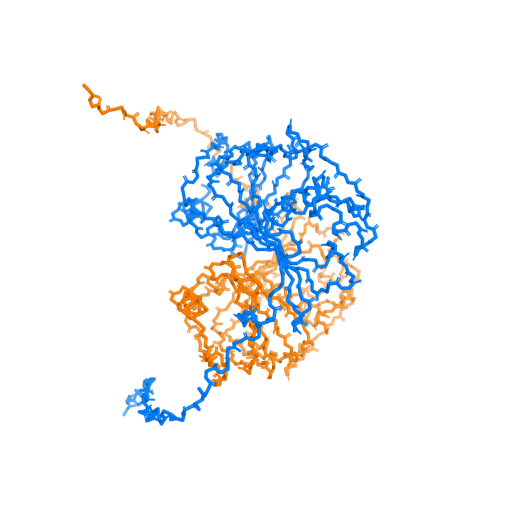98.38 104 ASN B CA 1
ATOM 2727 C C . ASN B 1 104 ? 9.719 -25.562 -8.5 1 98.38 104 ASN B C 1
ATOM 2729 O O . ASN B 1 104 ? 10.031 -25.078 -7.41 1 98.38 104 ASN B O 1
ATOM 2733 N N . SER B 1 105 ? 10.359 -26.594 -9.031 1 97.06 105 SER B N 1
ATOM 2734 C CA . SER B 1 105 ? 11.328 -27.375 -8.273 1 97.06 105 SER B CA 1
ATOM 2735 C C . SER B 1 105 ? 12.625 -26.609 -8.07 1 97.06 105 SER B C 1
ATOM 2737 O O . SER B 1 105 ? 13.398 -26.906 -7.152 1 97.06 105 SER B O 1
ATOM 2739 N N . LYS B 1 106 ? 12.859 -25.719 -8.883 1 96.81 106 LYS B N 1
ATOM 2740 C CA . LYS B 1 106 ? 14.094 -24.953 -8.789 1 96.81 106 LYS B CA 1
ATOM 2741 C C . LYS B 1 106 ? 13.945 -23.781 -7.805 1 96.81 106 LYS B C 1
ATOM 2743 O O . LYS B 1 106 ? 14.805 -23.578 -6.941 1 96.81 106 LYS B O 1
ATOM 2748 N N . THR B 1 107 ? 12.852 -23.062 -7.957 1 96.75 107 THR B N 1
ATOM 2749 C CA . THR B 1 107 ? 12.641 -21.922 -7.078 1 96.75 107 THR B CA 1
ATOM 2750 C C . THR B 1 107 ? 11.953 -22.344 -5.785 1 96.75 107 THR B C 1
ATOM 2752 O O . THR B 1 107 ? 11.922 -21.578 -4.812 1 96.75 107 THR B O 1
ATOM 2755 N N . GLU B 1 108 ? 11.375 -23.469 -5.781 1 97.56 108 GLU B N 1
ATOM 2756 C CA . GLU B 1 108 ? 10.695 -24.078 -4.637 1 97.56 108 GLU B CA 1
ATOM 2757 C C . GLU B 1 108 ? 9.445 -23.281 -4.262 1 97.56 108 GLU B C 1
ATOM 2759 O O . GLU B 1 108 ? 9.102 -23.172 -3.082 1 97.56 108 GLU B O 1
ATOM 2764 N N . LYS B 1 109 ? 8.859 -22.734 -5.266 1 98.19 109 LYS B N 1
ATOM 2765 C CA . LYS B 1 109 ? 7.641 -21.969 -5.039 1 98.19 109 LYS B CA 1
ATOM 2766 C C . LYS B 1 109 ? 6.41 -22.719 -5.531 1 98.19 109 LYS B C 1
ATOM 2768 O O . LYS B 1 109 ? 6.504 -23.531 -6.449 1 98.19 109 LYS B O 1
ATOM 2773 N N . LEU B 1 110 ? 5.348 -22.484 -4.902 1 98.62 110 LEU B N 1
ATOM 2774 C CA . LEU B 1 110 ? 4.039 -22.922 -5.367 1 98.62 110 LEU B CA 1
ATOM 2775 C C . LEU B 1 110 ? 3.195 -21.734 -5.836 1 98.62 110 LEU B C 1
ATOM 2777 O O . LEU B 1 110 ? 3.148 -20.703 -5.168 1 98.62 110 LEU B O 1
ATOM 2781 N N . VAL B 1 111 ? 2.588 -21.891 -6.957 1 98.75 111 VAL B N 1
ATOM 2782 C CA . VAL B 1 111 ? 1.709 -20.859 -7.504 1 98.75 111 VAL B CA 1
ATOM 2783 C C . VAL B 1 111 ? 0.274 -21.375 -7.555 1 98.75 111 VAL B C 1
ATOM 2785 O O . VAL B 1 111 ? 0.024 -22.484 -8.047 1 98.75 111 VAL B O 1
ATOM 2788 N N . LEU B 1 112 ? -0.603 -20.656 -7.008 1 98.75 112 LEU B N 1
ATOM 2789 C CA . LEU B 1 112 ? -2.043 -20.859 -7.129 1 98.75 112 LEU B CA 1
ATOM 2790 C C . LEU B 1 112 ? -2.723 -19.609 -7.68 1 98.75 112 LEU B C 1
ATOM 2792 O O . LEU B 1 112 ? -2.627 -18.531 -7.09 1 98.75 112 LEU B O 1
ATOM 2796 N N . ALA B 1 113 ? -3.363 -19.734 -8.828 1 98.69 113 ALA B N 1
ATOM 2797 C CA . ALA B 1 113 ? -4.07 -18.594 -9.414 1 98.69 113 ALA B CA 1
ATOM 2798 C C . ALA B 1 113 ? -5.559 -18.906 -9.578 1 98.69 113 ALA B C 1
ATOM 2800 O O . ALA B 1 113 ? -5.93 -20.016 -9.961 1 98.69 113 ALA B O 1
ATOM 2801 N N . ALA B 1 114 ? -6.34 -17.969 -9.289 1 98.25 114 ALA B N 1
ATOM 2802 C CA . ALA B 1 114 ? -7.789 -18.094 -9.398 1 98.25 114 ALA B CA 1
ATOM 2803 C C . ALA B 1 114 ? -8.391 -16.859 -10.078 1 98.25 114 ALA B C 1
ATOM 2805 O O . ALA B 1 114 ? -7.871 -15.75 -9.945 1 98.25 114 ALA B O 1
ATOM 2806 N N . GLU B 1 115 ? -9.461 -17.125 -10.781 1 97.06 115 GLU B N 1
ATOM 2807 C CA . GLU B 1 115 ? -10.195 -16.062 -11.461 1 97.06 115 GLU B CA 1
ATOM 2808 C C . GLU B 1 115 ? -11.641 -16 -10.977 1 97.06 115 GLU B C 1
ATOM 2810 O O . GLU B 1 115 ? -12.289 -17.031 -10.781 1 97.06 115 GLU B O 1
ATOM 2815 N N . VAL B 1 116 ? -12.047 -14.859 -10.742 1 94.88 116 VAL B N 1
ATOM 2816 C CA . VAL B 1 116 ? -13.438 -14.633 -10.359 1 94.88 116 VAL B CA 1
ATOM 2817 C C . VAL B 1 116 ? -14.141 -13.805 -11.438 1 94.88 116 VAL B C 1
ATOM 2819 O O . VAL B 1 116 ? -13.555 -12.859 -11.977 1 94.88 116 VAL B O 1
ATOM 2822 N N . GLN B 1 117 ? -15.281 -14.141 -11.742 1 92.69 117 GLN B N 1
ATOM 2823 C CA . GLN B 1 117 ? -15.984 -13.492 -12.852 1 92.69 117 GLN B CA 1
ATOM 2824 C C . GLN B 1 117 ? -16.656 -12.203 -12.391 1 92.69 117 GLN B C 1
ATOM 2826 O O . GLN B 1 117 ? -16.75 -11.242 -13.164 1 92.69 117 GLN B O 1
ATOM 2831 N N . SER B 1 118 ? -17.172 -12.312 -11.203 1 90.94 118 SER B N 1
ATOM 2832 C CA . SER B 1 118 ? -17.812 -11.125 -10.641 1 90.94 118 SER B CA 1
ATOM 2833 C C . SER B 1 118 ? -17.766 -11.133 -9.117 1 90.94 118 SER B C 1
ATOM 2835 O O . SER B 1 118 ? -17.938 -12.172 -8.492 1 90.94 118 SER B O 1
ATOM 2837 N N . LEU B 1 119 ? -17.406 -9.969 -8.609 1 93 119 LEU B N 1
ATOM 2838 C CA . LEU B 1 119 ? -17.406 -9.773 -7.164 1 93 119 LEU B CA 1
ATOM 2839 C C . LEU B 1 119 ? -18.219 -8.547 -6.777 1 93 119 LEU B C 1
ATOM 2841 O O . LEU B 1 119 ? -18.031 -7.469 -7.352 1 93 119 LEU B O 1
ATOM 2845 N N . LYS B 1 120 ? -19.125 -8.766 -5.902 1 94.94 120 LYS B N 1
ATOM 2846 C CA . LYS B 1 120 ? -19.938 -7.656 -5.414 1 94.94 120 LYS B CA 1
ATOM 2847 C C . LYS B 1 120 ? -19.594 -7.328 -3.959 1 94.94 120 LYS B C 1
ATOM 2849 O O . LYS B 1 120 ? -19.703 -8.188 -3.084 1 94.94 120 LYS B O 1
ATOM 2854 N N . LEU B 1 121 ? -19.203 -6.141 -3.775 1 95.5 121 LEU B N 1
ATOM 2855 C CA . LEU B 1 121 ? -18.859 -5.668 -2.439 1 95.5 121 LEU B CA 1
ATOM 2856 C C . LEU B 1 121 ? -19.875 -4.625 -1.959 1 95.5 121 LEU B C 1
ATOM 2858 O O . LEU B 1 121 ? -20.25 -3.727 -2.715 1 95.5 121 LEU B O 1
ATOM 2862 N N . ALA B 1 122 ? -20.344 -4.801 -0.745 1 96.31 122 ALA B N 1
ATOM 2863 C CA . ALA B 1 122 ? -21.203 -3.814 -0.108 1 96.31 122 ALA B CA 1
ATOM 2864 C C . ALA B 1 122 ? -20.703 -3.455 1.285 1 96.31 122 ALA B C 1
ATOM 2866 O O . ALA B 1 122 ? -20.422 -4.34 2.1 1 96.31 122 ALA B O 1
ATOM 2867 N N . SER B 1 123 ? -20.5 -2.24 1.497 1 95.94 123 SER B N 1
ATOM 2868 C CA . SER B 1 123 ? -20.156 -1.697 2.807 1 95.94 123 SER B CA 1
ATOM 2869 C C . SER B 1 123 ? -21.156 -0.629 3.246 1 95.94 123 SER B C 1
ATOM 2871 O O . SER B 1 123 ? -21.219 0.444 2.643 1 95.94 123 SER B O 1
ATOM 2873 N N . PRO B 1 124 ? -21.922 -0.906 4.238 1 94.62 124 PRO B N 1
ATOM 2874 C CA . PRO B 1 124 ? -22.891 0.097 4.684 1 94.62 124 PRO B CA 1
ATOM 2875 C C . PRO B 1 124 ? -22.234 1.357 5.234 1 94.62 124 PRO B C 1
ATOM 2877 O O . PRO B 1 124 ? -22.859 2.414 5.305 1 94.62 124 PRO B O 1
ATOM 2880 N N . LYS B 1 125 ? -20.969 1.16 5.621 1 94.88 125 LYS B N 1
ATOM 2881 C CA . LYS B 1 125 ? -20.203 2.295 6.129 1 94.88 125 LYS B CA 1
ATOM 2882 C C . LYS B 1 125 ? -18.781 2.291 5.574 1 94.88 125 LYS B C 1
ATOM 2884 O O . LYS B 1 125 ? -17.953 1.479 5.988 1 94.88 125 LYS B O 1
ATOM 2889 N N . THR B 1 126 ? -18.578 3.211 4.707 1 94.25 126 THR B N 1
ATOM 2890 C CA . THR B 1 126 ? -17.25 3.439 4.133 1 94.25 126 THR B CA 1
ATOM 2891 C C . THR B 1 126 ? -16.734 4.832 4.488 1 94.25 126 THR B C 1
ATOM 2893 O O . THR B 1 126 ? -17.438 5.828 4.273 1 94.25 126 THR B O 1
ATOM 2896 N N . ILE B 1 127 ? -15.586 4.855 5.039 1 95 127 ILE B N 1
ATOM 2897 C CA . ILE B 1 127 ? -14.984 6.129 5.414 1 95 127 ILE B CA 1
ATOM 2898 C C . ILE B 1 127 ? -13.93 6.527 4.383 1 95 127 ILE B C 1
ATOM 2900 O O . ILE B 1 127 ? -12.984 5.777 4.133 1 95 127 ILE B O 1
ATOM 2904 N N . PHE B 1 128 ? -14.164 7.645 3.826 1 93.12 128 PHE B N 1
ATOM 2905 C CA . PHE B 1 128 ? -13.203 8.234 2.904 1 93.12 128 PHE B CA 1
ATOM 2906 C C . PHE B 1 128 ? -12.391 9.328 3.598 1 93.12 128 PHE B C 1
ATOM 2908 O O . PHE B 1 128 ? -12.953 10.289 4.125 1 93.12 128 PHE B O 1
ATOM 2915 N N . LYS B 1 129 ? -11.125 9.117 3.588 1 94.81 129 LYS B N 1
ATOM 2916 C CA . LYS B 1 129 ? -10.211 10.141 4.094 1 94.81 129 LYS B CA 1
ATOM 2917 C C . LYS B 1 129 ? -9.453 10.812 2.955 1 94.81 129 LYS B C 1
ATOM 2919 O O . LYS B 1 129 ? -8.578 10.195 2.336 1 94.81 129 LYS B O 1
ATOM 2924 N N . TYR B 1 130 ? -9.812 12.031 2.732 1 94.25 130 TYR B N 1
ATOM 2925 C CA . TYR B 1 130 ? -9.133 12.844 1.725 1 94.25 130 TYR B CA 1
ATOM 2926 C C . TYR B 1 130 ? -7.898 13.516 2.309 1 94.25 130 TYR B C 1
ATOM 2928 O O . TYR B 1 130 ? -8 14.547 2.977 1 94.25 130 TYR B O 1
ATOM 2936 N N . ASN B 1 131 ? -6.785 12.914 1.998 1 95.19 131 ASN B N 1
ATOM 2937 C CA . ASN B 1 131 ? -5.535 13.422 2.557 1 95.19 131 ASN B CA 1
ATOM 2938 C C . ASN B 1 131 ? -5.059 14.672 1.826 1 95.19 131 ASN B C 1
ATOM 2940 O O . ASN B 1 131 ? -5.125 14.742 0.598 1 95.19 131 ASN B O 1
ATOM 2944 N N . ARG B 1 132 ? -4.59 15.57 2.596 1 94.19 132 ARG B N 1
ATOM 2945 C CA . ARG B 1 132 ? -4.25 16.875 2.035 1 94.19 132 ARG B CA 1
ATOM 2946 C C . ARG B 1 132 ? -2.854 17.312 2.463 1 94.19 132 ARG B C 1
ATOM 2948 O O . ARG B 1 132 ? -2.416 17 3.576 1 94.19 132 ARG B O 1
ATOM 2955 N N . LYS B 1 133 ? -2.264 18.016 1.567 1 94.56 133 LYS B N 1
ATOM 2956 C CA . LYS B 1 133 ? -0.931 18.531 1.857 1 94.56 133 LYS B CA 1
ATOM 2957 C C . LYS B 1 133 ? -0.975 19.547 2.998 1 94.56 133 LYS B C 1
ATOM 2959 O O . LYS B 1 133 ? -1.716 20.531 2.936 1 94.56 133 LYS B O 1
ATOM 2964 N N . ALA B 1 134 ? -0.25 19.281 4.043 1 96.69 134 ALA B N 1
ATOM 2965 C CA . ALA B 1 134 ? -0.04 20.188 5.172 1 96.69 134 ALA B CA 1
ATOM 2966 C C . ALA B 1 134 ? -1.352 20.469 5.898 1 96.69 134 ALA B C 1
ATOM 2968 O O . ALA B 1 134 ? -1.505 21.516 6.531 1 96.69 134 ALA B O 1
ATOM 2969 N N . LYS B 1 135 ? -2.285 19.578 5.766 1 96.31 135 LYS B N 1
ATOM 2970 C CA . LYS B 1 135 ? -3.578 19.656 6.438 1 96.31 135 LYS B CA 1
ATOM 2971 C C . LYS B 1 135 ? -4.039 18.281 6.91 1 96.31 135 LYS B C 1
ATOM 2973 O O . LYS B 1 135 ? -3.582 17.266 6.402 1 96.31 135 LYS B O 1
ATOM 2978 N N . GLU B 1 136 ? -4.844 18.328 7.914 1 97 136 GLU B N 1
ATOM 2979 C CA . GLU B 1 136 ? -5.516 17.062 8.242 1 97 136 GLU B CA 1
ATOM 2980 C C . GLU B 1 136 ? -6.512 16.672 7.156 1 97 136 GLU B C 1
ATOM 2982 O O . GLU B 1 136 ? -6.98 17.531 6.398 1 97 136 GLU B O 1
ATOM 2987 N N . PRO B 1 137 ? -6.777 15.414 7.059 1 95.69 137 PRO B N 1
ATOM 2988 C CA . PRO B 1 137 ? -7.711 14.984 6.016 1 95.69 137 PRO B CA 1
ATOM 2989 C C . PRO B 1 137 ? -9.148 15.43 6.285 1 95.69 137 PRO B C 1
ATOM 2991 O O . PRO B 1 137 ? -9.523 15.641 7.441 1 95.69 137 PRO B O 1
ATOM 2994 N N . ILE B 1 138 ? -9.891 15.594 5.215 1 93.12 138 ILE B N 1
ATOM 2995 C CA . ILE B 1 138 ? -11.344 15.672 5.309 1 93.12 138 ILE B CA 1
ATOM 2996 C C . ILE B 1 138 ? -11.938 14.266 5.301 1 93.12 138 ILE B C 1
ATOM 2998 O O . ILE B 1 138 ? -11.547 13.43 4.484 1 93.12 138 ILE B O 1
ATOM 3002 N N . VAL B 1 139 ? -12.781 14.047 6.234 1 92.69 139 VAL B N 1
ATOM 3003 C CA . VAL B 1 139 ? -13.336 12.711 6.395 1 92.69 139 VAL B CA 1
ATOM 3004 C C . VAL B 1 139 ? -14.828 12.719 6.059 1 92.69 139 VAL B C 1
ATOM 3006 O O . VAL B 1 139 ? -15.57 13.578 6.535 1 92.69 139 VAL B O 1
ATOM 3009 N N . ARG B 1 140 ? -15.188 11.789 5.211 1 90.5 140 ARG B N 1
ATOM 3010 C CA . ARG B 1 140 ? -16.594 11.57 4.863 1 90.5 140 ARG B CA 1
ATOM 3011 C C . ARG B 1 140 ? -16.953 10.094 4.949 1 90.5 140 ARG B C 1
ATOM 3013 O O . ARG B 1 140 ? -16.094 9.227 4.734 1 90.5 140 ARG B O 1
ATOM 3020 N N . SER B 1 141 ? -18.141 9.875 5.285 1 90.44 141 SER B N 1
ATOM 3021 C CA . SER B 1 141 ? -18.625 8.5 5.359 1 90.44 141 SER B CA 1
ATOM 3022 C C . SER B 1 141 ? -19.875 8.305 4.512 1 90.44 141 SER B C 1
ATOM 3024 O O . SER B 1 141 ? -20.719 9.188 4.441 1 90.44 141 SER B O 1
ATOM 3026 N N . ASP B 1 142 ? -19.875 7.164 3.881 1 89.81 142 ASP B N 1
ATOM 3027 C CA . ASP B 1 142 ? -21.031 6.816 3.074 1 89.81 142 ASP B CA 1
ATOM 3028 C C . ASP B 1 142 ? -21.109 5.309 2.836 1 89.81 142 ASP B C 1
ATOM 3030 O O . ASP B 1 142 ? -20.172 4.578 3.164 1 89.81 142 ASP B O 1
ATOM 3034 N N . ALA B 1 143 ? -22.328 4.93 2.385 1 91.44 143 ALA B N 1
ATOM 3035 C CA . ALA B 1 143 ? -22.438 3.553 1.912 1 91.44 143 ALA B CA 1
ATOM 3036 C C . ALA B 1 143 ? -21.797 3.395 0.536 1 91.44 143 ALA B C 1
ATOM 3038 O O . ALA B 1 143 ? -21.734 4.352 -0.242 1 91.44 143 ALA B O 1
ATOM 3039 N N . LEU B 1 144 ? -21.234 2.219 0.333 1 91.94 144 LEU B N 1
ATOM 3040 C CA . LEU B 1 144 ? -20.594 1.936 -0.952 1 91.94 144 LEU B CA 1
ATOM 3041 C C . LEU B 1 144 ? -20.938 0.527 -1.427 1 91.94 144 LEU B C 1
ATOM 3043 O O . LEU B 1 144 ? -20.891 -0.425 -0.645 1 91.94 144 LEU B O 1
ATOM 3047 N N . GLU B 1 145 ? -21.391 0.475 -2.645 1 93.12 145 GLU B N 1
ATOM 3048 C CA . GLU B 1 145 ? -21.531 -0.795 -3.35 1 93.12 145 GLU B CA 1
ATOM 3049 C C . GLU B 1 145 ? -20.719 -0.799 -4.645 1 93.12 145 GLU B C 1
ATOM 3051 O O . GLU B 1 145 ? -20.719 0.181 -5.391 1 93.12 145 GLU B O 1
ATOM 3056 N N . VAL B 1 146 ? -19.969 -1.862 -4.762 1 92.19 146 VAL B N 1
ATOM 3057 C CA . VAL B 1 146 ? -19.156 -1.97 -5.969 1 92.19 146 VAL B CA 1
ATOM 3058 C C . VAL B 1 146 ? -19.344 -3.344 -6.605 1 92.19 146 VAL B C 1
ATOM 3060 O O . VAL B 1 146 ? -19.344 -4.363 -5.91 1 92.19 146 VAL B O 1
ATOM 3063 N N . ASP B 1 147 ? -19.516 -3.369 -7.887 1 92.38 147 ASP B N 1
ATOM 3064 C CA . ASP B 1 147 ? -19.531 -4.578 -8.703 1 92.38 147 ASP B CA 1
ATOM 3065 C C . ASP B 1 147 ? -18.297 -4.66 -9.594 1 92.38 147 ASP B C 1
ATOM 3067 O O . ASP B 1 147 ? -18.203 -3.943 -10.594 1 92.38 147 ASP B O 1
ATOM 3071 N N . TYR B 1 148 ? -17.453 -5.531 -9.133 1 91.31 148 TYR B N 1
ATOM 3072 C CA . TYR B 1 148 ? -16.234 -5.707 -9.906 1 91.31 148 TYR B CA 1
ATOM 3073 C C . TYR B 1 148 ? -16.438 -6.719 -11.023 1 91.31 148 TYR B C 1
ATOM 3075 O O . TYR B 1 148 ? -17.219 -7.66 -10.883 1 91.31 148 TYR B O 1
ATOM 3083 N N . GLY B 1 149 ? -15.789 -6.434 -12.125 1 88.94 149 GLY B N 1
ATOM 3084 C CA . GLY B 1 149 ? -15.75 -7.449 -13.164 1 88.94 149 GLY B CA 1
ATOM 3085 C C . GLY B 1 149 ? -14.758 -8.562 -12.875 1 88.94 149 GLY B C 1
ATOM 3086 O O . GLY B 1 149 ? -14.555 -8.93 -11.719 1 88.94 149 GLY B O 1
ATOM 3087 N N . THR B 1 150 ? -14.234 -9.117 -13.891 1 92.38 150 THR B N 1
ATOM 3088 C CA . THR B 1 150 ? -13.336 -10.258 -13.781 1 92.38 150 THR B CA 1
ATOM 3089 C C . THR B 1 150 ? -12.016 -9.852 -13.141 1 92.38 150 THR B C 1
ATOM 3091 O O . THR B 1 150 ? -11.438 -8.82 -13.5 1 92.38 150 THR B O 1
ATOM 3094 N N . LEU B 1 151 ? -11.633 -10.648 -12.156 1 93.5 151 LEU B N 1
ATOM 3095 C CA . LEU B 1 151 ? -10.359 -10.477 -11.453 1 93.5 151 LEU B CA 1
ATOM 3096 C C . LEU B 1 151 ? -9.578 -11.781 -11.422 1 93.5 151 LEU B C 1
ATOM 3098 O O . LEU B 1 151 ? -10.164 -12.867 -11.375 1 93.5 151 LEU B O 1
ATOM 3102 N N . THR B 1 152 ? -8.32 -11.609 -11.484 1 96.5 152 THR B N 1
ATOM 3103 C CA . THR B 1 152 ? -7.445 -12.758 -11.266 1 96.5 152 THR B CA 1
ATOM 3104 C C . THR B 1 152 ? -6.547 -12.531 -10.055 1 96.5 152 THR B C 1
ATOM 3106 O O . THR B 1 152 ? -5.941 -11.469 -9.914 1 96.5 152 THR B O 1
ATOM 3109 N N . PHE B 1 153 ? -6.543 -13.492 -9.195 1 97.31 153 PHE B N 1
ATOM 3110 C CA . PHE B 1 153 ? -5.633 -13.508 -8.055 1 97.31 153 PHE B CA 1
ATOM 3111 C C . PHE B 1 153 ? -4.551 -14.562 -8.234 1 97.31 153 PHE B C 1
ATOM 3113 O O . PHE B 1 153 ? -4.836 -15.688 -8.656 1 97.31 153 PHE B O 1
ATOM 3120 N N . THR B 1 154 ? -3.332 -14.195 -7.988 1 98.25 154 THR B N 1
ATOM 3121 C CA . THR B 1 154 ? -2.219 -15.141 -7.969 1 98.25 154 THR B CA 1
ATOM 3122 C C . THR B 1 154 ? -1.557 -15.164 -6.594 1 98.25 154 THR B C 1
ATOM 3124 O O . THR B 1 154 ? -1.075 -14.141 -6.109 1 98.25 154 THR B O 1
ATOM 3127 N N . ALA B 1 155 ? -1.573 -16.266 -5.973 1 98.62 155 ALA B N 1
ATOM 3128 C CA . ALA B 1 155 ? -0.858 -16.484 -4.715 1 98.62 155 ALA B CA 1
ATOM 3129 C C . ALA B 1 155 ? 0.433 -17.266 -4.949 1 98.62 155 ALA B C 1
ATOM 3131 O O . ALA B 1 155 ? 0.43 -18.281 -5.629 1 98.62 155 ALA B O 1
ATOM 3132 N N . VAL B 1 156 ? 1.507 -16.766 -4.387 1 98.62 156 VAL B N 1
ATOM 3133 C CA . VAL B 1 156 ? 2.807 -17.422 -4.48 1 98.62 156 VAL B CA 1
ATOM 3134 C C . VAL B 1 156 ? 3.297 -17.797 -3.082 1 98.62 156 VAL B C 1
ATOM 3136 O O . VAL B 1 156 ? 3.504 -16.922 -2.238 1 98.62 156 VAL B O 1
ATOM 3139 N N . PHE B 1 157 ? 3.402 -19.062 -2.863 1 98.38 157 PHE B N 1
ATOM 3140 C CA . PHE B 1 157 ? 3.992 -19.562 -1.63 1 98.38 157 PHE B CA 1
ATOM 3141 C C . PHE B 1 157 ? 5.504 -19.719 -1.774 1 98.38 157 PHE B C 1
ATOM 3143 O O . PHE B 1 157 ? 5.98 -20.359 -2.713 1 98.38 157 PHE B O 1
ATOM 3150 N N . PRO B 1 158 ? 6.234 -19.188 -0.863 1 97.31 158 PRO B N 1
ATOM 3151 C CA . PRO B 1 158 ? 7.688 -19.109 -1.054 1 97.31 158 PRO B CA 1
ATOM 3152 C C . PRO B 1 158 ? 8.375 -20.453 -0.806 1 97.31 158 PRO B C 1
ATOM 3154 O O . PRO B 1 158 ? 9.555 -20.609 -1.13 1 97.31 158 PRO B O 1
ATOM 3157 N N . SER B 1 159 ? 7.695 -21.391 -0.256 1 96.38 159 SER B N 1
ATOM 3158 C CA . SER B 1 159 ? 8.297 -22.688 0.031 1 96.38 159 SER B CA 1
ATOM 3159 C C . SER B 1 159 ? 7.301 -23.828 -0.185 1 96.38 159 SER B C 1
ATOM 3161 O O . SER B 1 159 ? 6.23 -23.844 0.429 1 96.38 159 SER B O 1
ATOM 3163 N N . ILE B 1 160 ? 7.734 -24.781 -0.922 1 95 160 ILE B N 1
ATOM 3164 C CA . ILE B 1 160 ? 6.855 -25.906 -1.225 1 95 160 ILE B CA 1
ATOM 3165 C C . ILE B 1 160 ? 6.879 -26.906 -0.07 1 95 160 ILE B C 1
ATOM 3167 O O . ILE B 1 160 ? 5.988 -27.75 0.048 1 95 160 ILE B O 1
ATOM 3171 N N . SER B 1 161 ? 7.918 -26.859 0.729 1 91.69 161 SER B N 1
ATOM 3172 C CA . SER B 1 161 ? 8.078 -27.844 1.802 1 91.69 161 SER B CA 1
ATOM 3173 C C . SER B 1 161 ? 7.34 -27.406 3.061 1 91.69 161 SER B C 1
ATOM 3175 O O . SER B 1 161 ? 7.137 -28.203 3.977 1 91.69 161 SER B O 1
ATOM 3177 N N . ASP B 1 162 ? 6.988 -26.219 3.096 1 93.25 162 ASP B N 1
ATOM 3178 C CA . ASP B 1 162 ? 6.258 -25.672 4.238 1 93.25 162 ASP B CA 1
ATOM 3179 C C . ASP B 1 162 ? 5.32 -24.547 3.809 1 93.25 162 ASP B C 1
ATOM 3181 O O . ASP B 1 162 ? 5.617 -23.375 4.027 1 93.25 162 ASP B O 1
ATOM 3185 N N . LEU B 1 163 ? 4.195 -25.031 3.371 1 96.38 163 LEU B N 1
ATOM 3186 C CA . LEU B 1 163 ? 3.227 -24.047 2.887 1 96.38 163 LEU B CA 1
ATOM 3187 C C . LEU B 1 163 ? 2.584 -23.297 4.047 1 96.38 163 LEU B C 1
ATOM 3189 O O . LEU B 1 163 ? 1.973 -23.922 4.926 1 96.38 163 LEU B O 1
ATOM 3193 N N . GLN B 1 164 ? 2.818 -22.031 4.043 1 95.81 164 GLN B N 1
ATOM 3194 C CA . GLN B 1 164 ? 2.199 -21.141 5.023 1 95.81 164 GLN B CA 1
ATOM 3195 C C . GLN B 1 164 ? 1.451 -20 4.34 1 95.81 164 GLN B C 1
ATOM 3197 O O . GLN B 1 164 ? 2.055 -19.203 3.631 1 95.81 164 GLN B O 1
ATOM 3202 N N . LEU B 1 165 ? 0.18 -20.047 4.598 1 96.38 165 LEU B N 1
ATOM 3203 C CA . LEU B 1 165 ? -0.647 -19.031 3.947 1 96.38 165 LEU B CA 1
ATOM 3204 C C . LEU B 1 165 ? -0.223 -17.625 4.371 1 96.38 165 LEU B C 1
ATOM 3206 O O . LEU B 1 165 ? -0.283 -16.688 3.572 1 96.38 165 LEU B O 1
ATOM 3210 N N . SER B 1 166 ? 0.258 -17.438 5.598 1 93.94 166 SER B N 1
ATOM 3211 C CA . SER B 1 166 ? 0.678 -16.141 6.117 1 93.94 166 SER B CA 1
ATOM 3212 C C . SER B 1 166 ? 1.891 -15.617 5.363 1 93.94 166 SER B C 1
ATOM 3214 O O . SER B 1 166 ? 2.168 -14.414 5.391 1 93.94 166 SER B O 1
ATOM 3216 N N . ASN B 1 167 ? 2.6 -16.484 4.699 1 94.31 167 ASN B N 1
ATOM 3217 C CA . ASN B 1 167 ? 3.803 -16.094 3.977 1 94.31 167 ASN B CA 1
ATOM 3218 C C . ASN B 1 167 ? 3.535 -15.938 2.48 1 94.31 167 ASN B C 1
ATOM 3220 O O . ASN B 1 167 ? 4.418 -15.523 1.727 1 94.31 167 ASN B O 1
ATOM 3224 N N . ALA B 1 168 ? 2.361 -16.266 2.094 1 96.62 168 ALA B N 1
ATOM 3225 C CA . ALA B 1 168 ? 2.037 -16.188 0.672 1 96.62 168 ALA B CA 1
ATOM 3226 C C . ALA B 1 168 ? 1.934 -14.742 0.209 1 96.62 168 ALA B C 1
ATOM 3228 O O . ALA B 1 168 ? 1.403 -13.891 0.928 1 96.62 168 ALA B O 1
ATOM 3229 N N . GLU B 1 169 ? 2.465 -14.477 -0.917 1 96.44 169 GLU B N 1
ATOM 3230 C CA . GLU B 1 169 ? 2.285 -13.188 -1.566 1 96.44 169 GLU B CA 1
ATOM 3231 C C . GLU B 1 169 ? 1.183 -13.242 -2.619 1 96.44 169 GLU B C 1
ATOM 3233 O O . GLU B 1 169 ? 1.167 -14.148 -3.459 1 96.44 169 GLU B O 1
ATOM 3238 N N . VAL B 1 170 ? 0.325 -12.266 -2.518 1 97.06 170 VAL B N 1
ATOM 3239 C CA . VAL B 1 170 ? -0.812 -12.273 -3.432 1 97.06 170 VAL B CA 1
ATOM 3240 C C . VAL B 1 170 ? -0.785 -11.016 -4.301 1 97.06 170 VAL B C 1
ATOM 3242 O O . VAL B 1 170 ? -0.55 -9.914 -3.799 1 97.06 170 VAL B O 1
ATOM 3245 N N . PHE B 1 171 ? -1.015 -11.219 -5.562 1 95 171 PHE B N 1
ATOM 3246 C CA . PHE B 1 171 ? -1.163 -10.102 -6.48 1 95 171 PHE B CA 1
ATOM 3247 C C . PHE B 1 171 ? -2.404 -10.273 -7.352 1 95 171 PHE B C 1
ATOM 3249 O O . PHE B 1 171 ? -2.834 -11.398 -7.609 1 95 171 PHE B O 1
ATOM 3256 N N . SER B 1 172 ? -2.914 -9.141 -7.734 1 94.69 172 SER B N 1
ATOM 3257 C CA . SER B 1 172 ? -4.199 -9.148 -8.422 1 94.69 172 SER B CA 1
ATOM 3258 C C . SER B 1 172 ? -4.102 -8.477 -9.789 1 94.69 172 SER B C 1
ATOM 3260 O O . SER B 1 172 ? -3.287 -7.57 -9.984 1 94.69 172 SER B O 1
ATOM 3262 N N . TYR B 1 173 ? -4.875 -8.953 -10.664 1 92.06 173 TYR B N 1
ATOM 3263 C CA . TYR B 1 173 ? -5.062 -8.344 -11.984 1 92.06 173 TYR B CA 1
ATOM 3264 C C . TYR B 1 173 ? -6.531 -8.031 -12.234 1 92.06 173 TYR B C 1
ATOM 3266 O O . TYR B 1 173 ? -7.379 -8.93 -12.211 1 92.06 173 TYR B O 1
ATOM 3274 N N . VAL B 1 174 ? -6.684 -6.777 -12.461 1 87.06 174 VAL B N 1
ATOM 3275 C CA . VAL B 1 174 ? -8.031 -6.305 -12.758 1 87.06 174 VAL B CA 1
ATOM 3276 C C . VAL B 1 174 ? -8.234 -6.227 -14.266 1 87.06 174 VAL B C 1
ATOM 3278 O O . VAL B 1 174 ? -7.547 -5.469 -14.953 1 87.06 174 VAL B O 1
ATOM 3281 N N . HIS B 1 175 ? -9.148 -6.957 -14.789 1 85.19 175 HIS B N 1
ATOM 3282 C CA . HIS B 1 175 ? -9.359 -7.031 -16.234 1 85.19 175 HIS B CA 1
ATOM 3283 C C . HIS B 1 175 ? -10.234 -5.879 -16.719 1 85.19 175 HIS B C 1
ATOM 3285 O O . HIS B 1 175 ? -9.93 -5.262 -17.75 1 85.19 175 HIS B O 1
ATOM 3291 N N . GLU B 1 176 ? -11.391 -5.785 -16.031 1 75.31 176 GLU B N 1
ATOM 3292 C CA . GLU B 1 176 ? -12.312 -4.707 -16.391 1 75.31 176 GLU B CA 1
ATOM 3293 C C . GLU B 1 176 ? -12.039 -3.459 -15.547 1 75.31 176 GLU B C 1
ATOM 3295 O O . GLU B 1 176 ? -12.094 -3.512 -14.32 1 75.31 176 GLU B O 1
ATOM 3300 N N . ILE B 1 177 ? -11.82 -2.424 -16.266 1 70.31 177 ILE B N 1
ATOM 3301 C CA . ILE B 1 177 ? -11.344 -1.237 -15.57 1 70.31 177 ILE B CA 1
ATOM 3302 C C . ILE B 1 177 ? -12.5 -0.27 -15.344 1 70.31 177 ILE B C 1
ATOM 3304 O O . ILE B 1 177 ? -12.297 0.857 -14.883 1 70.31 177 ILE B O 1
ATOM 3308 N N . ASN B 1 178 ? -13.664 -0.792 -15.555 1 78.69 178 ASN B N 1
ATOM 3309 C CA . ASN B 1 178 ? -14.805 0.079 -15.289 1 78.69 178 ASN B CA 1
ATOM 3310 C C . ASN B 1 178 ? -15.852 -0.615 -14.422 1 78.69 178 ASN B C 1
ATOM 3312 O O . ASN B 1 178 ? -16.906 -1.015 -14.922 1 78.69 178 ASN B O 1
ATOM 3316 N N . PRO B 1 179 ? -15.492 -0.669 -13.188 1 77.44 179 PRO B N 1
ATOM 3317 C CA . PRO B 1 179 ? -16.484 -1.285 -12.312 1 77.44 179 PRO B CA 1
ATOM 3318 C C . PRO B 1 179 ? -17.75 -0.43 -12.156 1 77.44 179 PRO B C 1
ATOM 3320 O O . PRO B 1 179 ? -17.703 0.786 -12.359 1 77.44 179 PRO B O 1
ATOM 3323 N N . LYS B 1 180 ? -18.844 -1.122 -11.906 1 80.06 180 LYS B N 1
ATOM 3324 C CA . LYS B 1 180 ? -20.047 -0.396 -11.516 1 80.06 180 LYS B CA 1
ATOM 3325 C C . LYS B 1 180 ? -20.047 -0.109 -10.016 1 80.06 180 LYS B C 1
ATOM 3327 O O . LYS B 1 180 ? -19.719 -0.979 -9.211 1 80.06 180 LYS B O 1
ATOM 3332 N N . PHE B 1 181 ? -20.203 1.125 -9.742 1 77.81 181 PHE B N 1
ATOM 3333 C CA . PHE B 1 181 ? -20.25 1.409 -8.312 1 77.81 181 PHE B CA 1
ATOM 3334 C C . PHE B 1 181 ? -21.344 2.436 -8 1 77.81 181 PHE B C 1
ATOM 3336 O O . PHE B 1 181 ? -21.75 3.189 -8.883 1 77.81 181 PHE B O 1
ATOM 3343 N N . ILE B 1 182 ? -21.906 2.254 -6.844 1 76.06 182 ILE B N 1
ATOM 3344 C CA . ILE B 1 182 ? -22.891 3.164 -6.281 1 76.06 182 ILE B CA 1
ATOM 3345 C C . ILE B 1 182 ? -22.344 3.781 -4.992 1 76.06 182 ILE B C 1
ATOM 3347 O O . ILE B 1 182 ? -21.875 3.066 -4.105 1 76.06 182 ILE B O 1
ATOM 3351 N N . LEU B 1 183 ? -22.203 5.082 -5.074 1 74.62 183 LEU B N 1
ATOM 3352 C CA . LEU B 1 183 ? -21.828 5.828 -3.881 1 74.62 183 LEU B CA 1
ATOM 3353 C C . LEU B 1 183 ? -23.047 6.453 -3.215 1 74.62 183 LEU B C 1
ATOM 3355 O O . LEU B 1 183 ? -23.984 6.887 -3.896 1 74.62 183 LEU B O 1
ATOM 3359 N N . GLY B 1 184 ? -22.969 6.41 -1.928 1 69.94 184 GLY B N 1
ATOM 3360 C CA . GLY B 1 184 ? -24.031 7.121 -1.229 1 69.94 184 GLY B CA 1
ATOM 3361 C C . GLY B 1 184 ? -24.016 8.617 -1.479 1 69.94 184 GLY B C 1
ATOM 3362 O O . GLY B 1 184 ? -23.109 9.125 -2.141 1 69.94 184 GLY B O 1
ATOM 3363 N N . PRO B 1 185 ? -25.016 9.375 -1.137 1 67.06 185 PRO B N 1
ATOM 3364 C CA . PRO B 1 185 ? -25.203 10.789 -1.46 1 67.06 185 PRO B CA 1
ATOM 3365 C C . PRO B 1 185 ? -24.25 11.703 -0.68 1 67.06 185 PRO B C 1
ATOM 3367 O O . PRO B 1 185 ? -24.094 12.875 -1.028 1 67.06 185 PRO B O 1
ATOM 3370 N N . LEU B 1 186 ? -23.484 11.156 0.302 1 67.75 186 LEU B N 1
ATOM 3371 C CA . LEU B 1 186 ? -22.781 12.031 1.236 1 67.75 186 LEU B CA 1
ATOM 3372 C C . LEU B 1 186 ? -21.312 12.211 0.822 1 67.75 186 LEU B C 1
ATOM 3374 O O . LEU B 1 186 ? -20.609 13.062 1.365 1 67.75 186 LEU B O 1
ATOM 3378 N N . LEU B 1 187 ? -20.828 11.492 -0.172 1 68.44 187 LEU B N 1
ATOM 3379 C CA . LEU B 1 187 ? -19.406 11.492 -0.49 1 68.44 187 LEU B CA 1
ATOM 3380 C C . LEU B 1 187 ? -18.984 12.836 -1.082 1 68.44 187 LEU B C 1
ATOM 3382 O O . LEU B 1 187 ? -17.859 13.289 -0.853 1 68.44 187 LEU B O 1
ATOM 3386 N N . SER B 1 188 ? -19.906 13.359 -1.754 1 66.69 188 SER B N 1
ATOM 3387 C CA . SER B 1 188 ? -19.531 14.578 -2.471 1 66.69 188 SER B CA 1
ATOM 3388 C C . SER B 1 188 ? -20.078 15.82 -1.774 1 66.69 188 SER B C 1
ATOM 3390 O O . SER B 1 188 ? -19.828 16.938 -2.211 1 66.69 188 SER B O 1
ATOM 3392 N N . PHE B 1 189 ? -20.594 15.555 -0.718 1 64.06 189 PHE B N 1
ATOM 3393 C CA . PHE B 1 189 ? -21.234 16.703 -0.072 1 64.06 189 PHE B CA 1
ATOM 3394 C C . PHE B 1 189 ? -20.188 17.578 0.601 1 64.06 189 PHE B C 1
ATOM 3396 O O . PHE B 1 189 ? -19.359 17.094 1.375 1 64.06 189 PHE B O 1
ATOM 3403 N N . SER B 1 190 ? -20.234 18.875 0.275 1 64.19 190 SER B N 1
ATOM 3404 C CA . SER B 1 190 ? -19.484 19.938 0.92 1 64.19 190 SER B CA 1
ATOM 3405 C C . SER B 1 190 ? -17.984 19.672 0.876 1 64.19 190 SER B C 1
ATOM 3407 O O . SER B 1 190 ? -17.281 19.891 1.86 1 64.19 190 SER B O 1
ATOM 3409 N N . LEU B 1 191 ? -17.656 19.078 -0.242 1 70.62 191 LEU B N 1
ATOM 3410 C CA . LEU B 1 191 ? -16.203 18.922 -0.405 1 70.62 191 LEU B CA 1
ATOM 3411 C C . LEU B 1 191 ? -15.57 20.219 -0.897 1 70.62 191 LEU B C 1
ATOM 3413 O O . LEU B 1 191 ? -16.156 20.922 -1.724 1 70.62 191 LEU B O 1
ATOM 3417 N N . ASP B 1 192 ? -14.516 20.531 -0.219 1 77.44 192 ASP B N 1
ATOM 3418 C CA . ASP B 1 192 ? -13.727 21.625 -0.764 1 77.44 192 ASP B CA 1
ATOM 3419 C C . ASP B 1 192 ? -13.109 21.25 -2.109 1 77.44 192 ASP B C 1
ATOM 3421 O O . ASP B 1 192 ? -13.258 20.125 -2.568 1 77.44 192 ASP B O 1
ATOM 3425 N N . SER B 1 193 ? -12.555 22.234 -2.723 1 79.88 193 SER B N 1
ATOM 3426 C CA . SER B 1 193 ? -12.031 22.078 -4.074 1 79.88 193 SER B CA 1
ATOM 3427 C C . SER B 1 193 ? -10.969 20.969 -4.117 1 79.88 193 SER B C 1
ATOM 3429 O O . SER B 1 193 ? -10.922 20.188 -5.07 1 79.88 193 SER B O 1
ATOM 3431 N N . GLU B 1 194 ? -10.125 20.859 -3.158 1 80 194 GLU B N 1
ATOM 3432 C CA . GLU B 1 194 ? -9.062 19.859 -3.141 1 80 194 GLU B CA 1
ATOM 3433 C C . GLU B 1 194 ? -9.648 18.453 -3.041 1 80 194 GLU B C 1
ATOM 3435 O O . GLU B 1 194 ? -9.242 17.547 -3.781 1 80 194 GLU B O 1
ATOM 3440 N N . THR B 1 195 ? -10.555 18.359 -2.18 1 83.06 195 THR B N 1
ATOM 3441 C CA . THR B 1 195 ? -11.18 17.062 -1.987 1 83.06 195 THR B CA 1
ATOM 3442 C C . THR B 1 195 ? -11.977 16.656 -3.223 1 83.06 195 THR B C 1
ATOM 3444 O O . THR B 1 195 ? -11.992 15.484 -3.607 1 83.06 195 THR B O 1
ATOM 3447 N N . GLN B 1 196 ? -12.578 17.594 -3.787 1 83.94 196 GLN B N 1
ATOM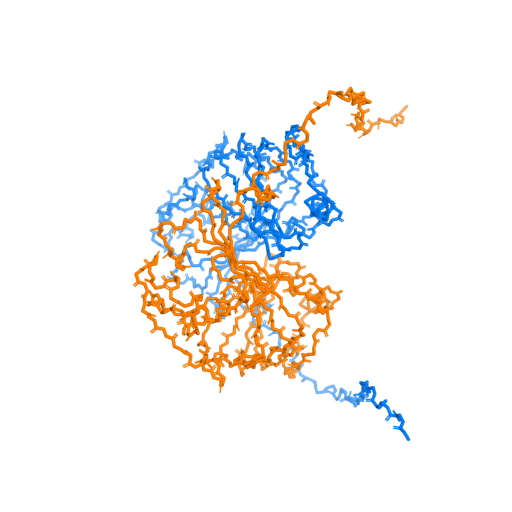 3448 C CA . GLN B 1 196 ? -13.281 17.312 -5.039 1 83.94 196 GLN B CA 1
ATOM 3449 C C . GLN B 1 196 ? -12.305 16.844 -6.121 1 83.94 196 GLN B C 1
ATOM 3451 O O . GLN B 1 196 ? -12.609 15.93 -6.879 1 83.94 196 GLN B O 1
ATOM 3456 N N . SER B 1 197 ? -11.219 17.5 -6.098 1 86.5 197 SER B N 1
ATOM 3457 C CA . SER B 1 197 ? -10.195 17.141 -7.07 1 86.5 197 SER B CA 1
ATOM 3458 C C . SER B 1 197 ? -9.703 15.711 -6.832 1 86.5 197 SER B C 1
ATOM 3460 O O . SER B 1 197 ? -9.445 14.969 -7.785 1 86.5 197 SER B O 1
ATOM 3462 N N . GLN B 1 198 ? -9.594 15.367 -5.66 1 86.75 198 GLN B N 1
ATOM 3463 C CA . GLN B 1 198 ? -9.164 14.016 -5.316 1 86.75 198 GLN B CA 1
ATOM 3464 C C . GLN B 1 198 ? -10.188 12.977 -5.777 1 86.75 198 GLN B C 1
ATOM 3466 O O . GLN B 1 198 ? -9.82 11.953 -6.359 1 86.75 198 GLN B O 1
ATOM 3471 N N . LEU B 1 199 ? -11.367 13.305 -5.504 1 84.69 199 LEU B N 1
ATOM 3472 C CA . LEU B 1 199 ? -12.422 12.414 -5.98 1 84.69 199 LEU B CA 1
ATOM 3473 C C . LEU B 1 199 ? -12.422 12.336 -7.5 1 84.69 199 LEU B C 1
ATOM 3475 O O . LEU B 1 199 ? -12.562 11.25 -8.07 1 84.69 199 LEU B O 1
ATOM 3479 N N . GLY B 1 200 ? -12.289 13.445 -8.102 1 85.31 200 GLY B N 1
ATOM 3480 C CA . GLY B 1 200 ? -12.156 13.469 -9.547 1 85.31 200 GLY B CA 1
ATOM 3481 C C . GLY B 1 200 ? -11 12.625 -10.055 1 85.31 200 GLY B C 1
ATOM 3482 O O . GLY B 1 200 ? -11.148 11.875 -11.023 1 85.31 200 GLY B O 1
ATOM 3483 N N . LYS B 1 201 ? -9.875 12.727 -9.383 1 86.12 201 LYS B N 1
ATOM 3484 C CA . LYS B 1 201 ? -8.711 11.93 -9.758 1 86.12 201 LYS B CA 1
ATOM 3485 C C . LYS B 1 201 ? -9.008 10.438 -9.625 1 86.12 201 LYS B C 1
ATOM 3487 O O . LYS B 1 201 ? -8.641 9.648 -10.5 1 86.12 201 LYS B O 1
ATOM 3492 N N . LEU B 1 202 ? -9.633 10.117 -8.57 1 86.5 202 LEU B N 1
ATOM 3493 C CA . LEU B 1 202 ? -10.031 8.734 -8.352 1 86.5 202 LEU B CA 1
ATOM 3494 C C . LEU B 1 202 ? -10.859 8.219 -9.523 1 86.5 202 LEU B C 1
ATOM 3496 O O . LEU B 1 202 ? -10.555 7.16 -10.086 1 86.5 202 LEU B O 1
ATOM 3500 N N . LEU B 1 203 ? -11.781 8.992 -9.922 1 84.31 203 LEU B N 1
ATOM 3501 C CA . LEU B 1 203 ? -12.734 8.562 -10.93 1 84.31 203 LEU B CA 1
ATOM 3502 C C . LEU B 1 203 ? -12.117 8.609 -12.328 1 84.31 203 LEU B C 1
ATOM 3504 O O . LEU B 1 203 ? -12.398 7.754 -13.164 1 84.31 203 LEU B O 1
ATOM 3508 N N . ASN B 1 204 ? -11.211 9.547 -12.562 1 87.25 204 ASN B N 1
ATOM 3509 C CA . ASN B 1 204 ? -10.586 9.703 -13.867 1 87.25 204 ASN B CA 1
ATOM 3510 C C . ASN B 1 204 ? -9.484 8.672 -14.086 1 87.25 204 ASN B C 1
ATOM 3512 O O . ASN B 1 204 ? -9.109 8.383 -15.227 1 87.25 204 ASN B O 1
ATOM 3516 N N . ASN B 1 205 ? -8.969 8.195 -12.984 1 87.69 205 ASN B N 1
ATOM 3517 C CA . ASN B 1 205 ? -7.938 7.164 -13.039 1 87.69 205 ASN B CA 1
ATOM 3518 C C . ASN B 1 205 ? -8.406 5.871 -12.367 1 87.69 205 ASN B C 1
ATOM 3520 O O . ASN B 1 205 ? -7.672 5.277 -11.578 1 87.69 205 ASN B O 1
ATOM 3524 N N . ILE B 1 206 ? -9.578 5.52 -12.703 1 87.81 206 ILE B N 1
ATOM 3525 C CA . ILE B 1 206 ? -10.234 4.43 -11.992 1 87.81 206 ILE B CA 1
ATOM 3526 C C . ILE B 1 206 ? -9.438 3.141 -12.18 1 87.81 206 ILE B C 1
ATOM 3528 O O . ILE B 1 206 ? -9.336 2.324 -11.258 1 87.81 206 ILE B O 1
ATOM 3532 N N . ALA B 1 207 ? -8.82 2.982 -13.336 1 87 207 ALA B N 1
ATOM 3533 C CA . ALA B 1 207 ? -8.047 1.771 -13.594 1 87 207 ALA B CA 1
ATOM 3534 C C . ALA B 1 207 ? -6.859 1.66 -12.641 1 87 207 ALA B C 1
ATOM 3536 O O . ALA B 1 207 ? -6.633 0.606 -12.047 1 87 207 ALA B O 1
ATOM 3537 N N . VAL B 1 208 ? -6.172 2.746 -12.469 1 89.75 208 VAL B N 1
ATOM 3538 C CA . VAL B 1 208 ? -5.031 2.789 -11.555 1 89.75 208 VAL B CA 1
ATOM 3539 C C . VAL B 1 208 ? -5.52 2.637 -10.117 1 89.75 208 VAL B C 1
ATOM 3541 O O . VAL B 1 208 ? -4.945 1.867 -9.344 1 89.75 208 VAL B O 1
ATOM 3544 N N . SER B 1 209 ? -6.578 3.307 -9.812 1 91.69 209 SER B N 1
ATOM 3545 C CA . SER B 1 209 ? -7.117 3.266 -8.461 1 91.69 209 SER B CA 1
ATOM 3546 C C . SER B 1 209 ? -7.547 1.854 -8.078 1 91.69 209 SER B C 1
ATOM 3548 O O . SER B 1 209 ? -7.328 1.419 -6.945 1 91.69 209 SER B O 1
ATOM 3550 N N . LEU B 1 210 ? -8.055 1.169 -9.039 1 92 210 LEU B N 1
ATOM 3551 C CA . LEU B 1 210 ? -8.5 -0.192 -8.758 1 92 210 LEU B CA 1
ATOM 3552 C C . LEU B 1 210 ? -7.312 -1.111 -8.5 1 92 210 LEU B C 1
ATOM 3554 O O . LEU B 1 210 ? -7.375 -1.981 -7.625 1 92 210 LEU B O 1
ATOM 3558 N N . GLN B 1 211 ? -6.32 -0.916 -9.242 1 91.62 211 GLN B N 1
ATOM 3559 C CA . GLN B 1 211 ? -5.117 -1.707 -9.008 1 91.62 211 GLN B CA 1
ATOM 3560 C C . GLN B 1 211 ? -4.574 -1.466 -7.598 1 91.62 211 GLN B C 1
ATOM 3562 O O . GLN B 1 211 ? -4.152 -2.404 -6.922 1 91.62 211 GLN B O 1
ATOM 3567 N N . GLU B 1 212 ? -4.641 -0.259 -7.184 1 94.06 212 GLU B N 1
ATOM 3568 C CA . GLU B 1 212 ? -4.184 0.094 -5.84 1 94.06 212 GLU B CA 1
ATOM 3569 C C . GLU B 1 212 ? -5.102 -0.496 -4.773 1 94.06 212 GLU B C 1
ATOM 3571 O O . GLU B 1 212 ? -4.625 -1.008 -3.756 1 94.06 212 GLU B O 1
ATOM 3576 N N . VAL B 1 213 ? -6.352 -0.485 -5.023 1 94.06 213 VAL B N 1
ATOM 3577 C CA . VAL B 1 213 ? -7.332 -1.039 -4.098 1 94.06 213 VAL B CA 1
ATOM 3578 C C . VAL B 1 213 ? -7.09 -2.537 -3.92 1 94.06 213 VAL B C 1
ATOM 3580 O O . VAL B 1 213 ? -7.109 -3.047 -2.799 1 94.06 213 VAL B O 1
ATOM 3583 N N . PHE B 1 214 ? -6.746 -3.195 -4.941 1 94.19 214 PHE B N 1
ATOM 3584 C CA . PHE B 1 214 ? -6.684 -4.652 -4.898 1 94.19 214 PHE B CA 1
ATOM 3585 C C . PHE B 1 214 ? -5.316 -5.121 -4.414 1 94.19 214 PHE B C 1
ATOM 3587 O O . PHE B 1 214 ? -5.094 -6.324 -4.238 1 94.19 214 PHE B O 1
ATOM 3594 N N . GLU B 1 215 ? -4.449 -4.164 -4.188 1 92.38 215 GLU B N 1
ATOM 3595 C CA . GLU B 1 215 ? -3.238 -4.555 -3.473 1 92.38 215 GLU B CA 1
ATOM 3596 C C . GLU B 1 215 ? -3.572 -5.145 -2.105 1 92.38 215 GLU B C 1
ATOM 3598 O O . GLU B 1 215 ? -3.064 -6.211 -1.741 1 92.38 215 GLU B O 1
ATOM 3603 N N . ALA B 1 216 ? -4.414 -4.473 -1.45 1 92.12 216 ALA B N 1
ATOM 3604 C CA . ALA B 1 216 ? -4.816 -4.973 -0.136 1 92.12 216 ALA B CA 1
ATOM 3605 C C . ALA B 1 216 ? -6.027 -5.891 -0.243 1 92.12 216 ALA B C 1
ATOM 3607 O O . ALA B 1 216 ? -6.023 -7 0.294 1 92.12 216 ALA B O 1
ATOM 3608 N N . GLN B 1 217 ? -7.004 -5.52 -0.955 1 94.31 217 GLN B N 1
ATOM 3609 C CA . GLN B 1 217 ? -8.273 -6.242 -1.032 1 94.31 217 GLN B CA 1
ATOM 3610 C C . GLN B 1 217 ? -8.086 -7.613 -1.68 1 94.31 217 GLN B C 1
ATOM 3612 O O . GLN B 1 217 ? -8.711 -8.594 -1.267 1 94.31 217 GLN B O 1
ATOM 3617 N N . GLY B 1 218 ? -7.242 -7.633 -2.682 1 95.12 218 GLY B N 1
ATOM 3618 C CA . GLY B 1 218 ? -6.969 -8.906 -3.33 1 95.12 218 GLY B CA 1
ATOM 3619 C C . GLY B 1 218 ? -6.391 -9.945 -2.385 1 95.12 218 GLY B C 1
ATOM 3620 O O . GLY B 1 218 ? -6.781 -11.109 -2.426 1 95.12 218 GLY B O 1
ATOM 3621 N N . THR B 1 219 ? -5.473 -9.469 -1.59 1 95.62 219 THR B N 1
ATOM 3622 C CA . THR B 1 219 ? -4.863 -10.359 -0.61 1 95.62 219 THR B CA 1
ATOM 3623 C C . THR B 1 219 ? -5.91 -10.891 0.361 1 95.62 219 THR B C 1
ATOM 3625 O O . THR B 1 219 ? -5.965 -12.094 0.625 1 95.62 219 THR B O 1
ATOM 3628 N N . ILE B 1 220 ? -6.758 -10.008 0.82 1 95.44 220 ILE B N 1
ATOM 3629 C CA . ILE B 1 220 ? -7.793 -10.391 1.776 1 95.44 220 ILE B CA 1
ATOM 3630 C C . ILE B 1 220 ? -8.727 -11.414 1.142 1 95.44 220 ILE B C 1
ATOM 3632 O O . ILE B 1 220 ? -9.023 -12.445 1.743 1 95.44 220 ILE B O 1
ATOM 3636 N N . LEU B 1 221 ? -9.109 -11.219 -0.055 1 95.19 221 LEU B N 1
ATOM 3637 C CA . LEU B 1 221 ? -10.086 -12.062 -0.728 1 95.19 221 LEU B CA 1
ATOM 3638 C C . LEU B 1 221 ? -9.477 -13.414 -1.093 1 95.19 221 LEU B C 1
ATOM 3640 O O . LEU B 1 221 ? -10.078 -14.461 -0.846 1 95.19 221 LEU B O 1
ATOM 3644 N N . MET B 1 222 ? -8.289 -13.414 -1.612 1 97 222 MET B N 1
ATOM 3645 C CA . MET B 1 222 ? -7.641 -14.664 -1.995 1 97 222 MET B CA 1
ATOM 3646 C C . MET B 1 222 ? -7.312 -15.508 -0.767 1 97 222 MET B C 1
ATOM 3648 O O . MET B 1 222 ? -7.492 -16.719 -0.78 1 97 222 MET B O 1
ATOM 3652 N N . THR B 1 223 ? -6.836 -14.844 0.236 1 96.56 223 THR B N 1
ATOM 3653 C CA . THR B 1 223 ? -6.543 -15.57 1.468 1 96.56 223 THR B CA 1
ATOM 3654 C C . THR B 1 223 ? -7.816 -16.172 2.057 1 96.56 223 THR B C 1
ATOM 3656 O O . THR B 1 223 ? -7.805 -17.297 2.545 1 96.56 223 THR B O 1
ATOM 3659 N N . SER B 1 224 ? -8.883 -15.438 1.978 1 95.62 224 SER B N 1
ATOM 3660 C CA . SER B 1 224 ? -10.164 -15.969 2.443 1 95.62 224 SER B CA 1
ATOM 3661 C C . SER B 1 224 ? -10.594 -17.172 1.623 1 95.62 224 SER B C 1
ATOM 3663 O O . SER B 1 224 ? -11.031 -18.188 2.18 1 95.62 224 SER B O 1
ATOM 3665 N N . TYR B 1 225 ? -10.469 -17.094 0.373 1 96.75 225 TYR B N 1
ATOM 3666 C CA . TYR B 1 225 ? -10.82 -18.203 -0.501 1 96.75 225 TYR B CA 1
ATOM 3667 C C . TYR B 1 225 ? -10.023 -19.453 -0.142 1 96.75 225 TYR B C 1
ATOM 3669 O O . TYR B 1 225 ? -10.602 -20.531 0.026 1 96.75 225 TYR B O 1
ATOM 3677 N N . ILE B 1 226 ? -8.711 -19.25 0.016 1 97.38 226 ILE B N 1
ATOM 3678 C CA . ILE B 1 226 ? -7.852 -20.375 0.336 1 97.38 226 IL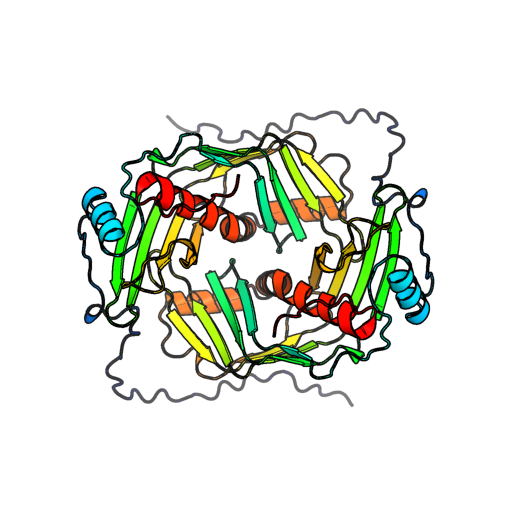E B CA 1
ATOM 3679 C C . ILE B 1 226 ? -8.234 -20.953 1.7 1 97.38 226 ILE B C 1
ATOM 3681 O O . ILE B 1 226 ? -8.398 -22.156 1.85 1 97.38 226 ILE B O 1
ATOM 3685 N N . GLN B 1 227 ? -8.469 -20.062 2.617 1 96.31 227 GLN B N 1
ATOM 3686 C CA . GLN B 1 227 ? -8.773 -20.453 3.988 1 96.31 227 GLN B CA 1
ATOM 3687 C C . GLN B 1 227 ? -10.086 -21.234 4.059 1 96.31 227 GLN B C 1
ATOM 3689 O O . GLN B 1 227 ? -10.172 -22.234 4.777 1 96.31 227 GLN B O 1
ATOM 3694 N N . TYR B 1 228 ? -11.07 -20.875 3.287 1 95.38 228 TYR B N 1
ATOM 3695 C CA . TYR B 1 228 ? -12.406 -21.438 3.439 1 95.38 228 TYR B CA 1
ATOM 3696 C C . TYR B 1 228 ? -12.641 -22.562 2.436 1 95.38 228 TYR B C 1
ATOM 3698 O O . TYR B 1 228 ? -13.398 -23.5 2.705 1 95.38 228 TYR B O 1
ATOM 3706 N N . ASP B 1 229 ? -11.953 -22.5 1.3 1 96.38 229 ASP B N 1
ATOM 3707 C CA . ASP B 1 229 ? -12.359 -23.391 0.221 1 96.38 229 ASP B CA 1
ATOM 3708 C C . ASP B 1 229 ? -11.25 -24.391 -0.114 1 96.38 229 ASP B C 1
ATOM 3710 O O . ASP B 1 229 ? -11.484 -25.375 -0.817 1 96.38 229 ASP B O 1
ATOM 3714 N N . ILE B 1 230 ? -10.078 -24.125 0.365 1 96.81 230 ILE B N 1
ATOM 3715 C CA . ILE B 1 230 ? -8.977 -25.016 -0.007 1 96.81 230 ILE B CA 1
ATOM 3716 C C . ILE B 1 230 ? -8.43 -25.703 1.238 1 96.81 230 ILE B C 1
ATOM 3718 O O . ILE B 1 230 ? -8.492 -26.938 1.351 1 96.81 230 ILE B O 1
ATOM 3722 N N . CYS B 1 231 ? -7.926 -24.906 2.152 1 97.31 231 CYS B N 1
ATOM 3723 C CA . CYS B 1 231 ? -7.297 -25.438 3.354 1 97.31 231 CYS B CA 1
ATOM 3724 C C . CYS B 1 231 ? -7.297 -24.422 4.477 1 97.31 231 CYS B C 1
ATOM 3726 O O . CYS B 1 231 ? -6.863 -23.281 4.285 1 97.31 231 CYS B O 1
ATOM 3728 N N . ASP B 1 232 ? -7.758 -24.828 5.625 1 97 232 ASP B N 1
ATOM 3729 C CA . ASP B 1 232 ? -7.844 -23.938 6.777 1 97 232 ASP B CA 1
ATOM 3730 C C . ASP B 1 232 ? -6.5 -23.844 7.5 1 97 232 ASP B C 1
ATOM 3732 O O . ASP B 1 232 ? -6.09 -24.781 8.18 1 97 232 ASP B O 1
ATOM 3736 N N . PHE B 1 233 ? -5.859 -22.734 7.371 1 96.38 233 PHE B N 1
ATOM 3737 C CA . PHE B 1 233 ? -4.562 -22.5 7.988 1 96.38 233 PHE B CA 1
ATOM 3738 C C . PHE B 1 233 ? -4.727 -21.891 9.375 1 96.38 233 PHE B C 1
ATOM 3740 O O . PHE B 1 233 ? -3.742 -21.672 10.086 1 96.38 233 PHE B O 1
ATOM 3747 N N . GLY B 1 234 ? -5.965 -21.625 9.742 1 92.31 234 GLY B N 1
ATOM 3748 C CA . GLY B 1 234 ? -6.238 -21.062 11.062 1 92.31 234 GLY B CA 1
ATOM 3749 C C . GLY B 1 234 ? -5.965 -19.578 11.148 1 92.31 234 GLY B C 1
ATOM 3750 O O . GLY B 1 234 ? -5.707 -19.047 12.227 1 92.31 234 GLY B O 1
ATOM 3751 N N . LEU B 1 235 ? -5.938 -18.938 10.031 1 87.5 235 LEU B N 1
ATOM 3752 C CA . LEU B 1 235 ? -5.688 -17.5 10.016 1 87.5 235 LEU B CA 1
ATOM 3753 C C . LEU B 1 235 ? -6.941 -16.734 10.398 1 87.5 235 LEU B C 1
ATOM 3755 O O . LEU B 1 235 ? -8.055 -17.109 10.031 1 87.5 235 LEU B O 1
ATOM 3759 N N . GLU B 1 236 ? -6.609 -15.703 11.25 1 79.81 236 GLU B N 1
ATOM 3760 C CA . GLU B 1 236 ? -7.695 -14.773 11.523 1 79.81 236 GLU B CA 1
ATOM 3761 C C . GLU B 1 236 ? -7.898 -13.805 10.367 1 79.81 236 GLU B C 1
ATOM 3763 O O . GLU B 1 236 ? -7.012 -13.008 10.055 1 79.81 236 GLU B O 1
ATOM 3768 N N . LEU B 1 237 ? -8.852 -14.055 9.648 1 71.12 237 LEU B N 1
ATOM 3769 C CA . LEU B 1 237 ? -9.148 -13.188 8.508 1 71.12 237 LEU B CA 1
ATOM 3770 C C . LEU B 1 237 ? -9.672 -11.836 8.977 1 71.12 237 LEU B C 1
ATOM 3772 O O . LEU B 1 237 ? -10.156 -11.703 10.102 1 71.12 237 LEU B O 1
ATOM 3776 N N . ALA B 1 238 ? -9.281 -10.711 8.258 1 59.56 238 ALA B N 1
ATOM 3777 C CA . ALA B 1 238 ? -9.742 -9.367 8.617 1 59.56 238 ALA B CA 1
ATOM 3778 C C . ALA B 1 238 ? -11.203 -9.391 9.062 1 59.56 238 ALA B C 1
ATOM 3780 O O . ALA B 1 238 ? -12.062 -9.914 8.359 1 59.56 238 ALA B O 1
ATOM 3781 N N . SER B 1 239 ? -11.586 -9.547 10.422 1 51.44 239 SER B N 1
ATOM 3782 C CA . SER B 1 239 ? -12.883 -9.445 11.07 1 51.44 239 SER B CA 1
ATOM 3783 C C . SER B 1 239 ? -13.086 -8.078 11.703 1 51.44 239 SER B C 1
ATOM 3785 O O . SER B 1 239 ? -12.125 -7.453 12.164 1 51.44 239 SER B O 1
#

InterPro domains:
  IPR009911 Fibroin P25 [PF07294] (34-234)